Protein 5IKJ (pdb70)

InterPro domains:
  IPR018839 Cryptic loci regulator 2, C-terminal [PF10383] (367-486)
  IPR031915 Cryptic loci regulator 2, N-terminal [PF16761] (131-198)
  IPR038986 Cryptic loci regulator 2 [PTHR38046] (205-536)

Solvent-accessible surface area: 24498 Å² total; per-residue (Å²): 138,8,14,0,37,20,90,40,31,28,12,124,60,107,22,92,97,153,67,58,120,80,1,60,97,146,39,89,91,4,70,98,10,8,56,38,0,0,65,58,1,0,65,41,1,11,9,15,23,12,32,4,15,77,30,11,26,113,13,53,74,183,150,60,109,9,27,29,56,30,135,60,2,51,0,32,50,24,3,98,53,11,40,1,14,8,57,51,64,132,121,48,161,125,67,64,17,0,23,0,10,66,61,34,161,16,2,133,38,27,91,46,0,26,60,1,0,19,10,0,0,3,17,33,103,110,45,126,67,50,1,18,0,55,42,42,15,36,145,107,15,181,95,70,53,90,100,42,92,86,58,11,33,17,4,1,16,0,4,5,0,1,39,0,8,0,1,0,3,0,24,0,3,2,2,3,0,55,44,141,146,109,84,20,4,0,0,0,1,3,17,2,14,41,89,115,158,158,47,36,20,84,8,2,58,42,4,10,13,0,0,0,5,22,0,27,67,91,145,38,62,39,78,16,40,15,93,60,6,28,3,14,23,59,35,78,38,58,131,149,104,148,47,15,80,31,0,62,57,1,2,38,4,5,1,25,14,14,96,12,57,43,22,120,34,140,28,16,49,126,18,81,14,16,4,92,115,110,60,38,61,14,20,16,1,12,30,20,63,38,152,88,95,143,45,70,24,24,6,0,0,0,36,0,8,17,0,0,0,0,2,0,1,0,48,7,19,44,83,38,14,66,102,112,3,92,142,14,28,0,0,23,0,6,12,0,28,16,34,125,86,59,31,0,9,0,22,0,14,0,23,10,62,68,86,146,140,108,204,120,24,10,34,2,0,47,10,0,23,137,58,31,72,6,109,7,102,44,23,31,95,128,64,44,8,27,24,2,17,6,13,8,1,74,7,7,12,21,2,55,77,29,23,167,49,110,64,117,102,120,38,122,26,143,92,93,18,69,5,0,36,70,16,3,16,87,142,25,18,18,94,65,56,0,8,98,120,0,22,86,87,0,64,166,72,3,10,114,182,80,110,97,155,32,70,56,25,3,34,140,31,59,4,54,62,23,13,12,9,0,113,57,104,197,100,119,171,6,121,42,25,182,114,32,35,162,12,107,77,57,82,76,94,74,37,13,9,2,45,10,0,16,19,55,27,8,9,78,26,11,16,102,7,136

Foldseek 3Di:
DAADEFPADQFDLVLDDCDKAWADCPHPVVQVLQLVLQLVLCCPFLPAAAAPVVVVVVVVVCLPADAPNSNRYGHPDDHPNKTWIWNADVVGDIWIWIHGHPVSGTDRHSVLVSQVVNCSRAVPVNDLQLTLHCVSQPPCNVVSVVVRRVLLNLVNLLCCCQAVQVQDAHALFWWWFADPNDTFIWGFHDWFAWPDVVVSLVCNNWGIQTWIFTQLDQDIDGRDTLVRIGHPLPDDFDPPPVSSVLLQQQLQEKEFAAWFADDDPVPDDDQNYAHNVPRHGGHGRHDRDDDDDLKIWGQWMDNRRGTGGQQFWFAFDLPPDDPLQSLFGTFRFHTWIQHNVRFTKTKGFTKHKDQPCDDPHRNSVRSLVVVGSMDMDTSDDPVGIDMDTPVGTQGHDHRPVSDDDDRDRGGNHDHYDHDSCRSSPVVRDHDPVSVVVNCVVCVPTGDD/DVVVVVQVVVVVVVDHPDDPPPQDPVVDDDDDDDPPDDDDDDDPPDDDPVCCVVVVDHDDDPDDDD

Organism: Schizosaccharomyces pombe (strain 972 / ATCC 24843) (NCBI:txid284812)

Structure (mmCIF, N/CA/C/O backbone):
data_5IKJ
#
_entry.id   5IKJ
#
_cell.length_a   103.499
_cell.length_b   103.499
_cell.length_c   135.090
_cell.angle_alpha   90.00
_cell.angle_beta   90.00
_cell.angle_gamma   120.00
#
_symmetry.space_group_name_H-M   'P 31 2 1'
#
loop_
_entity.id
_entity.type
_entity.pdbx_description
1 polymer 'Cryptic loci regulator 2'
2 polymer 'Cryptic loci regulator protein 1'
3 non-polymer 'ZINC ION'
4 non-polymer 'CHLORIDE ION'
5 water water
#
loop_
_atom_site.group_PDB
_atom_site.id
_atom_site.type_symbol
_atom_site.label_atom_id
_atom_site.label_alt_id
_atom_site.label_comp_id
_atom_site.label_asym_id
_atom_site.label_entity_id
_atom_site.label_seq_id
_atom_site.pdbx_PDB_ins_code
_atom_site.Cartn_x
_atom_site.Cartn_y
_atom_site.Cartn_z
_atom_site.occupancy
_atom_site.B_iso_or_equiv
_atom_site.auth_seq_id
_atom_site.auth_comp_id
_atom_site.auth_asym_id
_atom_site.auth_atom_id
_atom_site.pdbx_PDB_model_num
ATOM 1 N N . MET A 1 12 ? 23.781 -14.191 80.411 1.00 78.10 1 MET A N 1
ATOM 2 C CA . MET A 1 12 ? 23.859 -14.591 78.976 1.00 78.99 1 MET A CA 1
ATOM 3 C C . MET A 1 12 ? 22.774 -13.885 78.162 1.00 63.45 1 MET A C 1
ATOM 4 O O . MET A 1 12 ? 21.695 -14.440 77.955 1.00 61.75 1 MET A O 1
ATOM 18 N N . PRO A 1 13 ? 23.053 -12.666 77.703 1.00 64.80 2 PRO A N 1
ATOM 19 C CA . PRO A 1 13 ? 22.041 -11.922 76.938 1.00 61.50 2 PRO A CA 1
ATOM 20 C C . PRO A 1 13 ? 21.684 -12.638 75.643 1.00 59.33 2 PRO A C 1
ATOM 21 O O . PRO A 1 13 ? 22.558 -13.072 74.890 1.00 59.98 2 PRO A O 1
ATOM 32 N N . ALA A 1 14 ? 20.383 -12.751 75.387 1.00 62.93 3 ALA A N 1
ATOM 33 C CA . ALA A 1 14 ? 19.861 -13.447 74.220 1.00 64.64 3 ALA A CA 1
ATOM 34 C C . ALA A 1 14 ? 19.316 -12.431 73.224 1.00 67.88 3 ALA A C 1
ATOM 35 O O . ALA A 1 14 ? 18.483 -11.592 73.582 1.00 71.84 3 ALA A O 1
ATOM 42 N N . ILE A 1 15 ? 19.782 -12.518 71.977 1.00 69.70 4 ILE A N 1
ATOM 43 C CA . ILE A 1 15 ? 19.463 -11.544 70.937 1.00 58.62 4 ILE A CA 1
ATOM 44 C C . ILE A 1 15 ? 18.411 -12.127 70.006 1.00 53.58 4 ILE A C 1
ATOM 45 O O . ILE A 1 15 ? 18.485 -13.300 69.620 1.00 56.61 4 ILE A O 1
ATOM 61 N N . THR A 1 16 ? 17.429 -11.303 69.640 1.00 57.34 5 THR A N 1
ATOM 62 C CA . THR A 1 16 ? 16.404 -11.672 68.675 1.00 52.12 5 THR A CA 1
ATOM 63 C C . THR A 1 16 ? 16.307 -10.594 67.604 1.00 61.11 5 THR A C 1
ATOM 64 O O . THR A 1 16 ? 16.499 -9.406 67.877 1.00 57.27 5 THR A O 1
ATOM 75 N N . CYS A 1 17 ? 16.009 -11.020 66.380 1.00 60.68 6 CYS A N 1
ATOM 76 C CA . CYS A 1 17 ? 15.840 -10.092 65.270 1.00 50.62 6 CYS A CA 1
ATOM 77 C C . CYS A 1 17 ? 14.416 -9.553 65.249 1.00 60.73 6 CYS A C 1
ATOM 78 O O . CYS A 1 17 ? 13.452 -10.318 65.347 1.00 68.95 6 CYS A O 1
ATOM 86 N N . VAL A 1 18 ? 14.287 -8.232 65.116 1.00 59.98 7 VAL A N 1
ATOM 87 C CA . VAL A 1 18 ? 12.965 -7.617 65.051 1.00 50.56 7 VAL A CA 1
ATOM 88 C C . VAL A 1 18 ? 12.265 -7.990 63.750 1.00 55.08 7 VAL A C 1
ATOM 89 O O . VAL A 1 18 ? 11.057 -8.255 63.735 1.00 63.81 7 VAL A O 1
ATOM 102 N N . TRP A 1 19 ? 13.001 -8.010 62.640 1.00 53.36 8 TRP A N 1
ATOM 103 C CA . TRP A 1 19 ? 12.427 -8.326 61.341 1.00 56.45 8 TRP A CA 1
ATOM 104 C C . TRP A 1 19 ? 13.393 -9.213 60.566 1.00 54.90 8 TRP A C 1
ATOM 105 O O . TRP A 1 19 ? 14.581 -9.303 60.886 1.00 58.24 8 TRP A O 1
ATOM 126 N N . SER A 1 20 ? 12.865 -9.865 59.532 1.00 47.62 9 SER A N 1
ATOM 127 C CA . SER A 1 20 ? 13.643 -10.803 58.737 1.00 58.42 9 SER A CA 1
ATOM 128 C C . SER A 1 20 ? 13.125 -10.813 57.307 1.00 52.82 9 SER A C 1
ATOM 129 O O . SER A 1 20 ? 11.914 -10.803 57.076 1.00 48.12 9 SER A O 1
ATOM 137 N N . ASP A 1 21 ? 14.055 -10.832 56.353 1.00 48.67 10 ASP A N 1
ATOM 138 C CA . ASP A 1 21 ? 13.732 -10.985 54.942 1.00 48.23 10 ASP A CA 1
ATOM 139 C C . ASP A 1 21 ? 13.723 -12.444 54.503 1.00 52.39 10 ASP A C 1
ATOM 140 O O . ASP A 1 21 ?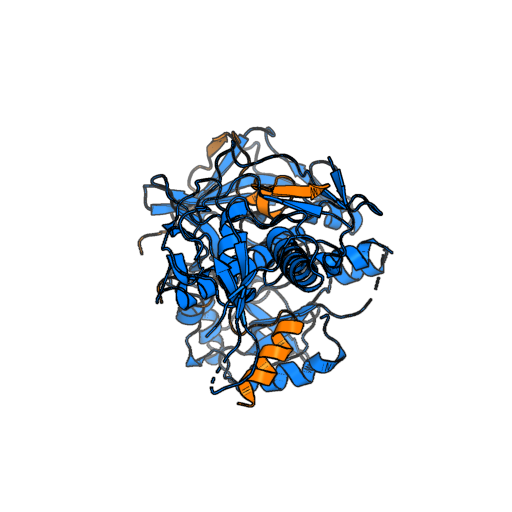 13.583 -12.719 53.306 1.00 54.87 10 ASP A O 1
ATOM 149 N N . GLY A 1 22 ? 13.863 -13.379 55.440 1.00 49.53 11 GLY A N 1
ATOM 150 C CA . GLY A 1 22 ? 13.964 -14.778 55.071 1.00 55.74 11 GLY A CA 1
ATOM 151 C C . GLY A 1 22 ? 12.725 -15.272 54.351 1.00 56.71 11 GLY A C 1
ATOM 152 O O . GLY A 1 22 ? 11.605 -14.827 54.610 1.00 60.43 11 GLY A O 1
ATOM 156 N N . ARG A 1 23 ? 12.937 -16.212 53.431 1.00 53.55 12 ARG A N 1
ATOM 157 C CA . ARG A 1 23 ? 11.859 -16.829 52.669 1.00 57.16 12 ARG A CA 1
ATOM 158 C C . ARG A 1 23 ? 11.954 -18.337 52.836 1.00 65.55 12 ARG A C 1
ATOM 159 O O . ARG A 1 23 ? 12.954 -18.947 52.443 1.00 58.20 12 ARG A O 1
ATOM 180 N N . SER A 1 24 ? 10.913 -18.933 53.421 1.00 67.27 13 SER A N 1
ATOM 181 C CA . SER A 1 24 ? 10.922 -20.369 53.678 1.00 72.50 13 SER A CA 1
ATOM 182 C C . SER A 1 24 ? 11.092 -21.174 52.396 1.00 67.27 13 SER A C 1
ATOM 183 O O . SER A 1 24 ? 11.684 -22.259 52.422 1.00 69.68 13 SER A O 1
ATOM 191 N N . ASP A 1 25 ? 10.586 -20.670 51.270 1.00 64.11 14 ASP A N 1
ATOM 192 C CA . ASP A 1 25 ? 10.593 -21.436 50.030 1.00 63.97 14 ASP A CA 1
ATOM 193 C C . ASP A 1 25 ? 11.926 -21.375 49.289 1.00 69.58 14 ASP A C 1
ATOM 194 O O . ASP A 1 25 ? 11.981 -21.778 48.121 1.00 71.43 14 ASP A O 1
ATOM 203 N N . THR A 1 26 ? 12.989 -20.879 49.921 1.00 66.81 15 THR A N 1
ATOM 204 C CA . THR A 1 26 ? 14.337 -21.077 49.406 1.00 66.01 15 THR A CA 1
ATOM 205 C C . THR A 1 26 ? 14.996 -22.322 49.981 1.00 70.34 15 THR A C 1
ATOM 206 O O . THR A 1 26 ? 16.053 -22.731 49.487 1.00 68.10 15 THR A O 1
ATOM 217 N N . TRP A 1 27 ? 14.376 -22.879 50.994 1.00 67.75 16 TRP A N 1
ATOM 218 C CA . TRP A 1 27 ? 14.900 -24.053 51.626 1.00 78.25 16 TRP A CA 1
ATOM 219 C C . TRP A 1 27 ? 14.968 -25.167 50.620 1.00 75.11 16 TRP A C 1
ATOM 220 O O . TRP A 1 27 ? 14.166 -25.242 49.704 1.00 73.77 16 TRP A O 1
ATOM 241 N N . PRO A 1 28 ? 16.006 -26.055 50.822 1.00 75.00 17 PRO A N 1
ATOM 242 C CA . PRO A 1 28 ? 16.078 -27.132 49.838 1.00 82.04 17 PRO A CA 1
ATOM 243 C C . PRO A 1 28 ? 15.442 -28.452 50.245 1.00 82.67 17 PRO A C 1
ATOM 244 O O . PRO A 1 28 ? 15.037 -28.620 51.373 1.00 74.74 17 PRO A O 1
ATOM 255 N N . PRO A 1 40 ? 27.183 -35.166 48.222 1.00 109.89 29 PRO A N 1
ATOM 256 C CA . PRO A 1 40 ? 26.597 -33.832 48.391 1.00 102.74 29 PRO A CA 1
ATOM 257 C C . PRO A 1 40 ? 25.235 -33.869 49.083 1.00 108.62 29 PRO A C 1
ATOM 258 O O . PRO A 1 40 ? 24.215 -33.558 48.466 1.00 104.10 29 PRO A O 1
ATOM 269 N N . SER A 1 41 ? 25.226 -34.252 50.355 1.00 100.69 30 SER A N 1
ATOM 270 C CA . SER A 1 41 ? 24.007 -34.320 51.145 1.00 99.54 30 SER A CA 1
ATOM 271 C C . SER A 1 41 ? 23.928 -33.137 52.102 1.00 91.78 30 SER A C 1
ATOM 272 O O . SER A 1 41 ? 24.939 -32.532 52.469 1.00 81.29 30 SER A O 1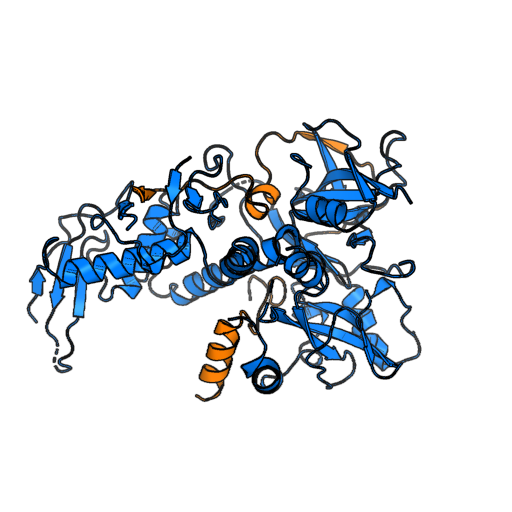
ATOM 280 N N . LEU A 1 42 ? 22.701 -32.812 52.502 1.00 74.17 31 LEU A N 1
ATOM 281 C CA . LEU A 1 42 ? 22.437 -31.738 53.449 1.00 78.40 31 LEU A CA 1
ATOM 282 C C . LEU A 1 42 ? 21.681 -32.301 54.642 1.00 70.87 31 LEU A C 1
ATOM 283 O O . LEU A 1 42 ? 20.700 -33.034 54.474 1.00 70.50 31 LEU A O 1
ATOM 299 N N . LYS A 1 43 ? 22.139 -31.956 55.838 1.00 67.49 32 LYS A N 1
ATOM 300 C CA . LYS A 1 43 ? 21.562 -32.463 57.082 1.00 70.84 32 LYS A CA 1
ATOM 301 C C . LYS A 1 43 ? 21.030 -31.297 57.903 1.00 74.72 32 LYS A C 1
ATOM 302 O O . LYS A 1 43 ? 21.830 -30.469 58.381 1.00 63.89 32 LYS A O 1
ATOM 321 N N . PRO A 1 44 ? 19.716 -31.170 58.095 1.00 69.71 33 PRO A N 1
ATOM 322 C CA . PRO A 1 44 ? 19.197 -30.031 58.864 1.00 63.74 33 PRO A CA 1
ATOM 323 C C . PRO A 1 44 ? 19.726 -30.025 60.290 1.00 59.70 33 PRO A C 1
ATOM 324 O O . PRO A 1 44 ? 19.811 -31.065 60.946 1.00 71.57 33 PRO A O 1
ATOM 335 N N . LEU A 1 45 ? 20.081 -28.833 60.768 1.00 55.05 34 LEU A N 1
ATOM 336 C CA . LEU A 1 45 ? 20.526 -28.642 62.145 1.00 61.17 34 LEU A CA 1
ATOM 337 C C . LEU A 1 45 ? 19.473 -27.837 62.897 1.00 71.68 34 LEU A C 1
ATOM 338 O O . LEU A 1 45 ? 19.426 -26.604 62.765 1.00 70.96 34 LEU A O 1
ATOM 354 N N . PRO A 1 46 ? 18.612 -28.470 63.690 1.00 74.25 35 PRO A N 1
ATOM 355 C CA . PRO A 1 46 ? 17.536 -27.726 64.353 1.00 67.02 35 PRO A CA 1
ATOM 356 C C . PRO A 1 46 ? 18.064 -26.876 65.499 1.00 67.85 35 PRO A C 1
ATOM 357 O O . PRO A 1 46 ? 19.240 -26.917 65.865 1.00 69.60 35 PRO A O 1
ATOM 368 N N . HIS A 1 47 ? 17.148 -26.090 66.072 1.00 64.34 36 HIS A N 1
ATOM 369 C CA . HIS A 1 47 ? 17.498 -25.199 67.174 1.00 62.39 36 HIS A CA 1
ATOM 370 C C . HIS A 1 47 ? 18.233 -25.938 68.286 1.00 65.38 36 HIS A C 1
ATOM 371 O O . HIS A 1 47 ? 19.178 -25.404 68.878 1.00 61.76 36 HIS A O 1
ATOM 385 N N . GLN A 1 48 ? 17.819 -27.173 68.580 1.00 74.13 37 GLN A N 1
ATOM 386 C CA . GLN A 1 48 ? 18.369 -27.903 69.717 1.00 75.91 37 GLN A CA 1
ATOM 387 C C . GLN A 1 48 ? 19.767 -28.446 69.450 1.00 72.81 37 GLN A C 1
ATOM 388 O O . GLN A 1 48 ? 20.511 -28.691 70.406 1.00 69.40 37 GLN A O 1
ATOM 402 N N . ASP A 1 49 ? 20.139 -28.637 68.184 1.00 66.66 38 ASP A N 1
ATOM 403 C CA . ASP A 1 49 ? 21.425 -29.244 67.867 1.00 60.24 38 ASP A CA 1
ATOM 404 C C . ASP A 1 49 ? 22.561 -28.428 68.472 1.00 62.40 38 ASP A C 1
ATOM 405 O O . ASP A 1 49 ? 22.531 -27.195 68.478 1.00 70.22 38 ASP A O 1
ATOM 414 N N . SER A 1 50 ? 23.567 -29.133 68.992 1.00 67.97 39 SER A N 1
ATOM 415 C CA . SER A 1 50 ? 24.697 -28.460 69.625 1.00 60.93 39 SER A CA 1
ATOM 416 C C . SER A 1 50 ? 25.447 -27.576 68.639 1.00 55.32 39 SER A C 1
ATOM 417 O O . SER A 1 50 ? 26.072 -26.589 69.042 1.00 61.76 39 SER A O 1
ATOM 425 N N . LYS A 1 51 ? 25.405 -27.913 67.349 1.00 59.92 40 LYS A N 1
ATOM 426 C CA . LYS A 1 51 ? 26.088 -27.107 66.344 1.00 65.84 40 LYS A CA 1
ATOM 427 C C . LYS A 1 51 ? 25.260 -25.899 65.928 1.00 63.36 40 LYS A C 1
ATOM 428 O O . LYS A 1 51 ? 25.824 -24.837 65.640 1.00 60.50 40 LYS A O 1
ATOM 447 N N . ASN A 1 52 ? 23.934 -26.039 65.886 1.00 60.03 41 ASN A N 1
ATOM 448 C CA . ASN A 1 52 ? 23.077 -24.875 65.693 1.00 58.90 41 ASN A CA 1
ATOM 449 C C . ASN A 1 52 ? 23.283 -23.862 66.811 1.00 63.69 41 ASN A C 1
ATOM 450 O O . ASN A 1 52 ? 23.369 -22.654 66.560 1.00 61.12 41 ASN A O 1
ATOM 461 N N . LEU A 1 53 ? 23.367 -24.337 68.056 1.00 66.10 42 LEU A N 1
ATOM 462 C CA . LEU A 1 53 ? 23.654 -23.445 69.174 1.00 61.03 42 LEU A CA 1
ATOM 463 C C . LEU A 1 53 ? 24.984 -22.731 68.971 1.00 63.86 42 LEU A C 1
ATOM 464 O O . LEU A 1 53 ? 25.070 -21.504 69.098 1.00 59.91 42 LEU A O 1
ATOM 480 N N . LEU A 1 54 ? 26.039 -23.486 68.654 1.00 65.88 43 LEU A N 1
ATOM 481 C CA . LEU A 1 54 ? 27.345 -22.874 68.428 1.00 63.52 43 LEU A CA 1
ATOM 482 C C . LEU A 1 54 ? 27.275 -21.835 67.316 1.00 57.92 43 LEU A C 1
ATOM 483 O O . LEU A 1 54 ? 27.879 -20.760 67.419 1.00 55.70 43 LEU A O 1
ATOM 499 N N . TYR A 1 55 ? 26.550 -22.144 66.240 1.00 51.80 44 TYR A N 1
ATOM 500 C CA . TYR A 1 55 ? 26.347 -21.175 65.168 1.00 55.50 44 TYR A CA 1
ATOM 501 C C . TYR A 1 55 ? 25.726 -19.894 65.711 1.00 66.52 44 TYR A C 1
ATOM 502 O O . TYR A 1 55 ? 26.223 -18.789 65.457 1.00 49.74 44 TYR A O 1
ATOM 520 N N . ARG A 1 56 ? 24.638 -20.026 66.475 1.00 60.74 45 ARG A N 1
ATOM 521 C CA . ARG A 1 56 ? 23.961 -18.862 67.032 1.00 55.72 45 ARG A CA 1
ATOM 522 C C . ARG A 1 56 ? 24.766 -18.195 68.141 1.00 57.52 45 ARG A C 1
ATOM 523 O O . ARG A 1 56 ? 24.552 -17.009 68.413 1.00 59.04 45 ARG A O 1
ATOM 544 N N . GLN A 1 57 ? 25.685 -18.921 68.783 1.00 56.48 46 GLN A N 1
ATOM 545 C CA . GLN A 1 57 ? 26.563 -18.290 69.764 1.00 55.23 46 GLN A CA 1
ATOM 546 C C . GLN A 1 57 ? 27.600 -17.408 69.082 1.00 57.92 46 GLN A C 1
ATOM 547 O O . GLN A 1 57 ? 27.920 -16.319 69.573 1.00 60.56 46 GLN A O 1
ATOM 561 N N . ILE A 1 58 ? 28.143 -17.867 67.954 1.00 62.70 47 ILE A N 1
ATOM 562 C CA . ILE A 1 58 ? 29.116 -17.070 67.212 1.00 58.76 47 ILE A CA 1
ATOM 563 C C . ILE A 1 58 ? 28.445 -15.834 66.626 1.00 51.37 47 ILE A C 1
ATOM 564 O O . ILE A 1 58 ? 28.976 -14.720 66.707 1.00 54.74 47 ILE A O 1
ATOM 580 N N . CYS A 1 59 ? 27.269 -16.015 66.022 1.00 55.60 48 CYS A N 1
ATOM 581 C CA . CYS A 1 59 ? 26.521 -14.880 65.490 1.00 60.26 48 CYS A CA 1
ATOM 582 C C . CYS A 1 59 ? 26.255 -13.844 66.574 1.00 56.84 48 CYS A C 1
ATOM 583 O O . CYS A 1 59 ? 26.463 -12.643 66.366 1.00 59.24 48 CYS A O 1
ATOM 591 N N . GLY A 1 60 ? 25.800 -14.292 67.746 1.00 56.64 49 GLY A N 1
ATOM 592 C CA . GLY A 1 60 ? 25.463 -13.355 68.804 1.00 51.29 49 GLY A CA 1
ATOM 593 C C . GLY A 1 60 ? 26.667 -12.605 69.338 1.00 53.92 49 GLY A C 1
ATOM 594 O O . GLY A 1 60 ? 26.602 -11.394 69.562 1.00 56.28 49 GLY A O 1
ATOM 598 N N . ARG A 1 61 ? 27.781 -13.308 69.555 1.00 57.52 50 ARG A N 1
ATOM 599 C CA . ARG A 1 61 ? 28.977 -12.646 70.066 1.00 58.88 50 ARG A CA 1
ATOM 600 C C . ARG A 1 61 ? 29.485 -11.605 69.080 1.00 50.21 50 ARG A C 1
ATOM 601 O O . ARG A 1 61 ? 29.765 -10.461 69.454 1.00 55.06 50 ARG A O 1
ATOM 622 N N . LEU A 1 62 ? 29.619 -11.988 67.810 1.00 59.31 51 LEU A N 1
ATOM 623 C CA . LEU A 1 62 ? 30.207 -11.092 66.822 1.00 62.00 51 LEU A CA 1
ATOM 624 C C . LEU A 1 62 ? 29.239 -9.982 66.437 1.00 54.06 51 LEU A C 1
ATOM 625 O O . LEU A 1 62 ? 29.659 -8.841 66.212 1.00 56.73 51 LEU A O 1
ATOM 641 N N . LEU A 1 63 ? 27.945 -10.291 66.360 1.00 50.28 52 LEU A N 1
ATOM 642 C CA . LEU A 1 63 ? 26.952 -9.235 66.203 1.00 58.13 52 LEU A CA 1
ATOM 643 C C . LEU A 1 63 ? 27.044 -8.241 67.354 1.00 57.18 52 LEU A C 1
ATOM 644 O O . LEU A 1 63 ? 27.103 -7.025 67.139 1.00 58.78 52 LEU A O 1
ATOM 660 N N . ALA A 1 64 ? 27.076 -8.746 68.590 1.00 54.49 53 ALA A N 1
ATOM 661 C CA . ALA A 1 64 ? 27.159 -7.864 69.750 1.00 56.75 53 ALA A CA 1
ATOM 662 C C . ALA A 1 64 ? 28.410 -6.999 69.699 1.00 54.83 53 ALA A C 1
ATOM 663 O O . ALA A 1 64 ? 28.354 -5.795 69.973 1.00 59.84 53 ALA A O 1
ATOM 670 N N . GLN A 1 65 ? 29.554 -7.596 69.356 1.00 56.72 54 GLN A N 1
ATOM 671 C CA . GLN A 1 65 ? 30.787 -6.828 69.244 1.00 65.09 54 GLN A CA 1
ATOM 672 C C . GLN A 1 65 ? 30.751 -5.856 68.075 1.00 50.27 54 GLN A C 1
ATOM 673 O O . GLN A 1 65 ? 31.545 -4.912 68.044 1.00 52.61 54 GLN A O 1
ATOM 687 N N . HIS A 1 66 ? 29.845 -6.062 67.118 1.00 56.75 55 HIS A N 1
ATOM 688 C CA . HIS A 1 66 ? 29.715 -5.133 66.003 1.00 54.34 55 HIS A CA 1
ATOM 689 C C . HIS A 1 66 ? 28.785 -3.981 66.362 1.00 54.50 55 HIS A C 1
ATOM 690 O O . HIS A 1 66 ? 29.148 -2.809 66.212 1.00 57.27 55 HIS A O 1
ATOM 704 N N . VAL A 1 67 ? 27.584 -4.296 66.851 1.00 50.91 56 VAL A N 1
ATOM 705 C CA . VAL A 1 67 ? 26.602 -3.253 67.136 1.00 53.99 56 VAL A CA 1
ATOM 706 C C . VAL A 1 67 ? 27.061 -2.391 68.303 1.00 54.94 56 VAL A C 1
ATOM 707 O O . VAL A 1 67 ? 26.914 -1.163 68.281 1.00 55.26 56 VAL A O 1
ATOM 720 N N . PHE A 1 68 ? 27.615 -3.015 69.341 1.00 52.37 57 PHE A N 1
ATOM 721 C CA . PHE A 1 68 ? 28.081 -2.303 70.521 1.00 53.84 57 PHE A CA 1
ATOM 722 C C . PHE A 1 68 ? 29.590 -2.099 70.518 1.00 50.97 57 PHE A C 1
ATOM 723 O O . PHE A 1 68 ? 30.183 -1.883 71.580 1.00 58.62 57 PHE A O 1
ATOM 740 N N . GLY A 1 69 ? 30.221 -2.160 69.347 1.00 56.13 58 GLY A N 1
ATOM 741 C CA . GLY A 1 69 ? 31.649 -1.945 69.242 1.00 48.48 58 GLY A CA 1
ATOM 742 C C . GLY A 1 69 ? 32.056 -1.432 67.876 1.00 54.48 58 GLY A C 1
ATOM 743 O O . GLY A 1 69 ? 32.029 -0.224 67.625 1.00 52.99 58 GLY A O 1
ATOM 747 N N . GLY A 1 70 ? 32.429 -2.342 66.985 1.00 55.26 59 GLY A N 1
ATOM 748 C CA . GLY A 1 70 ? 32.866 -1.976 65.655 1.00 50.87 59 GLY A CA 1
ATOM 749 C C . GLY A 1 70 ? 34.358 -1.694 65.593 1.00 51.03 59 GLY A C 1
ATOM 750 O O . GLY A 1 70 ? 35.010 -1.386 66.590 1.00 56.95 59 GLY A O 1
ATOM 754 N N . ALA A 1 71 ? 34.898 -1.804 64.381 1.00 50.51 60 ALA A N 1
ATOM 755 C CA . ALA A 1 71 ? 36.327 -1.624 64.162 1.00 52.41 60 ALA A CA 1
ATOM 756 C C . ALA A 1 71 ? 36.817 -0.323 64.781 1.00 55.92 60 ALA A C 1
ATOM 757 O O . ALA A 1 71 ? 36.255 0.749 64.539 1.00 48.31 60 ALA A O 1
ATOM 764 N N . GLY A 1 72 ? 37.872 -0.428 65.585 1.00 55.97 61 GLY A N 1
ATOM 765 C CA . GLY A 1 72 ? 38.543 0.731 66.133 1.00 43.42 61 GLY A CA 1
ATOM 766 C C . GLY A 1 72 ? 38.098 1.157 67.514 1.00 47.60 61 GLY A C 1
ATOM 767 O O . GLY A 1 72 ? 38.631 2.146 68.033 1.00 51.86 61 GLY A O 1
ATOM 771 N N . SER A 1 73 ? 37.148 0.455 68.125 1.00 49.11 62 SER A N 1
ATOM 772 C CA . SER A 1 73 ? 36.631 0.875 69.421 1.00 53.00 62 SER A CA 1
ATOM 773 C C . SER A 1 73 ? 37.686 0.702 70.505 1.00 64.48 62 SER A C 1
ATOM 774 O O . SER A 1 73 ? 38.348 -0.338 70.585 1.00 55.35 62 SER A O 1
ATOM 782 N N . THR A 1 74 ? 37.836 1.727 71.344 1.00 59.09 63 THR A N 1
ATOM 783 C CA . THR A 1 74 ? 38.645 1.641 72.553 1.00 54.50 63 THR A CA 1
ATOM 784 C C . THR A 1 74 ? 37.797 1.806 73.807 1.00 61.09 63 THR A C 1
ATOM 785 O O . THR A 1 74 ? 38.350 1.997 74.897 1.00 55.41 63 THR A O 1
ATOM 796 N N . GLN A 1 75 ? 36.471 1.737 73.682 1.00 59.95 64 GLN A N 1
ATOM 797 C CA . GLN A 1 75 ? 35.607 1.908 74.846 1.00 68.64 64 GLN A CA 1
ATOM 798 C C . GLN A 1 75 ? 35.848 0.854 75.918 1.00 70.96 64 GLN A C 1
ATOM 799 O O . GLN A 1 75 ? 35.776 1.201 77.110 1.00 72.86 64 GLN A O 1
ATOM 813 N N . PRO A 1 76 ? 36.116 -0.414 75.593 1.00 69.77 65 PRO A N 1
ATOM 814 C CA . PRO A 1 76 ? 36.461 -1.368 76.659 1.00 67.57 65 PRO A CA 1
ATOM 815 C C . PRO A 1 76 ? 37.660 -0.935 77.481 1.00 66.35 65 PRO A C 1
ATOM 816 O O . PRO A 1 76 ? 37.732 -1.263 78.672 1.00 73.50 65 PRO A O 1
ATOM 827 N N . ILE A 1 77 ? 38.603 -0.203 76.885 1.00 68.98 66 ILE A N 1
ATOM 828 C CA . ILE A 1 77 ? 39.759 0.271 77.638 1.00 68.04 66 ILE A CA 1
ATOM 829 C C . ILE A 1 77 ? 39.338 1.339 78.640 1.00 72.23 66 ILE A C 1
ATOM 830 O O . ILE A 1 77 ? 39.793 1.342 79.790 1.00 77.38 66 ILE A O 1
ATOM 846 N N . LEU A 1 78 ? 38.466 2.262 78.227 1.00 72.19 67 LEU A N 1
ATOM 847 C CA . LEU A 1 78 ? 37.973 3.267 79.162 1.00 69.72 67 LEU A CA 1
ATOM 848 C C . LEU A 1 78 ? 37.101 2.632 80.236 1.00 73.73 67 LEU A C 1
ATOM 849 O O . LEU A 1 78 ? 37.146 3.041 81.402 1.00 77.26 67 LEU A O 1
ATOM 865 N N . ASN A 1 79 ? 36.300 1.631 79.865 1.00 71.74 68 ASN A N 1
ATOM 866 C CA . ASN A 1 79 ? 35.438 0.966 80.836 1.00 80.87 68 ASN A CA 1
ATOM 867 C C . ASN A 1 79 ? 36.264 0.265 81.908 1.00 82.23 68 ASN A C 1
ATOM 868 O O . ASN A 1 79 ? 36.096 0.518 83.106 1.00 86.27 68 ASN A O 1
ATOM 879 N N . GLN A 1 80 ? 37.169 -0.627 81.494 1.00 84.43 69 GLN A N 1
ATOM 880 C CA . GLN A 1 80 ? 38.008 -1.324 82.462 1.00 88.60 69 GLN A CA 1
ATOM 881 C C . GLN A 1 80 ? 38.833 -0.353 83.294 1.00 85.17 69 GLN A C 1
ATOM 882 O O . GLN A 1 80 ? 39.269 -0.708 84.395 1.00 89.65 69 GLN A O 1
ATOM 896 N N . LEU A 1 81 ? 39.058 0.862 82.792 1.00 87.88 70 LEU A N 1
ATOM 897 C CA . LEU A 1 81 ? 39.713 1.901 83.573 1.00 86.78 70 LEU A CA 1
ATOM 898 C C . LEU A 1 81 ? 38.757 2.577 84.546 1.00 87.49 70 LEU A C 1
ATOM 899 O O . LEU A 1 81 ? 39.205 3.109 85.567 1.00 85.83 70 LEU A O 1
ATOM 915 N N . CYS A 1 82 ? 37.457 2.566 84.253 1.00 82.73 71 CYS A N 1
ATOM 916 C CA . CYS A 1 82 ? 36.451 3.144 85.134 1.00 90.13 71 CYS A CA 1
ATOM 917 C C . CYS A 1 82 ? 35.869 2.137 86.116 1.00 95.37 71 CYS A C 1
ATOM 918 O O . CYS A 1 82 ? 35.213 2.546 87.080 1.00 98.47 71 CYS A O 1
ATOM 926 N N . LYS A 1 83 ? 36.087 0.838 85.899 1.00 95.85 72 LYS A N 1
ATOM 927 C CA . LYS A 1 83 ? 35.591 -0.164 86.833 1.00 99.47 72 LYS A CA 1
ATOM 928 C C . LYS A 1 83 ? 36.390 -0.190 88.131 1.00 102.19 72 LYS A C 1
ATOM 929 O O . LYS A 1 83 ? 35.896 -0.718 89.134 1.00 103.67 72 LYS A O 1
ATOM 948 N N . ARG A 1 84 ? 37.602 0.371 88.135 1.00 100.29 73 ARG A N 1
ATOM 949 C CA . ARG A 1 84 ? 38.394 0.522 89.356 1.00 100.94 73 ARG A CA 1
ATOM 950 C C . ARG A 1 84 ? 37.668 1.518 90.256 1.00 105.18 73 ARG A C 1
ATOM 951 O O . ARG A 1 84 ? 37.965 2.715 90.287 1.00 99.50 73 ARG A O 1
ATOM 972 N N . GLN A 1 132 ? 15.387 1.908 80.576 1.00 99.59 121 GLN A N 1
ATOM 973 C CA . GLN A 1 132 ? 16.704 1.361 80.275 1.00 101.14 121 GLN A CA 1
ATOM 974 C C . GLN A 1 132 ? 16.827 -0.128 80.605 1.00 103.14 121 GLN A C 1
ATOM 975 O O . GLN A 1 132 ? 16.069 -0.654 81.412 1.00 104.34 121 GLN A O 1
ATOM 983 N N . ILE A 1 133 ? 17.791 -0.798 79.980 1.00 99.93 122 ILE A N 1
ATOM 984 C CA . ILE A 1 133 ? 18.036 -2.219 80.218 1.00 97.43 122 ILE A CA 1
ATOM 985 C C . ILE A 1 133 ? 19.459 -2.448 80.725 1.00 99.23 122 ILE A C 1
ATOM 986 O O . ILE A 1 133 ? 20.411 -1.933 80.147 1.00 96.74 122 ILE A O 1
ATOM 993 N N . TYR A 1 134 ? 19.605 -3.220 81.800 1.00 102.98 123 TYR A N 1
ATOM 994 C CA . TYR A 1 134 ? 20.931 -3.509 82.356 1.00 105.52 123 TYR A CA 1
ATOM 995 C C . TYR A 1 134 ? 21.481 -4.769 81.710 1.00 104.80 123 TYR A C 1
ATOM 996 O O . TYR A 1 134 ? 20.753 -5.728 81.472 1.00 93.98 123 TYR A O 1
ATOM 1014 N N . LEU A 1 135 ? 22.770 -4.731 81.394 1.00 101.03 124 LEU A N 1
ATOM 1015 C CA . LEU A 1 135 ? 23.392 -5.752 80.568 1.00 99.14 124 LEU A CA 1
ATOM 1016 C C . LEU A 1 135 ? 24.872 -5.849 80.898 1.00 92.20 124 LEU A C 1
ATOM 1017 O O . LEU A 1 135 ? 25.513 -4.851 81.236 1.00 87.72 124 LEU A O 1
ATOM 1033 N N . THR A 1 136 ? 25.410 -7.061 80.793 1.00 96.69 125 THR A N 1
ATOM 1034 C CA . THR A 1 136 ? 26.849 -7.248 80.902 1.00 92.75 125 THR A CA 1
ATOM 1035 C C . THR A 1 136 ? 27.544 -6.740 79.642 1.00 84.41 125 THR A C 1
ATOM 1036 O O . THR A 1 136 ? 27.011 -6.827 78.532 1.00 81.17 125 THR A O 1
ATOM 1047 N N . ASP A 1 137 ? 28.749 -6.202 79.824 1.00 84.07 126 ASP A N 1
ATOM 1048 C CA . ASP A 1 137 ? 29.521 -5.635 78.726 1.00 79.22 126 ASP A CA 1
ATOM 1049 C C . ASP A 1 137 ? 30.521 -6.617 78.130 1.00 84.40 126 ASP A C 1
ATOM 1050 O O . ASP A 1 137 ? 31.254 -6.250 77.206 1.00 75.15 126 ASP A O 1
ATOM 1059 N N . SER A 1 138 ? 30.573 -7.849 78.632 1.00 91.32 127 SER A N 1
ATOM 1060 C CA . SER A 1 138 ? 31.416 -8.892 78.051 1.00 77.98 127 SER A CA 1
ATOM 1061 C C . SER A 1 138 ? 30.614 -9.555 76.939 1.00 77.59 127 SER A C 1
ATOM 1062 O O . SER A 1 138 ? 29.766 -10.413 77.194 1.00 76.23 127 SER A O 1
ATOM 1070 N N . PHE A 1 139 ? 30.885 -9.154 75.696 1.00 73.03 128 PHE A N 1
ATOM 1071 C CA . PHE A 1 139 ? 30.062 -9.590 74.576 1.00 65.56 128 PHE A CA 1
ATOM 1072 C C . PHE A 1 139 ? 30.320 -11.035 74.174 1.00 67.3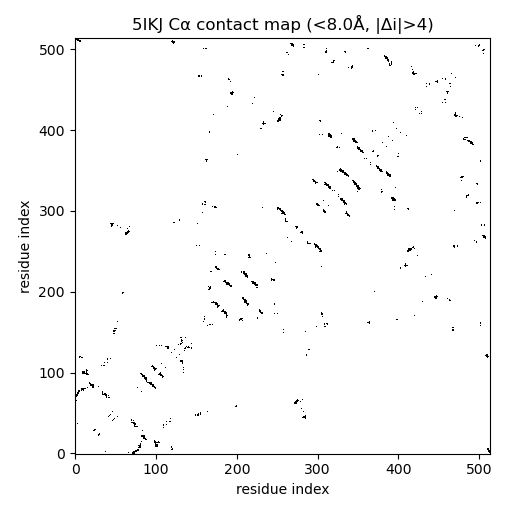4 128 PHE A C 1
ATOM 1073 O O . PHE A 1 139 ? 29.582 -11.564 73.336 1.00 65.79 128 PHE A O 1
ATOM 1090 N N . GLU A 1 140 ? 31.333 -11.686 74.750 1.00 72.29 129 GLU A N 1
ATOM 1091 C CA . GLU A 1 140 ? 31.566 -13.098 74.472 1.00 79.11 129 GLU A CA 1
ATOM 1092 C C . GLU A 1 140 ? 30.430 -13.987 74.960 1.00 73.81 129 GLU A C 1
ATOM 1093 O O . GLU A 1 140 ? 30.379 -15.160 74.573 1.00 66.81 129 GLU A O 1
ATOM 1105 N N . ASN A 1 141 ? 29.523 -13.464 75.786 1.00 74.47 130 ASN A N 1
ATOM 1106 C CA . ASN A 1 141 ? 28.414 -14.250 76.310 1.00 70.39 130 ASN A CA 1
ATOM 1107 C C . ASN A 1 141 ? 27.144 -14.131 75.480 1.00 70.54 130 ASN A C 1
ATOM 1108 O O . ASN A 1 141 ? 26.277 -15.008 75.575 1.00 64.48 130 ASN A O 1
ATOM 1119 N N . TYR A 1 142 ? 27.009 -13.080 74.676 1.00 68.13 131 TYR A N 1
ATOM 1120 C CA . TYR A 1 142 ? 25.799 -12.894 73.890 1.00 62.48 131 TYR A CA 1
ATOM 1121 C C . TYR A 1 142 ? 25.621 -14.049 72.909 1.00 52.87 131 TYR A C 1
ATOM 1122 O O . TYR A 1 142 ? 26.578 -14.714 72.506 1.00 64.61 131 TYR A O 1
ATOM 1140 N N . TYR A 1 143 ? 24.370 -14.283 72.524 1.00 57.96 132 TYR A N 1
ATOM 1141 C CA . TYR A 1 143 ? 24.053 -15.368 71.609 1.00 55.09 132 TYR A CA 1
ATOM 1142 C C . TYR A 1 143 ? 22.679 -15.115 71.010 1.00 55.81 132 TYR A C 1
ATOM 1143 O O . TYR A 1 143 ? 21.823 -14.481 71.633 1.00 62.53 132 TYR A O 1
ATOM 1161 N N . LEU A 1 144 ? 22.480 -15.616 69.794 1.00 53.70 133 LEU A N 1
ATOM 1162 C CA . LEU A 1 144 ? 21.189 -15.503 69.123 1.00 52.35 133 LEU A CA 1
ATOM 1163 C C . LEU A 1 144 ? 20.187 -16.432 69.794 1.00 68.07 133 LEU A C 1
ATOM 1164 O O . LEU A 1 144 ? 20.340 -17.658 69.754 1.00 67.22 133 LEU A O 1
ATOM 1180 N N . ALA A 1 145 ? 19.162 -15.850 70.423 1.00 63.52 134 ALA A N 1
ATOM 1181 C CA . ALA A 1 145 ? 18.058 -16.653 70.938 1.00 59.69 134 ALA A CA 1
ATOM 1182 C C . ALA A 1 145 ? 17.492 -17.557 69.858 1.00 59.91 134 ALA A C 1
ATOM 1183 O O . ALA A 1 145 ? 17.055 -18.677 70.144 1.00 63.61 134 ALA A O 1
ATOM 1190 N N . SER A 1 146 ? 17.495 -17.090 68.614 1.00 60.21 135 SER A N 1
ATOM 1191 C CA . SER A 1 146 ? 16.872 -17.807 67.514 1.00 58.89 135 SER A CA 1
ATOM 1192 C C . SER A 1 146 ? 17.404 -17.246 66.206 1.00 61.68 135 SER A C 1
ATOM 1193 O O . SER A 1 146 ? 17.733 -16.061 66.114 1.00 73.32 135 SER A O 1
ATOM 1201 N N . LEU A 1 147 ? 17.488 -18.109 65.199 1.00 64.52 136 LEU A N 1
ATOM 1202 C CA . LEU A 1 147 ? 17.845 -17.645 63.872 1.00 68.29 136 LEU A CA 1
ATOM 1203 C C . LEU A 1 147 ? 16.735 -16.748 63.327 1.00 67.35 136 LEU A C 1
ATOM 1204 O O . LEU A 1 147 ? 15.568 -16.897 63.701 1.00 68.84 136 LEU A O 1
ATOM 1220 N N . PRO A 1 148 ? 17.068 -15.805 62.448 1.00 70.19 137 PRO A N 1
ATOM 1221 C CA . PRO A 1 148 ? 16.024 -14.947 61.877 1.00 60.15 137 PRO A CA 1
ATOM 1222 C C . PRO A 1 148 ? 14.943 -15.787 61.216 1.00 59.54 137 PRO A C 1
ATOM 1223 O O . PRO A 1 148 ? 15.225 -16.798 60.571 1.00 62.78 137 PRO A O 1
ATOM 1234 N N . THR A 1 149 ? 13.692 -15.365 61.403 1.00 58.25 138 THR A N 1
ATOM 1235 C CA . THR A 1 149 ? 12.549 -16.090 60.863 1.00 58.35 138 THR A CA 1
ATOM 1236 C C . THR A 1 149 ? 12.795 -16.496 59.416 1.00 58.33 138 THR A C 1
ATOM 1237 O O . THR A 1 149 ? 13.288 -15.707 58.608 1.00 55.33 138 THR A O 1
ATOM 1248 N N . ASN A 1 150 ? 12.458 -17.748 59.107 1.00 55.58 139 ASN A N 1
ATOM 1249 C CA . ASN A 1 150 ? 12.508 -18.347 57.770 1.00 57.90 139 ASN A CA 1
ATOM 1250 C C . ASN A 1 150 ? 13.920 -18.689 57.308 1.00 61.86 139 ASN A C 1
ATOM 1251 O O . ASN A 1 150 ? 14.100 -19.022 56.127 1.00 64.32 139 ASN A O 1
ATOM 1262 N N . TYR A 1 151 ? 14.923 -18.630 58.180 1.00 52.24 140 TYR A N 1
ATOM 1263 C CA . TYR A 1 151 ? 16.257 -19.121 57.861 1.00 61.24 140 TYR A CA 1
ATOM 1264 C C . TYR A 1 151 ? 16.442 -20.517 58.443 1.00 64.02 140 TYR A C 1
ATOM 1265 O O . TYR A 1 151 ? 15.996 -20.800 59.559 1.00 66.15 140 TYR A O 1
ATOM 1283 N N . GLN A 1 152 ? 17.102 -21.387 57.679 1.00 75.25 141 GLN A N 1
ATOM 1284 C CA . GLN A 1 152 ? 17.302 -22.779 58.064 1.00 66.09 141 GLN A CA 1
ATOM 1285 C C . GLN A 1 152 ? 18.774 -23.137 57.923 1.00 57.16 141 GLN A C 1
ATOM 1286 O O . GLN A 1 152 ? 19.384 -22.877 56.881 1.00 53.02 141 GLN A O 1
ATOM 1300 N N . LEU A 1 153 ? 19.336 -23.732 58.971 1.00 58.10 142 LEU A N 1
ATOM 1301 C CA . LEU A 1 153 ? 20.737 -24.127 58.992 1.00 62.42 142 LEU A CA 1
ATOM 1302 C C . LEU A 1 153 ? 20.887 -25.585 58.570 1.00 65.41 142 LEU A C 1
ATOM 1303 O O . LEU A 1 153 ? 19.989 -26.406 58.772 1.00 59.11 142 LEU A O 1
ATOM 1319 N N . TYR A 1 154 ? 22.039 -25.899 57.978 1.00 65.91 143 TYR A N 1
ATOM 1320 C CA . TYR A 1 154 ? 22.308 -27.241 57.479 1.00 60.48 143 TYR A CA 1
ATOM 1321 C C . TYR A 1 154 ? 23.783 -27.570 57.652 1.00 67.12 143 TYR A C 1
ATOM 1322 O O . TYR A 1 154 ? 24.636 -26.679 57.671 1.00 59.64 143 TYR A O 1
ATOM 1340 N N . GLN A 1 155 ? 24.070 -28.864 57.776 1.00 62.67 144 GLN A N 1
ATOM 1341 C CA . GLN A 1 155 ? 25.422 -29.392 57.650 1.00 58.90 144 GLN A CA 1
ATOM 1342 C C . GLN A 1 155 ? 25.555 -30.056 56.286 1.00 56.06 144 GLN A C 1
ATOM 1343 O O . GLN A 1 155 ? 24.715 -30.881 55.912 1.00 64.86 144 GLN A O 1
ATOM 1357 N N . ARG A 1 156 ? 26.598 -29.693 55.544 1.00 60.27 145 ARG A N 1
ATOM 1358 C CA . ARG A 1 156 ? 26.852 -30.273 54.231 1.00 74.24 145 ARG A CA 1
ATOM 1359 C C . ARG A 1 156 ? 28.201 -30.974 54.235 1.00 65.64 145 ARG A C 1
ATOM 1360 O O . ARG A 1 156 ? 29.205 -30.399 54.669 1.00 62.29 145 ARG A O 1
ATOM 1381 N N . ASP A 1 157 ? 28.217 -32.210 53.748 1.00 75.36 146 ASP A N 1
ATOM 1382 C CA . ASP A 1 157 ? 29.457 -32.945 53.570 1.00 81.65 146 ASP A CA 1
ATOM 1383 C C . ASP A 1 157 ? 30.157 -32.490 52.296 1.00 87.52 146 ASP A C 1
ATOM 1384 O O . ASP A 1 157 ? 29.518 -32.134 51.302 1.00 85.68 146 ASP A O 1
ATOM 1393 N N . SER A 1 158 ? 31.486 -32.499 52.335 1.00 94.26 147 SER A N 1
ATOM 1394 C CA . SER A 1 158 ? 32.259 -32.135 51.157 1.00 98.48 147 SER A CA 1
ATOM 1395 C C . SER A 1 158 ? 31.967 -33.107 50.020 1.00 99.18 147 SER A C 1
ATOM 1396 O O . SER A 1 158 ? 31.700 -34.292 50.238 1.00 100.46 147 SER A O 1
ATOM 1404 N N . GLY A 1 163 ? 37.174 -33.624 46.155 1.00 132.39 152 GLY A N 1
ATOM 1405 C CA . GLY A 1 163 ? 36.779 -34.004 47.498 1.00 121.72 152 GLY A CA 1
ATOM 1406 C C . GLY A 1 163 ? 37.692 -33.393 48.536 1.00 116.35 152 GLY A C 1
ATOM 1407 O O . GLY A 1 163 ? 38.871 -33.713 48.576 1.00 113.59 152 GLY A O 1
ATOM 1411 N N . ASN A 1 164 ? 37.153 -32.514 49.375 1.00 110.49 153 ASN A N 1
ATOM 1412 C CA . ASN A 1 164 ? 37.950 -31.855 50.401 1.00 101.12 153 ASN A CA 1
ATOM 1413 C C . ASN A 1 164 ? 37.744 -32.368 51.811 1.00 90.59 153 ASN A C 1
ATOM 1414 O O . ASN A 1 164 ? 38.596 -32.210 52.669 1.00 90.32 153 ASN A O 1
ATOM 1425 N N . GLY A 1 165 ? 36.598 -32.967 52.052 1.00 93.33 154 GLY A N 1
ATOM 1426 C CA . GLY A 1 165 ? 36.313 -33.523 53.351 1.00 92.12 154 GLY A CA 1
ATOM 1427 C C . GLY A 1 165 ? 35.734 -32.637 54.430 1.00 78.75 154 GLY A C 1
ATOM 1428 O O . GLY A 1 165 ? 34.796 -33.039 55.082 1.00 73.62 154 GLY A O 1
ATOM 1432 N N . LYS A 1 166 ? 36.274 -31.445 54.613 1.00 72.28 155 LYS A N 1
ATOM 1433 C CA . LYS A 1 166 ? 35.807 -30.561 55.673 1.00 65.35 155 LYS A CA 1
ATOM 1434 C C . LYS A 1 166 ? 34.311 -30.301 55.551 1.00 70.59 155 LYS A C 1
ATOM 1435 O O . LYS A 1 166 ? 33.771 -30.166 54.448 1.00 65.51 155 LYS A O 1
ATOM 1454 N N . ARG A 1 167 ? 33.641 -30.232 56.699 1.00 74.20 156 ARG A N 1
ATOM 1455 C CA . ARG A 1 167 ? 32.212 -29.961 56.739 1.00 70.37 156 ARG A CA 1
ATOM 1456 C C . ARG A 1 167 ? 31.942 -28.471 56.568 1.00 56.61 156 ARG A C 1
ATOM 1457 O O . ARG A 1 167 ? 32.720 -27.620 57.007 1.00 52.96 156 ARG A O 1
ATOM 1478 N N . GLU A 1 168 ? 30.821 -28.165 55.923 1.00 65.85 157 GLU A N 1
ATOM 1479 C CA . GLU A 1 168 ? 30.355 -26.798 55.753 1.00 66.49 157 GLU A CA 1
ATOM 1480 C C . GLU A 1 168 ? 28.947 -26.668 56.314 1.00 63.78 157 GLU A C 1
ATOM 1481 O O . GLU A 1 168 ? 28.141 -27.600 56.236 1.00 62.43 157 GLU A O 1
ATOM 1493 N N . PHE A 1 169 ? 28.657 -25.502 56.885 1.00 56.02 158 PHE A N 1
ATOM 1494 C CA . PHE A 1 169 ? 27.363 -25.225 57.499 1.00 63.60 158 PHE A CA 1
ATOM 1495 C C . PHE A 1 169 ? 26.665 -24.146 56.679 1.00 53.47 158 PHE A C 1
ATOM 1496 O O . PHE A 1 169 ? 27.061 -22.976 56.715 1.00 48.78 158 PHE A O 1
ATOM 1513 N N . TRP A 1 170 ? 25.627 -24.542 55.948 1.00 49.93 159 TRP A N 1
ATOM 1514 C CA . TRP A 1 170 ? 24.934 -23.661 55.019 1.00 60.61 159 TRP A CA 1
ATOM 1515 C C . TRP A 1 170 ? 23.646 -23.137 55.641 1.00 68.93 159 TRP A C 1
ATOM 1516 O O . TRP A 1 170 ? 22.894 -23.890 56.269 1.00 61.57 159 TRP A O 1
ATOM 1537 N N . LEU A 1 171 ? 23.396 -21.842 55.461 1.00 59.40 160 LEU A N 1
ATOM 1538 C CA . LEU A 1 171 ? 22.178 -21.193 55.940 1.00 55.89 160 LEU A CA 1
ATOM 1539 C C . LEU A 1 171 ? 21.383 -20.707 54.733 1.00 46.74 160 LEU A C 1
ATOM 1540 O O . LEU A 1 171 ? 21.817 -19.793 54.025 1.00 55.15 160 LEU A O 1
ATOM 1556 N N . TYR A 1 172 ? 20.228 -21.321 54.498 1.00 57.50 161 TYR A N 1
ATOM 1557 C CA . TYR A 1 172 ? 19.312 -20.880 53.457 1.00 52.57 161 TYR A CA 1
ATOM 1558 C C . TYR A 1 172 ? 18.285 -19.909 54.033 1.00 57.54 161 TYR A C 1
ATOM 1559 O O . TYR A 1 172 ? 18.097 -19.811 55.248 1.00 53.78 161 TYR A O 1
ATOM 1577 N N . GLY A 1 173 ? 17.614 -19.189 53.135 1.00 53.50 162 GLY A N 1
ATOM 1578 C CA . GLY A 1 173 ? 16.608 -18.222 53.531 1.00 52.98 162 GLY A CA 1
ATOM 1579 C C . GLY A 1 173 ? 16.714 -16.912 52.779 1.00 64.09 162 GLY A C 1
ATOM 1580 O O . GLY A 1 173 ? 15.727 -16.184 52.644 1.00 56.15 162 GLY A O 1
ATOM 1584 N N . HIS A 1 174 ? 17.905 -16.605 52.278 1.00 61.38 163 HIS A N 1
ATOM 1585 C CA . HIS A 1 174 ? 18.117 -15.337 51.599 1.00 49.57 163 HIS A CA 1
ATOM 1586 C C . HIS A 1 174 ? 17.238 -15.262 50.351 1.00 45.38 163 HIS A C 1
ATOM 1587 O O . HIS A 1 174 ? 17.098 -16.258 49.631 1.00 54.89 163 HIS A O 1
ATOM 1601 N N . PRO A 1 175 ? 16.631 -14.105 50.063 1.00 49.68 164 PRO A N 1
ATOM 1602 C CA . PRO A 1 175 ? 15.702 -14.029 48.921 1.00 49.07 164 PRO A CA 1
ATOM 1603 C C . PRO A 1 175 ? 16.290 -14.494 47.599 1.00 50.44 164 PRO A C 1
ATOM 1604 O O . PRO A 1 175 ? 15.539 -14.949 46.725 1.00 56.02 164 PRO A O 1
ATOM 1615 N N . SER A 1 176 ? 17.607 -14.392 47.413 1.00 51.35 165 SER A N 1
ATOM 1616 C CA . SER A 1 176 ? 18.216 -14.817 46.158 1.00 47.23 165 SER A CA 1
ATOM 1617 C C . SER A 1 176 ? 18.109 -16.319 45.933 1.00 48.55 165 SER A C 1
ATOM 1618 O O . SER A 1 176 ? 18.372 -16.782 44.817 1.00 52.49 165 SER A O 1
ATOM 1626 N N . GLY A 1 177 ? 17.730 -17.086 46.954 1.00 47.63 166 GLY A N 1
ATOM 1627 C CA . GLY A 1 177 ? 17.691 -18.527 46.852 1.00 53.06 166 GLY A CA 1
ATOM 1628 C C . GLY A 1 177 ? 19.013 -19.213 47.107 1.00 58.21 166 GLY A C 1
ATOM 1629 O O . GLY A 1 177 ? 19.076 -20.447 47.026 1.00 57.32 166 GLY A O 1
ATOM 1633 N N . ARG A 1 178 ? 20.075 -18.457 47.420 1.00 54.56 167 ARG A N 1
ATOM 1634 C CA . ARG A 1 178 ? 21.386 -19.042 47.623 1.00 56.95 167 ARG A CA 1
ATOM 1635 C C . ARG A 1 178 ? 21.722 -19.118 49.108 1.00 50.49 167 ARG A C 1
ATOM 1636 O O . ARG A 1 178 ? 21.252 -18.300 49.903 1.00 51.33 167 ARG A O 1
ATOM 1657 N N . PRO A 1 179 ? 22.529 -20.097 49.505 1.00 50.28 168 PRO A N 1
ATOM 1658 C CA . PRO A 1 179 ? 22.902 -20.223 50.915 1.00 53.77 168 PRO A CA 1
ATOM 1659 C C . PRO A 1 179 ? 24.089 -19.350 51.280 1.00 49.80 168 PRO A C 1
ATOM 1660 O O . PRO A 1 179 ? 24.914 -18.992 50.438 1.00 54.94 168 PRO A O 1
ATOM 1671 N N . PHE A 1 180 ? 24.159 -19.002 52.563 1.00 50.82 169 PHE A N 1
ATOM 1672 C CA . PHE A 1 180 ? 25.394 -18.511 53.166 1.00 55.43 169 PHE A CA 1
ATOM 1673 C C . PHE A 1 180 ? 26.205 -19.732 53.583 1.00 60.47 169 PHE A C 1
ATOM 1674 O O . PHE A 1 180 ? 25.803 -20.469 54.490 1.00 52.68 169 PHE A O 1
ATOM 1691 N N . ARG A 1 181 ? 27.338 -19.955 52.922 1.00 58.27 170 ARG A N 1
ATOM 1692 C CA . ARG A 1 181 ? 28.103 -21.179 53.117 1.00 54.81 170 ARG A CA 1
ATOM 1693 C C . ARG A 1 181 ? 29.032 -21.120 54.322 1.00 49.62 170 ARG A C 1
ATOM 1694 O O . ARG A 1 181 ? 29.679 -22.125 54.635 1.00 54.47 170 ARG A O 1
ATOM 1715 N N . SER A 1 182 ? 29.109 -19.981 55.004 1.00 55.31 171 SER A N 1
ATOM 1716 C CA . SER A 1 182 ? 29.860 -19.869 56.244 1.00 57.97 171 SER A CA 1
ATOM 1717 C C . SER A 1 182 ? 29.133 -18.902 57.165 1.00 58.56 171 SER A C 1
ATOM 1718 O O . SER A 1 182 ? 28.390 -18.029 56.710 1.00 52.86 171 SER A O 1
ATOM 1726 N N . VAL A 1 183 ? 29.346 -19.074 58.471 1.00 56.60 172 VAL A N 1
ATOM 1727 C CA . VAL A 1 183 ? 28.777 -18.141 59.438 1.00 57.95 172 VAL A CA 1
ATOM 1728 C C . VAL A 1 183 ? 29.323 -16.742 59.204 1.00 59.42 172 VAL A C 1
ATOM 1729 O O . VAL A 1 183 ? 28.652 -15.745 59.499 1.00 51.51 172 VAL A O 1
ATOM 1742 N N . ASN A 1 184 ? 30.541 -16.642 58.669 1.00 61.65 173 ASN A N 1
ATOM 1743 C CA . ASN A 1 184 ? 31.153 -15.337 58.444 1.00 57.67 173 ASN A CA 1
ATOM 1744 C C . ASN A 1 184 ? 30.441 -14.575 57.333 1.00 48.52 173 ASN A C 1
ATOM 1745 O O . ASN A 1 184 ? 30.303 -13.349 57.407 1.00 53.43 173 ASN A O 1
ATOM 1756 N N . ASP A 1 185 ? 29.981 -15.279 56.296 1.00 52.40 174 ASP A N 1
ATOM 1757 C CA . ASP A 1 185 ? 29.269 -14.610 55.211 1.00 56.68 174 ASP A CA 1
ATOM 1758 C C . ASP A 1 185 ? 27.880 -14.168 55.654 1.00 56.86 174 ASP A C 1
ATOM 1759 O O . ASP A 1 185 ? 27.422 -13.081 55.284 1.00 53.48 174 ASP A O 1
ATOM 1768 N N . PHE A 1 186 ? 27.193 -14.997 56.445 1.00 52.89 175 PHE A N 1
ATOM 1769 C CA . PHE A 1 186 ? 25.877 -14.620 56.948 1.00 51.97 175 PHE A CA 1
ATOM 1770 C C . PHE A 1 186 ? 25.949 -13.403 57.858 1.00 51.30 175 PHE A C 1
ATOM 1771 O O . PHE A 1 186 ? 25.015 -12.595 57.883 1.00 59.54 175 PHE A O 1
ATOM 1788 N N . LEU A 1 187 ? 27.045 -13.251 58.605 1.00 55.15 176 LEU A N 1
ATOM 1789 C CA . LEU A 1 187 ? 27.109 -12.205 59.621 1.00 54.59 176 LEU A CA 1
ATOM 1790 C C . LEU A 1 187 ? 26.858 -10.826 59.025 1.00 60.16 176 LEU A C 1
ATOM 1791 O O . LEU A 1 187 ? 26.188 -9.990 59.643 1.00 62.77 176 LEU A O 1
ATOM 1807 N N . HIS A 1 188 ? 27.392 -10.563 57.833 1.00 52.73 177 HIS A N 1
ATOM 1808 C CA . HIS A 1 188 ? 27.203 -9.250 57.226 1.00 53.13 177 HIS A CA 1
ATOM 1809 C C . HIS A 1 188 ? 25.734 -8.996 56.913 1.00 47.42 177 HIS A C 1
ATOM 1810 O O . HIS A 1 188 ? 25.236 -7.883 57.113 1.00 51.44 177 HIS A O 1
ATOM 1824 N N . HIS A 1 189 ? 25.022 -10.016 56.429 1.00 47.02 178 HIS A N 1
ATOM 1825 C CA . HIS A 1 189 ? 23.585 -9.875 56.223 1.00 50.23 178 HIS A CA 1
ATOM 1826 C C . HIS A 1 189 ? 22.851 -9.765 57.553 1.00 59.02 178 HIS A C 1
ATOM 1827 O O . HIS A 1 189 ? 21.920 -8.962 57.689 1.00 54.85 178 HIS A O 1
ATOM 1841 N N . LEU A 1 190 ? 23.251 -10.566 58.544 1.00 57.10 179 LEU A N 1
ATOM 1842 C CA . LEU A 1 190 ? 22.662 -10.446 59.873 1.00 56.37 179 LEU A CA 1
ATOM 1843 C C . LEU A 1 190 ? 22.809 -9.029 60.408 1.00 50.30 179 LEU A C 1
ATOM 1844 O O . LEU A 1 190 ? 21.860 -8.462 60.963 1.00 52.30 179 LEU A O 1
ATOM 1860 N N . TYR A 1 191 ? 23.998 -8.444 60.256 1.00 51.17 180 TYR A N 1
ATOM 1861 C CA . TYR A 1 191 ? 24.240 -7.097 60.756 1.00 54.03 180 TYR A CA 1
ATOM 1862 C C . TYR A 1 191 ? 23.388 -6.072 60.016 1.00 55.97 180 TYR A C 1
ATOM 1863 O O . TYR A 1 191 ? 22.938 -5.086 60.609 1.00 52.53 180 TYR A O 1
ATOM 1881 N N . TRP A 1 192 ? 23.154 -6.290 58.720 1.00 50.91 181 TRP A N 1
ATOM 1882 C CA . TRP A 1 192 ? 22.280 -5.401 57.962 1.00 44.67 181 TRP A CA 1
ATOM 1883 C C . TRP A 1 192 ? 20.836 -5.509 58.435 1.00 58.83 181 TRP A C 1
ATOM 1884 O O . TRP A 1 192 ? 20.109 -4.510 58.460 1.00 57.44 181 TRP A O 1
ATOM 1905 N N . LEU A 1 193 ? 20.402 -6.714 58.815 1.00 49.23 182 LEU A N 1
ATOM 1906 C CA . LEU A 1 193 ? 19.019 -6.905 59.239 1.00 52.04 182 LEU A CA 1
ATOM 1907 C C . LEU A 1 193 ? 18.707 -6.109 60.498 1.00 48.34 182 LEU A C 1
ATOM 1908 O O . LEU A 1 193 ? 17.598 -5.585 60.649 1.00 52.70 182 LEU A O 1
ATOM 1924 N N . ILE A 1 194 ? 19.669 -6.003 61.415 1.00 48.07 183 ILE A N 1
ATOM 1925 C CA . ILE A 1 194 ? 19.423 -5.309 62.673 1.00 52.04 183 ILE A CA 1
ATOM 1926 C C . ILE A 1 194 ? 19.819 -3.837 62.632 1.00 59.11 183 ILE A C 1
ATOM 1927 O O . ILE A 1 194 ? 19.399 -3.071 63.512 1.00 58.72 183 ILE A O 1
ATOM 1943 N N . SER A 1 195 ? 20.610 -3.416 61.644 1.00 58.70 184 SER A N 1
ATOM 1944 C CA . SER A 1 195 ? 21.130 -2.053 61.590 1.00 56.14 184 SER A CA 1
ATOM 1945 C C . SER A 1 195 ? 20.374 -1.160 60.612 1.00 53.29 184 SER A C 1
ATOM 1946 O O . SER A 1 195 ? 19.995 -0.040 60.968 1.00 61.47 184 SER A O 1
ATOM 1954 N N . ASP A 1 196 ? 20.149 -1.622 59.385 1.00 53.77 185 ASP A N 1
ATOM 1955 C CA . ASP A 1 196 ? 19.535 -0.780 58.359 1.00 53.16 185 ASP A CA 1
ATOM 1956 C C . ASP A 1 196 ? 18.054 -0.619 58.674 1.00 58.75 185 ASP A C 1
ATOM 1957 O O . ASP A 1 196 ? 17.248 -1.517 58.426 1.00 63.38 185 ASP A O 1
ATOM 1966 N N . LEU A 1 197 ? 17.692 0.541 59.227 1.00 60.54 186 LEU A N 1
ATOM 1967 C CA . LEU A 1 197 ? 16.309 0.795 59.607 1.00 51.59 186 LEU A CA 1
ATOM 1968 C C . LEU A 1 197 ? 15.405 1.012 58.401 1.00 58.45 186 LEU A C 1
ATOM 1969 O O . LEU A 1 197 ? 14.185 0.853 58.522 1.00 56.58 186 LEU A O 1
ATOM 1985 N N . THR A 1 198 ? 15.967 1.362 57.247 1.00 57.87 187 THR A N 1
ATOM 1986 C CA . THR A 1 198 ? 15.188 1.529 56.027 1.00 61.70 187 THR A CA 1
ATOM 1987 C C . THR A 1 198 ? 15.011 0.225 55.261 1.00 63.85 187 THR A C 1
ATOM 1988 O O . THR A 1 198 ? 14.278 0.202 54.267 1.00 62.87 187 THR A O 1
ATOM 1999 N N . ARG A 1 199 ? 15.660 -0.855 55.698 1.00 61.53 188 ARG A N 1
ATOM 2000 C CA . ARG A 1 199 ? 15.543 -2.156 55.041 1.00 60.89 188 ARG A CA 1
ATOM 2001 C C . ARG A 1 199 ? 15.869 -2.045 53.554 1.00 63.85 188 ARG A C 1
ATOM 2002 O O . ARG A 1 199 ? 15.274 -2.717 52.709 1.00 67.94 188 ARG A O 1
ATOM 2023 N N . ASN A 1 200 ? 16.833 -1.185 53.235 1.00 70.11 189 ASN A N 1
ATOM 2024 C CA . ASN A 1 200 ? 17.277 -0.985 51.862 1.00 71.73 189 ASN A CA 1
ATOM 2025 C C . ASN A 1 200 ? 18.344 -2.023 51.535 1.00 66.87 189 ASN A C 1
ATOM 2026 O O . ASN A 1 200 ? 19.402 -2.058 52.173 1.00 60.76 189 ASN A O 1
ATOM 2037 N N . GLU A 1 201 ? 18.062 -2.863 50.537 1.00 69.38 190 GLU A N 1
ATOM 2038 C CA . GLU A 1 201 ? 18.949 -3.970 50.203 1.00 70.98 190 GLU A CA 1
ATOM 2039 C C . GLU A 1 201 ? 20.296 -3.502 49.667 1.00 74.95 190 GLU A C 1
ATOM 2040 O O . GLU A 1 201 ? 21.239 -4.299 49.620 1.00 69.58 190 GLU A O 1
ATOM 2052 N N . SER A 1 202 ? 20.412 -2.235 49.267 1.00 70.65 191 SER A N 1
ATOM 2053 C CA . SER A 1 202 ? 21.639 -1.734 48.663 1.00 66.38 191 SER A CA 1
ATOM 2054 C C . SER A 1 202 ? 22.714 -1.383 49.683 1.00 63.18 191 SER A C 1
ATOM 2055 O O . SER A 1 202 ? 23.862 -1.154 49.289 1.00 70.93 191 SER A O 1
ATOM 2063 N N . THR A 1 203 ? 22.380 -1.334 50.971 1.00 68.47 192 THR A N 1
ATOM 2064 C CA . THR A 1 203 ? 23.330 -0.948 52.004 1.00 58.00 192 THR A CA 1
ATOM 2065 C C . THR A 1 203 ? 23.982 -2.142 52.687 1.00 58.19 192 THR A C 1
ATOM 2066 O 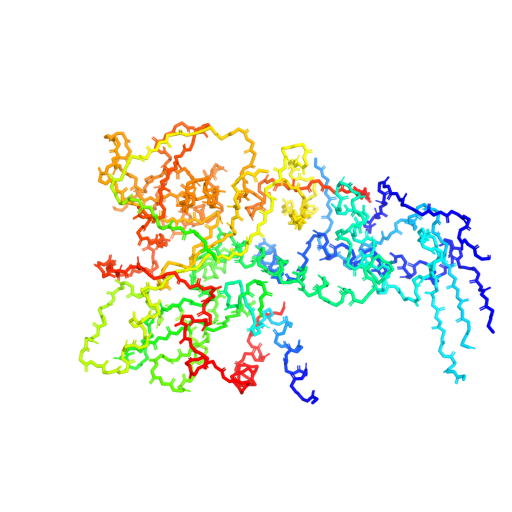O . THR A 1 203 ? 24.760 -1.951 53.626 1.00 63.46 192 THR A O 1
ATOM 2077 N N . CYS A 1 204 ? 23.689 -3.362 52.243 1.00 60.95 193 CYS A N 1
ATOM 2078 C CA . CYS A 1 204 ? 24.267 -4.559 52.838 1.00 61.16 193 CYS A CA 1
ATOM 2079 C C . CYS A 1 204 ? 25.584 -4.906 52.158 1.00 57.09 193 CYS A C 1
ATOM 2080 O O . CYS A 1 204 ? 25.712 -4.803 50.935 1.00 60.32 193 CYS A O 1
ATOM 2087 N N . CYS A 1 205 ? 26.561 -5.324 52.960 1.00 55.70 194 CYS A N 1
ATOM 2088 C CA . CYS A 1 205 ? 27.875 -5.701 52.457 1.00 57.01 194 CYS A CA 1
ATOM 2089 C C . CYS A 1 205 ? 28.011 -7.195 52.196 1.00 57.51 194 CYS A C 1
ATOM 2090 O O . CYS A 1 205 ? 29.072 -7.631 51.737 1.00 59.34 194 CYS A O 1
ATOM 2098 N N . CYS A 1 206 ? 26.977 -7.987 52.469 1.00 56.49 195 CYS A N 1
ATOM 2099 C CA . CYS A 1 206 ? 27.114 -9.432 52.389 1.00 53.62 195 CYS A CA 1
ATOM 2100 C C . CYS A 1 206 ? 27.265 -9.878 50.937 1.00 53.44 195 CYS A C 1
ATOM 2101 O O . CYS A 1 206 ? 26.943 -9.150 49.995 1.00 54.97 195 CYS A O 1
ATOM 2108 N N . VAL A 1 207 ? 27.749 -11.110 50.767 1.00 58.75 196 VAL A N 1
ATOM 2109 C CA . VAL A 1 207 ? 28.114 -11.593 49.439 1.00 55.88 196 VAL A CA 1
ATOM 2110 C C . VAL A 1 207 ? 26.883 -11.754 48.559 1.00 57.48 196 VAL A C 1
ATOM 2111 O O . VAL A 1 207 ? 26.958 -11.572 47.338 1.00 59.96 196 VAL A O 1
ATOM 2124 N N . LEU A 1 208 ? 25.735 -12.094 49.148 1.00 54.48 197 LEU A N 1
ATOM 2125 C CA . LEU A 1 208 ? 24.557 -12.406 48.347 1.00 56.39 197 LEU A CA 1
ATOM 2126 C C . LEU A 1 208 ? 23.810 -11.155 47.902 1.00 46.98 197 LEU A C 1
ATOM 2127 O O . LEU A 1 208 ? 23.110 -11.191 46.884 1.00 52.01 197 LEU A O 1
ATOM 2143 N N . CYS A 1 209 ? 23.942 -10.050 48.634 1.00 42.86 198 CYS A N 1
ATOM 2144 C CA . CYS A 1 209 ? 23.357 -8.786 48.204 1.00 48.35 198 CYS A CA 1
ATOM 2145 C C . CYS A 1 209 ? 24.312 -7.960 47.357 1.00 56.45 198 CYS A C 1
ATOM 2146 O O . CYS A 1 209 ? 23.859 -7.174 46.517 1.00 53.81 198 CYS A O 1
ATOM 2153 N N . SER A 1 210 ? 25.623 -8.124 47.552 1.00 56.64 199 SER A N 1
ATOM 2154 C CA . SER A 1 210 ? 26.614 -7.273 46.911 1.00 58.18 199 SER A CA 1
ATOM 2155 C C . SER A 1 210 ? 27.436 -7.972 45.839 1.00 52.94 199 SER A C 1
ATOM 2156 O O . SER A 1 210 ? 28.032 -7.287 45.003 1.00 60.80 199 SER A O 1
ATOM 2164 N N . GLY A 1 211 ? 27.484 -9.301 45.836 1.00 58.43 200 GLY A N 1
ATOM 2165 C CA . GLY A 1 211 ? 28.314 -10.020 44.889 1.00 62.80 200 GLY A CA 1
ATOM 2166 C C . GLY A 1 211 ? 29.746 -9.524 44.858 1.00 58.46 200 GLY A C 1
ATOM 2167 O O . GLY A 1 211 ? 30.452 -9.588 45.868 1.00 58.19 200 GLY A O 1
ATOM 2171 N N . ASN A 1 212 ? 30.182 -9.015 43.703 1.00 62.06 201 ASN A N 1
ATOM 2172 C CA . ASN A 1 212 ? 31.578 -8.627 43.530 1.00 70.88 201 ASN A CA 1
ATOM 2173 C C . ASN A 1 212 ? 31.935 -7.342 44.266 1.00 64.94 201 ASN A C 1
ATOM 2174 O O . ASN A 1 212 ? 33.123 -7.088 44.493 1.00 62.81 201 ASN A O 1
ATOM 2185 N N . MET A 1 213 ? 30.951 -6.529 44.640 1.00 47.94 202 MET A N 1
ATOM 2186 C CA . MET A 1 213 ? 31.211 -5.310 45.395 1.00 52.38 202 MET A CA 1
ATOM 2187 C C . MET A 1 213 ? 31.372 -5.565 46.888 1.00 55.10 202 MET A C 1
ATOM 2188 O O . MET A 1 213 ? 31.451 -4.602 47.659 1.00 59.54 202 MET A O 1
ATOM 2202 N N . THR A 1 214 ? 31.439 -6.830 47.311 1.00 52.51 203 THR A N 1
ATOM 2203 C CA . THR A 1 214 ? 31.400 -7.139 48.737 1.00 57.72 203 THR A CA 1
ATOM 2204 C C . THR A 1 214 ? 32.662 -6.668 49.454 1.00 52.53 203 THR A C 1
ATOM 2205 O O . THR A 1 214 ? 32.579 -6.115 50.557 1.00 56.64 203 THR A O 1
ATOM 2216 N N . ARG A 1 215 ? 33.837 -6.875 48.854 1.00 62.75 204 ARG A N 1
ATOM 2217 C CA . ARG A 1 215 ? 35.072 -6.423 49.490 1.00 57.91 204 ARG A CA 1
ATOM 2218 C C . ARG A 1 215 ? 35.098 -4.905 49.606 1.00 47.41 204 ARG A C 1
ATOM 2219 O O . ARG A 1 215 ? 35.446 -4.355 50.657 1.00 54.47 204 ARG A O 1
ATOM 2240 N N . VAL A 1 216 ? 34.732 -4.212 48.527 1.00 51.87 205 VAL A N 1
ATOM 2241 C CA . VAL A 1 216 ? 34.722 -2.751 48.539 1.00 57.18 205 VAL A CA 1
ATOM 2242 C C . VAL A 1 216 ? 33.787 -2.239 49.627 1.00 52.12 205 VAL A C 1
ATOM 2243 O O . VAL A 1 216 ? 34.150 -1.364 50.422 1.00 53.56 205 VAL A O 1
ATOM 2256 N N . ARG A 1 217 ? 32.568 -2.778 49.679 1.00 51.74 206 ARG A N 1
ATOM 2257 C CA . ARG A 1 217 ? 31.609 -2.339 50.689 1.00 55.76 206 ARG A CA 1
ATOM 2258 C C . ARG A 1 217 ? 32.090 -2.683 52.093 1.00 51.71 206 ARG A C 1
ATOM 2259 O O . ARG A 1 217 ? 32.009 -1.849 53.003 1.00 47.52 206 ARG A O 1
ATOM 2280 N N . LYS A 1 218 ? 32.591 -3.905 52.290 1.00 47.19 207 LYS A N 1
ATOM 2281 C CA . LYS A 1 218 ? 33.124 -4.289 53.594 1.00 49.70 207 LYS A CA 1
ATOM 2282 C C . LYS A 1 218 ? 34.220 -3.330 54.042 1.00 49.50 207 LYS A C 1
ATOM 2283 O O . LYS A 1 218 ? 34.218 -2.856 55.184 1.00 51.83 207 LYS A O 1
ATOM 2302 N N . ASN A 1 219 ? 35.167 -3.028 53.151 1.00 46.60 208 ASN A N 1
ATOM 2303 C CA . ASN A 1 219 ? 36.278 -2.153 53.515 1.00 47.39 208 ASN A CA 1
ATOM 2304 C C . ASN A 1 219 ? 35.780 -0.769 53.916 1.00 48.20 208 ASN A C 1
ATOM 2305 O O . ASN A 1 219 ? 36.201 -0.220 54.941 1.00 54.61 208 ASN A O 1
ATOM 2316 N N . LEU A 1 220 ? 34.881 -0.187 53.119 1.00 53.96 209 LEU A N 1
ATOM 2317 C CA . LEU A 1 220 ? 34.367 1.142 53.437 1.00 51.98 209 LEU A CA 1
ATOM 2318 C C . LEU A 1 220 ? 33.670 1.148 54.793 1.00 45.50 209 LEU A C 1
ATOM 2319 O O . LEU A 1 220 ? 33.896 2.042 55.616 1.00 50.70 209 LEU A O 1
ATOM 2335 N N . GLN A 1 221 ? 32.811 0.156 55.039 1.00 42.64 210 GLN A N 1
ATOM 2336 C CA . GLN A 1 221 ? 32.153 0.048 56.337 1.00 46.18 210 GLN A CA 1
ATOM 2337 C C . GLN A 1 221 ? 33.179 0.041 57.462 1.00 53.60 210 GLN A C 1
ATOM 2338 O O . GLN A 1 221 ? 33.047 0.776 58.447 1.00 50.38 210 GLN A O 1
ATOM 2352 N N . LYS A 1 222 ? 34.221 -0.780 57.321 1.00 53.12 211 LYS A N 1
ATOM 2353 C CA . LYS A 1 222 ? 35.260 -0.856 58.342 1.00 50.30 211 LYS A CA 1
ATOM 2354 C C . LYS A 1 222 ? 35.931 0.499 58.543 1.00 47.49 211 LYS A C 1
ATOM 2355 O O . LYS A 1 222 ? 36.133 0.942 59.680 1.00 48.98 211 LYS A O 1
ATOM 2374 N N . GLU A 1 223 ? 36.229 1.186 57.453 1.00 43.04 212 GLU A N 1
ATOM 2375 C CA . GLU A 1 223 ? 36.836 2.498 57.541 1.00 41.87 212 GLU A CA 1
ATOM 2376 C C . GLU A 1 223 ? 35.919 3.463 58.268 1.00 51.24 212 GLU A C 1
ATOM 2377 O O . GLU A 1 223 ? 36.365 4.254 59.088 1.00 48.72 212 GLU A O 1
ATOM 2389 N N . ASN A 1 224 ? 34.631 3.399 57.959 1.00 43.46 213 ASN A N 1
ATOM 2390 C CA . ASN A 1 224 ? 33.663 4.286 58.595 1.00 49.66 213 ASN A CA 1
ATOM 2391 C C . ASN A 1 224 ? 33.535 3.990 60.083 1.00 40.23 213 ASN A C 1
ATOM 2392 O O . ASN A 1 224 ? 33.431 4.915 60.897 1.00 41.40 213 ASN A O 1
ATOM 2403 N N . GLU A 1 225 ? 33.526 2.710 60.458 1.00 42.52 214 GLU A N 1
ATOM 2404 C CA . GLU A 1 225 ? 33.484 2.357 61.873 1.00 44.46 214 GLU A CA 1
ATOM 2405 C C . GLU A 1 225 ? 34.697 2.912 62.609 1.00 46.84 214 GLU A C 1
ATOM 2406 O O . GLU A 1 225 ? 34.572 3.471 63.704 1.00 52.41 214 GLU A O 1
ATOM 2418 N N . ARG A 1 226 ? 35.864 2.800 62.000 1.00 50.56 215 ARG A N 1
ATOM 2419 C CA . ARG A 1 226 ? 37.065 3.318 62.617 1.00 55.34 215 ARG A CA 1
ATOM 2420 C C . ARG A 1 226 ? 37.020 4.838 62.687 1.00 40.89 215 ARG A C 1
ATOM 2421 O O . ARG A 1 226 ? 37.480 5.423 63.650 1.00 46.02 215 ARG A O 1
ATOM 2442 N N . MET A 1 227 ? 36.460 5.480 61.676 1.00 45.58 216 MET A N 1
ATOM 2443 C CA . MET A 1 227 ? 36.375 6.931 61.696 1.00 50.46 216 MET A CA 1
ATOM 2444 C C . MET A 1 227 ? 35.513 7.380 62.861 1.00 52.88 216 MET A C 1
ATOM 2445 O O . MET A 1 227 ? 35.859 8.312 63.566 1.00 48.00 216 MET A O 1
ATOM 2459 N N . PHE A 1 228 ? 34.386 6.714 63.059 1.00 43.57 217 PHE A N 1
ATOM 2460 C CA . PHE A 1 228 ? 33.506 7.052 64.173 1.00 48.69 217 PHE A CA 1
ATOM 2461 C C . PHE A 1 228 ? 34.260 7.000 65.494 1.00 50.42 217 PHE A C 1
ATOM 2462 O O . PHE A 1 228 ? 34.159 7.914 66.321 1.00 46.89 217 PHE A O 1
ATOM 2479 N N . HIS A 1 229 ? 35.031 5.932 65.707 1.00 49.47 218 HIS A N 1
ATOM 2480 C CA . HIS A 1 229 ? 35.743 5.776 66.970 1.00 45.75 218 HIS A CA 1
ATOM 2481 C C . HIS A 1 229 ? 36.945 6.707 67.060 1.00 43.52 218 HIS A C 1
ATOM 2482 O O . HIS A 1 229 ? 37.319 7.125 68.162 1.00 49.67 218 HIS A O 1
ATOM 2496 N N . GLU A 1 230 ? 37.564 7.043 65.927 1.00 43.61 219 GLU A N 1
ATOM 2497 C CA . GLU A 1 230 ? 38.578 8.093 65.936 1.00 44.22 219 GLU A CA 1
ATOM 2498 C C . GLU A 1 230 ? 37.965 9.425 66.347 1.00 47.72 219 GLU A C 1
ATOM 2499 O O . GLU A 1 230 ? 38.565 10.189 67.113 1.00 46.91 219 GLU A O 1
ATOM 2511 N N . CYS A 1 231 ? 36.765 9.716 65.844 1.00 52.70 220 CYS A N 1
ATOM 2512 C CA . CYS A 1 231 ? 36.051 10.923 66.241 1.00 44.30 220 CYS A CA 1
ATOM 2513 C C . CYS A 1 231 ? 35.717 10.893 67.726 1.00 38.56 220 CYS A C 1
ATOM 2514 O O . CYS A 1 231 ? 36.007 11.842 68.464 1.00 42.82 220 CYS A O 1
ATOM 2522 N N . LYS A 1 232 ? 35.103 9.801 68.180 1.00 42.24 221 LYS A N 1
ATOM 2523 C CA . LYS A 1 232 ? 34.731 9.680 69.584 1.00 49.24 221 LYS A CA 1
ATOM 2524 C C . LYS A 1 232 ? 35.946 9.834 70.490 1.00 50.15 221 LYS A C 1
ATOM 2525 O O . LYS A 1 232 ? 35.873 10.493 71.533 1.00 55.54 221 LYS A O 1
ATOM 2544 N N . ASP A 1 233 ? 37.078 9.240 70.105 1.00 52.97 222 ASP A N 1
ATOM 2545 C CA . ASP A 1 233 ? 38.272 9.336 70.937 1.00 43.78 222 ASP A CA 1
ATOM 2546 C C . ASP A 1 233 ? 38.826 10.755 70.952 1.00 44.25 222 ASP A C 1
ATOM 2547 O O . ASP A 1 233 ? 39.290 11.233 71.993 1.00 43.96 222 ASP A O 1
ATOM 2556 N N . ASP A 1 234 ? 38.778 11.449 69.812 1.00 43.42 223 ASP A N 1
ATOM 2557 C CA . ASP A 1 234 ? 39.316 12.803 69.737 1.00 40.64 223 ASP A CA 1
ATOM 2558 C C . ASP A 1 234 ? 38.431 13.830 70.434 1.00 52.66 223 ASP A C 1
ATOM 2559 O O . ASP A 1 234 ? 38.893 14.946 70.698 1.00 45.92 223 ASP A O 1
ATOM 2568 N N . THR A 1 235 ? 37.174 13.490 70.731 1.00 47.54 224 THR A N 1
ATOM 2569 C CA . THR A 1 235 ? 36.254 14.433 71.352 1.00 51.71 224 THR A CA 1
ATOM 2570 C C . THR A 1 235 ? 35.615 13.929 72.639 1.00 51.21 224 THR A C 1
ATOM 2571 O O . THR A 1 235 ? 35.033 14.741 73.366 1.00 47.27 224 THR A O 1
ATOM 2582 N N . TYR A 1 236 ? 35.705 12.634 72.948 1.00 47.41 225 TYR A N 1
ATOM 2583 C CA . TYR A 1 236 ? 35.030 12.084 74.117 1.00 45.48 225 TYR A CA 1
ATOM 2584 C C . TYR A 1 236 ? 35.956 11.203 74.949 1.00 53.09 225 TYR A C 1
ATOM 2585 O O . TYR A 1 236 ? 36.097 11.416 76.157 1.00 56.77 225 TYR A O 1
ATOM 2603 N N . THR A 1 237 ? 36.600 10.219 74.318 1.00 52.13 226 THR A N 1
ATOM 2604 C CA . THR A 1 237 ? 37.333 9.205 75.073 1.00 55.86 226 THR A CA 1
ATOM 2605 C C . THR A 1 237 ? 38.710 9.704 75.503 1.00 52.83 226 THR A C 1
ATOM 2606 O O . THR A 1 237 ? 39.028 9.730 76.697 1.00 52.36 226 THR A O 1
ATOM 2617 N N . TRP A 1 238 ? 39.543 10.096 74.542 1.00 52.73 227 TRP A N 1
ATOM 2618 C CA . TRP A 1 238 ? 40.901 10.569 74.814 1.00 45.40 227 TRP A CA 1
ATOM 2619 C C . TRP A 1 238 ? 41.122 11.900 74.106 1.00 48.30 227 TRP A C 1
ATOM 2620 O O . TRP A 1 238 ? 41.993 12.027 73.240 1.00 49.01 227 TRP A O 1
ATOM 2641 N N . PRO A 1 239 ? 40.342 12.925 74.462 1.00 48.66 228 PRO A N 1
ATOM 2642 C CA . PRO A 1 239 ? 40.356 14.163 73.668 1.00 46.88 228 PRO A CA 1
ATOM 2643 C C . PRO A 1 239 ? 41.593 15.022 73.863 1.00 51.09 228 PRO A C 1
ATOM 2644 O O . PRO A 1 239 ? 41.991 15.721 72.923 1.00 54.59 228 PRO A O 1
ATOM 2655 N N . SER A 1 240 ? 42.208 15.015 75.045 1.00 51.25 229 SER A N 1
ATOM 2656 C CA . SER A 1 240 ? 43.364 15.873 75.304 1.00 53.99 229 SER A CA 1
ATOM 2657 C C . SER A 1 240 ? 44.590 15.175 74.731 1.00 63.27 229 SER A C 1
ATOM 2658 O O . SER A 1 240 ? 45.314 14.462 75.429 1.00 53.78 229 SER A O 1
ATOM 2666 N N . SER A 1 241 ? 44.829 15.387 73.441 1.00 52.94 230 SER A N 1
ATOM 2667 C CA . SER A 1 241 ? 45.805 14.589 72.711 1.00 58.77 230 SER A CA 1
ATOM 2668 C C . SER A 1 241 ? 46.046 15.226 71.350 1.00 59.84 230 SER A C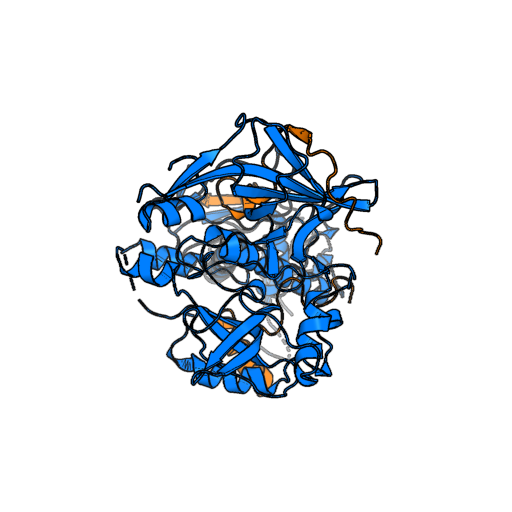 1
ATOM 2669 O O . SER A 1 241 ? 45.317 16.124 70.921 1.00 53.62 230 SER A O 1
ATOM 2677 N N . TYR A 1 242 ? 47.088 14.747 70.679 1.00 49.27 231 TYR A N 1
ATOM 2678 C CA . TYR A 1 242 ? 47.349 15.101 69.294 1.00 46.36 231 TYR A CA 1
ATOM 2679 C C . TYR A 1 242 ? 46.700 14.075 68.372 1.00 41.71 231 TYR A C 1
ATOM 2680 O O . TYR A 1 242 ? 46.467 12.924 68.748 1.00 45.90 231 TYR A O 1
ATOM 2698 N N . ARG A 1 243 ? 46.401 14.511 67.151 1.00 48.96 232 ARG A N 1
ATOM 2699 C CA . ARG A 1 243 ? 45.498 13.780 66.276 1.00 57.77 232 ARG A CA 1
ATOM 2700 C C . ARG A 1 243 ? 46.216 13.305 65.020 1.00 44.84 232 ARG A C 1
ATOM 2701 O O . ARG A 1 243 ? 47.154 13.943 64.533 1.00 52.27 232 ARG A O 1
ATOM 2722 N N . LEU A 1 244 ? 45.756 12.166 64.511 1.00 55.46 233 LEU A N 1
ATOM 2723 C CA . LEU A 1 244 ? 46.385 11.525 63.365 1.00 46.50 233 LEU A CA 1
ATOM 2724 C C . LEU A 1 244 ? 46.362 12.447 62.155 1.00 50.13 233 LEU A C 1
ATOM 2725 O O . LEU A 1 244 ? 45.298 12.921 61.742 1.00 54.56 233 LEU A O 1
ATOM 2741 N N . GLY A 1 245 ? 47.539 12.701 61.590 1.00 50.37 234 GLY A N 1
ATOM 2742 C CA . GLY A 1 245 ? 47.669 13.557 60.433 1.00 48.52 234 GLY A CA 1
ATOM 2743 C C . GLY A 1 245 ? 48.000 15.001 60.734 1.00 43.02 234 GLY A C 1
ATOM 2744 O O . GLY A 1 245 ? 48.203 15.780 59.794 1.00 51.04 234 GLY A O 1
ATOM 2748 N N . GLU A 1 246 ? 48.065 15.389 62.005 1.00 51.80 235 GLU A N 1
ATOM 2749 C CA . GLU A 1 246 ? 48.360 16.770 62.352 1.00 51.63 235 GLU A CA 1
ATOM 2750 C C . GLU A 1 246 ? 49.848 17.061 62.210 1.00 60.25 235 GLU A C 1
ATOM 2751 O O . GLU A 1 246 ? 50.698 16.187 62.403 1.00 49.65 235 GLU A O 1
ATOM 2763 N N . VAL A 1 247 ? 50.153 18.309 61.870 1.00 52.85 236 VAL A N 1
ATOM 2764 C CA . VAL A 1 247 ? 51.521 18.808 61.807 1.00 51.55 236 VAL A CA 1
ATOM 2765 C C . VAL A 1 247 ? 51.834 19.488 63.131 1.00 66.85 236 VAL A C 1
ATOM 2766 O O . VAL A 1 247 ? 51.103 20.389 63.562 1.00 63.14 236 VAL A O 1
ATOM 2779 N N . VAL A 1 248 ? 52.916 19.060 63.780 1.00 67.43 237 VAL A N 1
ATOM 2780 C CA . VAL A 1 248 ? 53.241 19.476 65.134 1.00 59.84 237 VAL A CA 1
ATOM 2781 C C . VAL A 1 248 ? 54.717 19.855 65.198 1.00 65.38 237 VAL A C 1
ATOM 2782 O O . VAL A 1 248 ? 55.462 19.710 64.229 1.00 67.16 237 VAL A O 1
ATOM 2795 N N . TRP A 1 249 ? 55.129 20.349 66.363 1.00 71.43 238 TRP A N 1
ATOM 2796 C CA . TRP A 1 249 ? 56.533 20.577 66.677 1.00 66.20 238 TRP A CA 1
ATOM 2797 C C . TRP A 1 249 ? 57.010 19.485 67.623 1.00 63.44 238 TRP A C 1
ATOM 2798 O O . TRP A 1 249 ? 56.367 19.219 68.644 1.00 58.52 238 TRP A O 1
ATOM 2819 N N . ILE A 1 250 ? 58.129 18.857 67.280 1.00 62.68 239 ILE A N 1
ATOM 2820 C CA . ILE A 1 250 ? 58.770 17.866 68.135 1.00 63.30 239 ILE A CA 1
ATOM 2821 C C . ILE A 1 250 ? 59.949 18.520 68.838 1.00 65.28 239 ILE A C 1
ATOM 2822 O O . ILE A 1 250 ? 60.682 19.317 68.241 1.00 61.52 239 ILE A O 1
ATOM 2838 N N . ASP A 1 251 ? 60.131 18.183 70.112 1.00 67.32 240 ASP A N 1
ATOM 2839 C CA . ASP A 1 251 ? 61.220 18.721 70.925 1.00 71.82 240 ASP A CA 1
ATOM 2840 C C . ASP A 1 251 ? 62.013 17.547 71.491 1.00 71.40 240 ASP A C 1
ATOM 2841 O O . ASP A 1 251 ? 61.611 16.936 72.486 1.00 75.00 240 ASP A O 1
ATOM 2850 N N . ILE A 1 252 ? 63.136 17.231 70.849 1.00 75.78 241 ILE A N 1
ATOM 2851 C CA . ILE A 1 252 ? 64.039 16.174 71.289 1.00 66.94 241 ILE A CA 1
ATOM 2852 C C . ILE A 1 252 ? 65.418 16.786 71.479 1.00 65.61 241 ILE A C 1
ATOM 2853 O O . ILE A 1 252 ? 65.907 1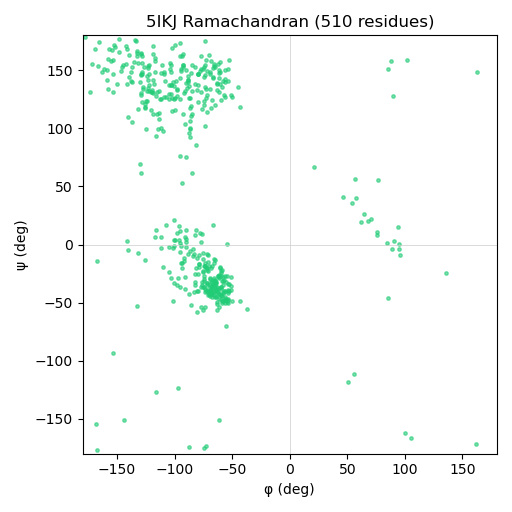7.506 70.600 1.00 60.46 241 ILE A O 1
ATOM 2869 N N . ASN A 1 253 ? 66.042 16.494 72.621 1.00 71.84 242 ASN A N 1
ATOM 2870 C CA . ASN A 1 253 ? 67.373 17.004 72.933 1.00 74.79 242 ASN A CA 1
ATOM 2871 C C . ASN A 1 253 ? 67.473 18.494 72.622 1.00 66.01 242 ASN A C 1
ATOM 2872 O O . ASN A 1 253 ? 68.489 18.959 72.095 1.00 62.70 242 ASN A O 1
ATOM 2883 N N . ASN A 1 254 ? 66.419 19.245 72.942 1.00 68.90 243 ASN A N 1
ATOM 2884 C CA . ASN A 1 254 ? 66.365 20.692 72.757 1.00 68.57 243 ASN A CA 1
ATOM 2885 C C . ASN A 1 254 ? 66.290 21.098 71.288 1.00 78.20 243 ASN A C 1
ATOM 2886 O O . ASN A 1 254 ? 66.636 22.233 70.942 1.00 81.49 243 ASN A O 1
ATOM 2897 N N . GLU A 1 255 ? 65.839 20.203 70.413 1.00 76.04 244 GLU A N 1
ATOM 2898 C CA . GLU A 1 255 ? 65.713 20.479 68.986 1.00 80.74 244 GLU A CA 1
ATOM 2899 C C . GLU A 1 255 ? 64.240 20.511 68.599 1.00 74.05 244 GLU A C 1
ATOM 2900 O O . GLU A 1 255 ? 63.511 19.546 68.849 1.00 60.50 244 GLU A O 1
ATOM 2912 N N . LEU A 1 256 ? 63.811 21.610 67.978 1.00 67.76 245 LEU A N 1
ATOM 2913 C CA . LEU A 1 256 ? 62.443 21.738 67.481 1.00 75.87 245 LEU A CA 1
ATOM 2914 C C . LEU A 1 256 ? 62.383 21.125 66.085 1.00 68.43 245 LEU A C 1
ATOM 2915 O O . LEU A 1 256 ? 62.940 21.678 65.132 1.00 70.76 245 LEU A O 1
ATOM 2931 N N . ILE A 1 257 ? 61.702 19.992 65.964 1.00 59.81 246 ILE A N 1
ATOM 2932 C CA . ILE A 1 257 ? 61.672 19.204 64.737 1.00 64.47 246 ILE A CA 1
ATOM 2933 C C . ILE A 1 257 ? 60.251 19.262 64.170 1.00 68.85 246 ILE A C 1
ATOM 2934 O O . ILE A 1 257 ? 59.300 18.919 64.882 1.00 60.56 246 ILE A O 1
ATOM 2950 N N . PRO A 1 258 ? 60.061 19.678 62.916 1.00 65.41 247 PRO A N 1
ATOM 2951 C CA . PRO A 1 258 ? 58.716 19.606 62.323 1.00 59.08 247 PRO A CA 1
ATOM 2952 C C . PRO A 1 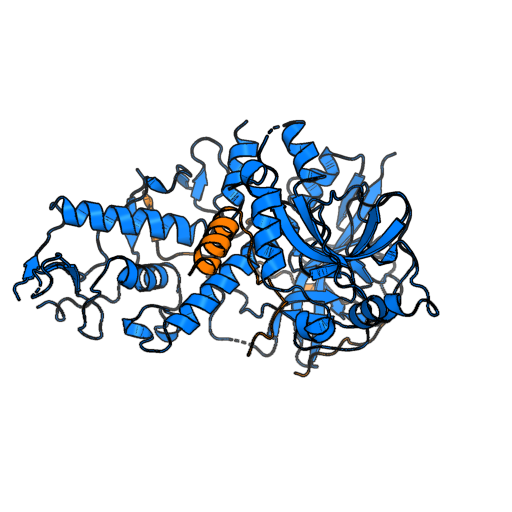258 ? 58.355 18.161 62.016 1.00 67.65 247 PRO A C 1
ATOM 2953 O O . PRO A 1 258 ? 59.158 17.415 61.452 1.00 62.62 247 PRO A O 1
ATOM 2964 N N . ALA A 1 259 ? 57.138 17.767 62.384 1.00 53.91 248 ALA A N 1
ATOM 2965 C CA . ALA A 1 259 ? 56.735 16.375 62.266 1.00 55.27 248 ALA A CA 1
ATOM 2966 C C . ALA A 1 259 ? 55.245 16.298 61.974 1.00 60.71 248 ALA A C 1
ATOM 2967 O O . ALA A 1 259 ? 54.506 17.275 62.123 1.00 55.01 248 ALA A O 1
ATOM 2974 N N . ILE A 1 260 ? 54.813 15.112 61.550 1.00 60.04 249 ILE A N 1
ATOM 2975 C CA . ILE A 1 260 ? 53.404 14.813 61.336 1.00 50.97 249 ILE A CA 1
ATOM 2976 C C . ILE A 1 260 ? 53.073 13.545 62.107 1.00 54.67 249 ILE A C 1
ATOM 2977 O O . ILE A 1 260 ? 53.828 12.567 62.061 1.00 53.42 249 ILE A O 1
ATOM 2993 N N . ILE A 1 261 ? 51.954 13.565 62.826 1.00 53.98 250 ILE A N 1
ATOM 2994 C CA . ILE A 1 261 ? 51.505 12.373 63.534 1.00 50.06 250 ILE A CA 1
ATOM 2995 C C . ILE A 1 261 ? 51.072 11.336 62.502 1.00 56.98 250 ILE A C 1
ATOM 2996 O O . ILE A 1 261 ? 50.155 11.573 61.713 1.00 63.46 250 ILE A O 1
ATOM 3012 N N . VAL A 1 262 ? 51.756 10.193 62.486 1.00 55.33 251 VAL A N 1
ATOM 3013 C CA . VAL A 1 262 ? 51.400 9.080 61.612 1.00 45.97 251 VAL A CA 1
ATOM 3014 C C . VAL A 1 262 ? 50.571 8.018 62.330 1.00 47.77 251 VAL A C 1
ATOM 3015 O O . VAL A 1 262 ? 49.705 7.395 61.718 1.00 51.83 251 VAL A O 1
ATOM 3028 N N . ALA A 1 263 ? 50.830 7.773 63.609 1.00 51.82 252 ALA A N 1
ATOM 3029 C CA . ALA A 1 263 ? 50.186 6.692 64.344 1.00 41.78 252 ALA A CA 1
ATOM 3030 C C . ALA A 1 263 ? 50.243 7.047 65.819 1.00 38.70 252 ALA A C 1
ATOM 3031 O O . ALA A 1 263 ? 50.935 7.981 66.228 1.00 42.88 252 ALA A O 1
ATOM 3038 N N . ARG A 1 264 ? 49.495 6.294 66.612 1.00 41.24 253 ARG A N 1
ATOM 3039 C CA . ARG A 1 264 ? 49.439 6.505 68.049 1.00 51.96 253 ARG A CA 1
ATOM 3040 C C . ARG A 1 264 ? 48.768 5.284 68.651 1.00 47.59 253 ARG A C 1
ATOM 3041 O O . ARG A 1 264 ? 47.991 4.602 67.979 1.00 50.33 253 ARG A O 1
ATOM 3062 N N . ASN A 1 265 ? 49.085 5.001 69.911 1.00 50.41 254 ASN A N 1
ATOM 3063 C CA . ASN A 1 265 ? 48.527 3.837 70.580 1.00 49.35 254 ASN A CA 1
ATOM 3064 C C . ASN A 1 265 ? 48.335 4.161 72.051 1.00 52.54 254 ASN A C 1
ATOM 3065 O O . ASN A 1 265 ? 49.077 4.960 72.628 1.00 53.01 254 ASN A O 1
ATOM 3076 N N . LEU A 1 266 ? 47.326 3.536 72.648 1.00 57.05 255 LEU A N 1
ATOM 3077 C CA . LEU A 1 266 ? 47.087 3.696 74.072 1.00 66.05 255 LEU A CA 1
ATOM 3078 C C . LEU A 1 266 ? 48.127 2.916 74.868 1.00 70.84 255 LEU A C 1
ATOM 3079 O O . LEU A 1 266 ? 48.563 1.835 74.462 1.00 66.30 255 LEU A O 1
ATOM 3095 N N . ILE A 1 267 ? 48.524 3.472 76.006 1.00 72.85 256 ILE A N 1
ATOM 3096 C CA . ILE A 1 267 ? 49.535 2.858 76.858 1.00 75.40 256 ILE A CA 1
ATOM 3097 C C . ILE A 1 267 ? 48.840 1.899 77.813 1.00 82.18 256 ILE A C 1
ATOM 3098 O O . ILE A 1 267 ? 47.906 2.285 78.525 1.00 79.03 256 ILE A O 1
ATOM 3114 N N . ASN A 1 268 ? 49.294 0.648 77.832 1.00 88.84 257 ASN A N 1
ATOM 3115 C CA . ASN A 1 268 ? 48.678 -0.366 78.680 1.00 87.39 257 ASN A CA 1
ATOM 3116 C C . ASN A 1 268 ? 49.066 -0.133 80.134 1.00 93.00 257 ASN A C 1
ATOM 3117 O O . ASN A 1 268 ? 50.252 -0.155 80.480 1.00 93.84 257 ASN A O 1
ATOM 3128 N N . TYR A 1 269 ? 48.063 0.086 80.986 1.00 101.56 258 TYR A N 1
ATOM 3129 C CA . TYR A 1 269 ? 48.273 0.194 82.424 1.00 101.40 258 TYR A CA 1
ATOM 3130 C C . TYR A 1 269 ? 47.576 -0.920 83.194 1.00 105.61 258 TYR A C 1
ATOM 3131 O O . TYR A 1 269 ? 47.495 -0.849 84.426 1.00 113.05 258 TYR A O 1
ATOM 3149 N N . VAL A 1 277 ? 41.505 6.922 90.810 1.00 109.04 266 VAL A N 1
ATOM 3150 C CA . VAL A 1 277 ? 41.226 8.310 90.441 1.00 105.68 266 VAL A CA 1
ATOM 3151 C C . VAL A 1 277 ? 42.393 8.893 89.654 1.00 105.59 266 VAL A C 1
ATOM 3152 O O . VAL A 1 277 ? 42.229 9.393 88.535 1.00 99.88 266 VAL A O 1
ATOM 3165 N N . LYS A 1 278 ? 43.595 8.841 90.235 1.00 106.19 267 LYS A N 1
ATOM 3166 C CA . LYS A 1 278 ? 44.747 9.457 89.588 1.00 102.17 267 LYS A CA 1
ATOM 3167 C C . LYS A 1 278 ? 45.220 8.670 88.372 1.00 97.67 267 LYS A C 1
ATOM 3168 O O . LYS A 1 278 ? 45.913 9.233 87.517 1.00 92.11 267 LYS A O 1
ATOM 3187 N N . LEU A 1 279 ? 44.870 7.385 88.273 1.00 99.40 268 LEU A N 1
ATOM 3188 C CA . LEU A 1 279 ? 45.110 6.657 87.032 1.00 101.34 268 LEU A CA 1
ATOM 3189 C C . LEU A 1 279 ? 44.305 7.262 85.890 1.00 100.20 268 LEU A C 1
ATOM 3190 O O . LEU A 1 279 ? 44.792 7.360 84.758 1.00 94.61 268 LEU A O 1
ATOM 3206 N N . ILE A 1 280 ? 43.070 7.681 86.172 1.00 101.30 269 ILE A N 1
ATOM 3207 C CA . ILE A 1 280 ? 42.203 8.223 85.132 1.00 101.76 269 ILE A CA 1
ATOM 3208 C C . ILE A 1 280 ? 42.635 9.631 84.743 1.00 95.15 269 ILE A C 1
ATOM 3209 O O . ILE A 1 280 ? 42.400 10.067 83.609 1.00 95.49 269 ILE A O 1
ATOM 3225 N N . SER A 1 281 ? 43.268 10.367 85.660 1.00 84.56 270 SER A N 1
ATOM 3226 C CA . SER A 1 281 ? 43.690 11.729 85.348 1.00 85.91 270 SER A CA 1
ATOM 3227 C C . SER A 1 281 ? 44.976 11.741 84.531 1.00 88.67 270 SER A C 1
ATOM 3228 O O . SER A 1 281 ? 45.115 12.543 83.600 1.00 90.99 270 SER A O 1
ATOM 3236 N N . ASP A 1 282 ? 45.929 10.866 84.862 1.00 92.57 271 ASP A N 1
ATOM 3237 C CA . ASP A 1 282 ? 47.155 10.782 84.075 1.00 88.79 271 ASP A CA 1
ATOM 3238 C C . ASP A 1 282 ? 46.872 10.266 82.670 1.00 85.04 271 ASP A C 1
ATOM 3239 O O . ASP A 1 282 ? 47.473 10.738 81.698 1.00 87.91 271 ASP A O 1
ATOM 3248 N N . THR A 1 283 ? 45.962 9.297 82.542 1.00 79.11 272 THR A N 1
ATOM 3249 C CA . THR A 1 283 ? 45.599 8.798 81.220 1.00 77.20 272 THR A CA 1
ATOM 3250 C C . THR A 1 283 ? 44.928 9.886 80.391 1.00 81.71 272 THR A C 1
ATOM 3251 O O . THR A 1 283 ? 45.142 9.972 79.176 1.00 72.46 272 THR A O 1
ATOM 3262 N N . PHE A 1 284 ? 44.115 10.729 81.030 1.00 76.54 273 PHE A N 1
ATOM 3263 C CA . PHE A 1 284 ? 43.434 11.794 80.305 1.00 69.48 273 PHE A CA 1
ATOM 3264 C C . PHE A 1 284 ? 44.421 12.821 79.762 1.00 72.45 273 PHE A C 1
ATOM 3265 O O . PHE A 1 284 ? 44.158 13.444 78.727 1.00 69.15 273 PHE A O 1
ATOM 3282 N N . VAL A 1 285 ? 45.556 13.003 80.433 1.00 71.89 274 VAL A N 1
ATOM 3283 C CA . VAL A 1 285 ? 46.561 13.968 79.995 1.00 63.56 274 VAL A CA 1
ATOM 3284 C C . VAL A 1 285 ? 47.531 13.349 78.995 1.00 71.76 274 VAL A C 1
ATOM 3285 O O . VAL A 1 285 ? 47.893 13.983 78.002 1.00 74.27 274 VAL A O 1
ATOM 3298 N N . GLU A 1 286 ? 47.969 12.116 79.243 1.00 76.81 275 GLU A N 1
ATOM 3299 C CA . GLU A 1 286 ? 48.951 11.429 78.402 1.00 69.17 275 GLU A CA 1
ATOM 3300 C C . GLU A 1 286 ? 48.425 10.042 78.050 1.00 68.63 275 GLU A C 1
ATOM 3301 O O . GLU A 1 286 ? 48.958 9.024 78.507 1.00 72.76 275 GLU A O 1
ATOM 3313 N N . PRO A 1 287 ? 47.372 9.966 77.229 1.00 63.87 276 PRO A N 1
ATOM 3314 C CA . PRO A 1 287 ? 46.823 8.651 76.868 1.00 59.51 276 PRO A CA 1
ATOM 3315 C C . PRO A 1 287 ? 47.614 7.912 75.804 1.00 49.51 276 PRO A C 1
ATOM 3316 O O . PRO A 1 287 ? 47.470 6.687 75.697 1.00 55.99 276 PRO A O 1
ATOM 3327 N N . TYR A 1 288 ? 48.442 8.602 75.024 1.00 55.16 277 TYR A N 1
ATOM 3328 C CA . TYR A 1 288 ? 49.001 8.049 73.801 1.00 60.70 277 TYR A CA 1
ATOM 3329 C C . TYR A 1 288 ? 50.523 8.064 73.811 1.00 60.13 277 TYR A C 1
ATOM 3330 O O . TYR A 1 288 ? 51.153 8.965 74.374 1.00 55.69 277 TYR A O 1
ATOM 3348 N N . GLN A 1 289 ? 51.102 7.049 73.176 1.00 53.30 278 GLN A N 1
ATOM 3349 C CA . GLN A 1 289 ? 52.402 7.187 72.540 1.00 56.37 278 GLN A CA 1
ATOM 3350 C C . GLN A 1 289 ? 52.170 7.701 71.129 1.00 52.56 278 GLN A C 1
ATOM 3351 O O . GLN A 1 289 ? 51.266 7.233 70.433 1.00 52.15 278 GLN A O 1
ATOM 3365 N N . TYR A 1 290 ? 52.979 8.666 70.708 1.00 49.80 279 TYR A N 1
ATOM 3366 C CA . TYR A 1 290 ? 52.898 9.201 69.358 1.00 49.29 279 TYR A CA 1
ATOM 3367 C C . TYR A 1 290 ? 54.105 8.745 68.550 1.00 57.59 279 TYR A C 1
ATOM 3368 O O . TYR A 1 290 ? 55.227 8.689 69.064 1.00 57.90 279 TYR A O 1
ATOM 3386 N N . HIS A 1 291 ? 53.860 8.411 67.286 1.00 55.08 280 HIS A N 1
ATOM 3387 C CA . HIS A 1 291 ? 54.897 7.971 66.363 1.00 53.19 280 HIS A CA 1
ATOM 3388 C C . HIS A 1 291 ? 54.819 8.859 65.135 1.00 53.04 280 HIS A C 1
ATOM 3389 O O . HIS A 1 291 ? 53.791 8.886 64.450 1.00 57.29 280 HIS A O 1
ATOM 3403 N N . CYS A 1 292 ? 55.894 9.586 64.862 1.00 49.74 281 CYS A N 1
ATOM 3404 C CA . CYS A 1 292 ? 55.849 10.708 63.943 1.00 52.05 281 CYS A CA 1
ATOM 3405 C C . CYS A 1 292 ? 56.775 10.485 62.756 1.00 58.15 281 CYS A C 1
ATOM 3406 O O . CYS A 1 292 ? 57.570 9.542 62.712 1.00 56.34 281 CYS A O 1
ATOM 3414 N N . LYS A 1 293 ? 56.643 11.385 61.784 1.00 59.54 282 LYS A N 1
ATOM 3415 C CA . LYS A 1 293 ? 57.472 11.416 60.587 1.00 57.36 282 LYS A CA 1
ATOM 3416 C C . LYS A 1 293 ? 57.942 12.848 60.399 1.00 55.10 282 LYS A C 1
ATOM 3417 O O . LYS A 1 293 ? 57.119 13.748 60.205 1.00 59.22 282 LYS A O 1
ATOM 3436 N N . GLN A 1 294 ? 59.252 13.065 60.471 1.00 53.82 283 GLN A N 1
ATOM 3437 C CA . GLN A 1 294 ? 59.776 14.406 60.261 1.00 53.11 283 GLN A CA 1
ATOM 3438 C C . GLN A 1 294 ? 59.433 14.881 58.855 1.00 58.34 283 GLN A C 1
ATOM 3439 O O . GLN A 1 294 ? 59.421 14.103 57.897 1.00 58.30 283 GLN A O 1
ATOM 3453 N N . LEU A 1 295 ? 59.143 16.173 58.738 1.00 59.26 284 LEU A N 1
ATOM 3454 C CA . LEU A 1 295 ? 58.763 16.779 57.469 1.00 64.32 284 LEU A CA 1
ATOM 3455 C C . LEU A 1 295 ? 59.964 17.506 56.881 1.00 65.94 284 LEU A C 1
ATOM 3456 O O . LEU A 1 295 ? 60.558 18.368 57.537 1.00 64.06 284 LEU A O 1
ATOM 3472 N N . GLY A 1 296 ? 60.311 17.159 55.643 1.00 71.55 285 GLY A N 1
ATOM 3473 C CA . GLY A 1 296 ? 61.570 17.561 55.057 1.00 78.56 285 GLY A CA 1
ATOM 3474 C C . GLY A 1 296 ? 62.693 16.575 55.285 1.00 71.01 285 GLY A C 1
ATOM 3475 O O . GLY A 1 296 ? 63.829 16.847 54.875 1.00 78.40 285 GLY A O 1
ATOM 3479 N N . ASN A 1 297 ? 62.411 15.443 55.925 1.00 67.21 286 ASN A N 1
ATOM 3480 C CA . ASN A 1 297 ? 63.404 14.425 56.226 1.00 69.74 286 ASN A CA 1
ATOM 3481 C C . ASN A 1 297 ? 62.767 13.057 56.036 1.00 64.82 286 ASN A C 1
ATOM 3482 O O . ASN A 1 297 ? 61.550 12.930 55.877 1.00 72.54 286 ASN A O 1
ATOM 3493 N N . SER A 1 298 ? 63.608 12.027 56.044 1.00 58.89 287 SER A N 1
ATOM 3494 C CA . SER A 1 298 ? 63.151 10.645 56.032 1.00 67.48 287 SER A CA 1
ATOM 3495 C C . SER A 1 298 ? 63.145 10.030 57.425 1.00 58.00 287 SER A C 1
ATOM 3496 O O . SER A 1 298 ? 62.946 8.818 57.557 1.00 67.03 287 SER A O 1
ATOM 3504 N N . ARG A 1 299 ? 63.345 10.837 58.464 1.00 58.00 288 ARG A N 1
ATOM 3505 C CA . ARG A 1 299 ? 63.527 10.318 59.812 1.00 61.22 288 ARG A CA 1
ATOM 3506 C C . ARG A 1 299 ? 62.190 9.974 60.455 1.00 59.00 288 ARG A C 1
ATOM 3507 O O . ARG A 1 299 ? 61.244 10.767 60.411 1.00 58.96 288 ARG A O 1
ATOM 3528 N N . TYR A 1 300 ? 62.118 8.787 61.049 1.00 55.74 289 TYR A N 1
ATOM 3529 C CA . TYR A 1 300 ? 61.013 8.413 61.913 1.00 45.41 289 TYR A CA 1
ATOM 3530 C C . TYR A 1 300 ? 61.389 8.713 63.359 1.00 65.34 289 TYR A C 1
ATOM 3531 O O . TYR A 1 300 ? 62.562 8.648 63.739 1.00 64.04 289 TYR A O 1
ATOM 3549 N N . TYR A 1 301 ? 60.383 9.042 64.169 1.00 55.04 290 TYR A N 1
ATOM 3550 C CA . TYR A 1 301 ? 60.586 9.259 65.602 1.00 50.59 290 TYR A CA 1
ATOM 3551 C C . TYR A 1 301 ? 59.438 8.572 66.335 1.00 57.99 290 TYR A C 1
ATOM 3552 O O . TYR A 1 301 ? 58.308 9.068 66.340 1.00 56.21 290 TYR A O 1
ATOM 3570 N N . PHE A 1 302 ? 59.735 7.431 66.946 1.00 55.50 291 PHE A N 1
ATOM 3571 C CA . PHE A 1 302 ? 58.733 6.628 67.625 1.00 56.45 291 PHE A CA 1
ATOM 3572 C C . PHE A 1 302 ? 58.703 6.944 69.117 1.00 57.57 291 PHE A C 1
ATOM 3573 O O . PHE A 1 302 ? 59.638 7.518 69.679 1.00 59.75 291 PHE A O 1
ATOM 3590 N N . ASP A 1 303 ? 57.601 6.554 69.757 1.00 61.22 292 ASP A N 1
ATOM 3591 C CA . ASP A 1 303 ? 57.449 6.647 71.208 1.00 61.68 292 ASP A CA 1
ATOM 3592 C C . ASP A 1 303 ? 57.664 8.083 71.692 1.00 59.96 292 ASP A C 1
ATOM 3593 O O . ASP A 1 303 ? 58.515 8.365 72.538 1.00 65.43 292 ASP A O 1
ATOM 3602 N N . MET A 1 304 ? 56.873 8.994 71.134 1.00 59.94 293 MET A N 1
ATOM 3603 C CA . MET A 1 304 ? 56.876 10.382 71.570 1.00 56.30 293 MET A CA 1
ATOM 3604 C C . MET A 1 304 ? 55.771 10.608 72.592 1.00 57.76 293 MET A C 1
ATOM 3605 O O . MET A 1 304 ? 54.682 10.035 72.486 1.00 54.18 293 MET A O 1
ATOM 3619 N N . ALA A 1 305 ? 56.061 11.442 73.584 1.00 58.10 294 ALA A N 1
ATOM 3620 C CA . ALA A 1 305 ? 55.088 11.823 74.595 1.00 62.42 294 ALA A CA 1
ATOM 3621 C C . ALA A 1 305 ? 54.575 13.228 74.311 1.00 66.14 294 ALA A C 1
ATOM 3622 O O . ALA A 1 305 ? 55.294 14.074 73.771 1.00 55.42 294 ALA A O 1
ATOM 3629 N N . ALA A 1 306 ? 53.313 13.468 74.679 1.00 66.08 295 ALA A N 1
ATOM 3630 C CA . ALA A 1 306 ? 52.716 14.779 74.453 1.00 58.08 295 ALA A CA 1
ATOM 3631 C C . ALA A 1 306 ? 53.543 15.887 75.091 1.00 52.68 295 ALA A C 1
ATOM 3632 O O . ALA A 1 306 ? 53.593 17.005 74.567 1.00 52.01 295 ALA A O 1
ATOM 3639 N N . ALA A 1 307 ? 54.203 15.596 76.215 1.00 61.67 296 ALA A N 1
ATOM 3640 C CA . ALA A 1 307 ? 55.038 16.593 76.875 1.00 63.95 296 ALA A CA 1
ATOM 3641 C C . ALA A 1 307 ? 56.175 17.078 75.985 1.00 59.17 296 ALA A C 1
ATOM 3642 O O . ALA A 1 307 ? 56.740 18.145 76.247 1.00 56.24 296 ALA A O 1
ATOM 3649 N N . ASP A 1 308 ? 56.525 16.319 74.945 1.00 61.88 297 ASP A N 1
ATOM 3650 C CA . ASP A 1 308 ? 57.587 16.690 74.019 1.00 63.95 297 ASP A CA 1
ATOM 3651 C C . ASP A 1 308 ? 57.039 17.121 72.662 1.00 66.37 297 ASP A C 1
ATOM 3652 O O . ASP A 1 308 ? 57.787 17.160 71.679 1.00 59.21 297 ASP A O 1
ATOM 3661 N N . ILE A 1 309 ? 55.749 17.440 72.590 1.00 59.72 298 ILE A N 1
ATOM 3662 C CA . ILE A 1 309 ? 55.111 17.883 71.357 1.00 58.27 298 ILE A CA 1
ATOM 3663 C C . ILE A 1 309 ? 54.340 19.161 71.647 1.00 58.37 298 ILE A C 1
ATOM 3664 O O . ILE A 1 309 ? 53.698 19.287 72.696 1.00 55.93 298 ILE A O 1
ATOM 3680 N N . GLU A 1 310 ? 54.406 20.108 70.718 1.00 57.49 299 GLU A N 1
ATOM 3681 C CA . GLU A 1 310 ? 53.692 21.365 70.842 1.00 59.58 299 GLU A CA 1
ATOM 3682 C C . GLU A 1 310 ? 52.899 21.629 69.572 1.00 65.87 299 GLU A C 1
ATOM 3683 O O . GLU A 1 310 ? 53.329 21.242 68.480 1.00 56.25 299 GLU A O 1
ATOM 3695 N N . PRO A 1 311 ? 51.735 22.274 69.679 1.00 63.70 300 PRO A N 1
ATOM 3696 C CA . PRO A 1 311 ? 50.947 22.552 68.474 1.00 53.79 300 PRO A CA 1
ATOM 3697 C C . PRO A 1 311 ? 51.714 23.439 67.506 1.00 57.00 300 PRO A C 1
ATOM 3698 O O . PRO A 1 311 ? 52.539 24.264 67.902 1.00 62.45 300 PRO A O 1
ATOM 3709 N N . TRP A 1 312 ? 51.423 23.258 66.215 1.00 59.80 301 TRP A N 1
ATOM 3710 C CA . TRP A 1 312 ? 52.139 23.992 65.177 1.00 58.68 301 TRP A CA 1
ATOM 3711 C C . TRP A 1 312 ? 52.103 25.495 65.408 1.00 65.10 301 TRP A C 1
ATOM 3712 O O . TRP A 1 312 ? 53.067 26.197 65.080 1.00 68.31 301 TRP A O 1
ATOM 3733 N N . SER A 1 313 ? 51.009 26.010 65.966 1.00 58.19 302 SER A N 1
ATOM 3734 C CA . SER A 1 313 ? 50.849 27.447 66.151 1.00 68.15 302 SER A CA 1
ATOM 3735 C C . SER A 1 313 ? 51.643 27.994 67.330 1.00 73.44 302 SER A C 1
ATOM 3736 O O . SER A 1 313 ? 51.554 29.195 67.608 1.00 68.89 302 SER A O 1
ATOM 3744 N N . ARG A 1 314 ? 52.418 27.158 68.024 1.00 74.84 303 ARG A N 1
ATOM 3745 C CA . ARG A 1 314 ? 53.171 27.639 69.177 1.00 76.66 303 ARG A CA 1
ATOM 3746 C C . ARG A 1 314 ? 54.458 28.341 68.758 1.00 72.32 303 ARG A C 1
ATOM 3747 O O . ARG A 1 314 ? 54.820 29.370 69.339 1.00 75.01 303 ARG A O 1
ATOM 3768 N N . HIS A 1 315 ? 55.160 27.807 67.758 1.00 72.42 304 HIS A N 1
ATOM 3769 C CA . HIS A 1 315 ? 56.417 28.385 67.310 1.00 77.70 304 HIS A CA 1
ATOM 3770 C C . HIS A 1 315 ? 56.342 28.740 65.829 1.00 78.02 304 HIS A C 1
ATOM 3771 O O . HIS A 1 315 ? 55.565 28.138 65.081 1.00 69.71 304 HIS A O 1
ATOM 3785 N N . PRO A 1 316 ? 57.138 29.705 65.374 1.00 80.37 305 PRO A N 1
ATOM 3786 C CA . PRO A 1 316 ? 57.129 30.060 63.954 1.00 74.49 305 PRO A CA 1
ATOM 3787 C C . PRO A 1 316 ? 57.995 29.126 63.127 1.00 85.78 305 PRO A C 1
ATOM 3788 O O . PRO A 1 316 ? 58.961 28.535 63.616 1.00 93.64 305 PRO A O 1
ATOM 3799 N N . LEU A 1 317 ? 57.635 28.999 61.855 1.00 85.87 306 LEU A N 1
ATOM 3800 C CA . LEU A 1 317 ? 58.485 28.308 60.900 1.00 87.08 306 LEU A CA 1
ATOM 3801 C C . LEU A 1 317 ? 59.398 29.314 60.207 1.00 93.53 306 LEU A C 1
ATOM 3802 O O . LEU A 1 317 ? 59.086 30.502 60.094 1.00 89.57 306 LEU A O 1
ATOM 3818 N N . ASP A 1 318 ? 60.540 28.820 59.743 1.00 91.86 307 ASP A N 1
ATOM 3819 C CA . ASP A 1 318 ? 61.587 29.659 59.177 1.00 96.71 307 ASP A CA 1
ATOM 3820 C C . ASP A 1 318 ? 61.478 29.647 57.658 1.00 100.42 307 ASP A C 1
ATOM 3821 O O . ASP A 1 318 ? 61.431 28.579 57.038 1.00 96.94 307 ASP A O 1
ATOM 3830 N N . LEU A 1 319 ? 61.443 30.843 57.069 1.00 110.91 308 LEU A N 1
ATOM 3831 C CA . LEU A 1 319 ? 61.248 30.965 55.629 1.00 111.82 308 LEU A CA 1
ATOM 3832 C C . LEU A 1 319 ? 62.492 30.528 54.864 1.00 109.27 308 LEU A C 1
ATOM 3833 O O . LEU A 1 319 ? 62.388 29.947 53.777 1.00 106.26 308 LEU A O 1
ATOM 3849 N N . GLN A 1 320 ? 63.675 30.793 55.418 1.00 108.34 309 GLN A N 1
ATOM 3850 C CA . GLN A 1 320 ? 64.932 30.480 54.753 1.00 107.76 309 GLN A CA 1
ATOM 3851 C C . GLN A 1 320 ? 65.438 29.075 55.054 1.00 99.80 309 GLN A C 1
ATOM 3852 O O . GLN A 1 320 ? 66.416 28.642 54.434 1.00 97.60 309 GLN A O 1
ATOM 3866 N N . LYS A 1 321 ? 64.810 28.355 55.982 1.00 100.95 310 LYS A N 1
ATOM 3867 C CA . LYS A 1 321 ? 65.218 26.991 56.314 1.00 93.13 310 LYS A CA 1
ATOM 3868 C C . LYS A 1 321 ? 64.499 26.055 55.351 1.00 96.71 310 LYS A C 1
ATOM 3869 O O . LYS A 1 321 ? 63.321 25.738 55.531 1.00 92.52 310 LYS A O 1
ATOM 3888 N N . GLN A 1 322 ? 65.224 25.611 54.322 1.00 100.66 311 GLN A N 1
ATOM 3889 C CA . GLN A 1 322 ? 64.606 24.937 53.184 1.00 100.01 311 GLN A CA 1
ATOM 3890 C C . GLN A 1 322 ? 63.733 23.763 53.614 1.00 96.69 311 GLN A C 1
ATOM 3891 O O . GLN A 1 322 ? 62.637 23.566 53.076 1.00 93.04 311 GLN A O 1
ATOM 3905 N N . GLU A 1 323 ? 64.200 22.966 54.577 1.00 99.02 312 GLU A N 1
ATOM 3906 C CA . GLU A 1 323 ? 63.462 21.764 54.953 1.00 97.34 312 GLU A CA 1
ATOM 3907 C C . GLU A 1 323 ? 62.167 22.080 55.694 1.00 96.35 312 GLU A C 1
ATOM 3908 O O . GLU A 1 323 ? 61.312 21.197 55.819 1.00 89.56 312 GLU A O 1
ATOM 3920 N N . HIS A 1 324 ? 62.001 23.310 56.188 1.00 86.57 313 HIS A N 1
ATOM 3921 C CA . HIS A 1 324 ? 60.740 23.711 56.802 1.00 82.92 313 HIS A CA 1
ATOM 3922 C C . HIS A 1 324 ? 59.622 23.902 55.785 1.00 81.13 313 HIS A C 1
ATOM 3923 O O . HIS A 1 324 ? 58.471 24.096 56.188 1.00 71.44 313 HIS A O 1
ATOM 3937 N N . LEU A 1 325 ? 59.925 23.850 54.486 1.00 83.53 314 LEU A N 1
ATOM 3938 C CA . LEU A 1 325 ? 58.947 24.217 53.471 1.00 71.64 314 LEU A CA 1
ATOM 3939 C C . LEU A 1 325 ? 57.928 23.118 53.201 1.00 71.26 314 LEU A C 1
ATOM 3940 O O . LEU A 1 325 ? 56.882 23.400 52.607 1.00 73.49 314 LEU A O 1
ATOM 3956 N N . VAL A 1 326 ? 58.203 21.880 53.613 1.00 66.17 315 VAL A N 1
ATOM 3957 C CA . VAL A 1 326 ? 57.181 20.842 53.529 1.00 69.27 315 VAL A CA 1
ATOM 3958 C C . VAL A 1 326 ? 56.095 21.094 54.566 1.00 68.39 315 VAL A C 1
ATOM 3959 O O . VAL A 1 326 ? 54.899 20.981 54.274 1.00 71.34 315 VAL A O 1
ATOM 3972 N N . ALA A 1 327 ? 56.493 21.448 55.790 1.00 66.29 316 ALA A N 1
ATOM 3973 C CA . ALA A 1 327 ? 55.517 21.753 56.829 1.00 67.40 316 ALA A CA 1
ATOM 3974 C C . ALA A 1 327 ? 54.756 23.034 56.510 1.00 78.17 316 ALA A C 1
ATOM 3975 O O . ALA A 1 327 ? 53.561 23.143 56.807 1.00 78.55 316 ALA A O 1
ATOM 3982 N N . HIS A 1 328 ? 55.432 24.015 55.906 1.00 69.94 317 HIS A N 1
ATOM 3983 C CA . HIS A 1 328 ? 54.753 25.242 55.503 1.00 72.04 317 HIS A CA 1
ATOM 3984 C C . HIS A 1 328 ? 53.700 24.962 54.439 1.00 71.53 317 HIS A C 1
ATOM 3985 O O . HIS A 1 328 ? 52.613 25.551 54.457 1.00 72.26 317 HIS A O 1
ATOM 3999 N N . SER A 1 329 ? 54.003 24.059 53.503 1.00 66.22 318 SER A N 1
ATOM 4000 C CA . SER A 1 329 ? 53.074 23.776 52.414 1.00 73.45 318 SER A CA 1
ATOM 4001 C C . SER A 1 329 ? 51.839 23.036 52.914 1.00 74.56 318 SER A C 1
ATOM 4002 O O . SER A 1 329 ? 50.720 23.315 52.470 1.00 63.49 318 SER A O 1
ATOM 4010 N N . ILE A 1 330 ? 52.021 22.092 53.839 1.00 66.97 319 ILE A N 1
ATOM 4011 C CA . ILE A 1 330 ? 50.895 21.310 54.338 1.00 63.41 319 ILE A CA 1
ATOM 4012 C C . ILE A 1 330 ? 49.974 22.181 55.183 1.00 68.75 319 ILE A C 1
ATOM 4013 O O . ILE A 1 330 ? 48.746 22.064 55.107 1.00 59.51 319 ILE A O 1
ATOM 4029 N N . CYS A 1 331 ? 50.547 23.063 55.998 1.00 67.85 320 CYS A N 1
ATOM 4030 C CA . CYS A 1 331 ? 49.772 23.874 56.927 1.00 63.30 320 CYS A CA 1
ATOM 4031 C C . CYS A 1 331 ? 49.077 25.051 56.255 1.00 62.47 320 CYS A C 1
ATOM 4032 O O . CYS A 1 331 ? 48.541 25.917 56.955 1.00 62.66 320 CYS A O 1
ATOM 4040 N N . GLN A 1 332 ? 49.077 25.102 54.924 1.00 66.30 321 GLN A N 1
ATOM 4041 C CA . GLN A 1 332 ? 48.254 26.037 54.175 1.00 63.31 321 GLN A CA 1
ATOM 4042 C C . GLN A 1 332 ? 47.053 25.361 53.534 1.00 60.31 321 GLN A C 1
ATOM 4043 O O . GLN A 1 332 ? 46.240 26.043 52.901 1.00 59.35 321 GLN A O 1
ATOM 4057 N N . THR A 1 333 ? 46.917 24.048 53.681 1.00 51.74 322 THR A N 1
ATOM 4058 C CA . THR A 1 333 ? 45.858 23.301 53.024 1.00 64.84 322 THR A CA 1
ATOM 4059 C C . THR A 1 333 ? 44.703 23.035 53.983 1.00 64.36 322 THR A C 1
ATOM 4060 O O . THR A 1 333 ? 44.774 23.303 55.185 1.00 58.91 322 THR A O 1
ATOM 4071 N N . TRP A 1 334 ? 43.619 22.501 53.422 1.00 59.93 323 TRP A N 1
ATOM 4072 C CA . TRP A 1 334 ? 42.500 21.997 54.206 1.00 55.57 323 TRP A CA 1
ATOM 4073 C C . TRP A 1 334 ? 41.725 21.015 53.343 1.00 55.54 323 TRP A C 1
ATOM 4074 O O . TRP A 1 334 ? 41.699 21.138 52.116 1.00 56.31 323 TRP A O 1
ATOM 4095 N N . ASN A 1 335 ? 41.102 20.032 53.992 1.00 54.24 324 ASN A N 1
ATOM 4096 C CA . ASN A 1 335 ? 40.324 19.036 53.266 1.00 55.62 324 ASN A CA 1
ATOM 4097 C C . ASN A 1 335 ? 39.234 18.470 54.162 1.00 54.13 324 ASN A C 1
ATOM 4098 O O . ASN A 1 335 ? 39.502 18.079 55.302 1.00 49.48 324 ASN A O 1
ATOM 4109 N N . LEU A 1 336 ? 38.009 18.435 53.640 1.00 53.81 325 LEU A N 1
ATOM 4110 C CA . LEU A 1 336 ? 36.915 17.756 54.314 1.00 46.89 325 LEU A CA 1
ATOM 4111 C C . LEU A 1 336 ? 37.085 16.246 54.195 1.00 42.16 325 LEU A C 1
ATOM 4112 O O . LEU A 1 336 ? 37.710 15.742 53.258 1.00 50.60 325 LEU A O 1
ATOM 4128 N N . PHE A 1 337 ? 36.517 15.520 55.155 1.00 43.07 326 PHE A N 1
ATOM 4129 C CA . PHE A 1 337 ? 36.532 14.066 55.111 1.00 45.66 326 PHE A CA 1
ATOM 4130 C C . PHE A 1 337 ? 35.364 13.524 55.922 1.00 42.96 326 PHE A C 1
ATOM 4131 O O . PHE A 1 337 ? 34.826 14.198 56.803 1.00 47.48 326 PHE A O 1
ATOM 4148 N N . GLY A 1 338 ? 34.978 12.291 55.607 1.00 43.58 327 GLY A N 1
ATOM 4149 C CA . GLY A 1 338 ? 33.972 11.590 56.378 1.00 48.62 327 GLY A CA 1
ATOM 4150 C C . GLY A 1 338 ? 32.555 12.051 56.115 1.00 54.94 327 GLY A C 1
ATOM 4151 O O . GLY A 1 338 ? 31.835 12.425 57.047 1.00 44.34 327 GLY A O 1
ATOM 4155 N N . ILE A 1 339 ? 32.135 12.022 54.850 1.00 50.37 328 ILE A N 1
ATOM 4156 C CA . ILE A 1 339 ? 30.768 12.392 54.515 1.00 52.51 328 ILE A CA 1
ATOM 4157 C C . ILE A 1 339 ? 29.810 11.365 55.101 1.00 57.20 328 ILE A C 1
ATOM 4158 O O . ILE A 1 339 ? 30.106 10.163 55.142 1.00 49.38 328 ILE A O 1
ATOM 4174 N N . PHE A 1 340 ? 28.654 11.836 55.564 1.00 58.72 329 PHE A N 1
ATOM 4175 C CA . PHE A 1 340 ? 27.652 10.953 56.140 1.00 59.80 329 PHE A CA 1
ATOM 4176 C C . PHE A 1 340 ? 26.282 11.598 55.998 1.00 54.72 329 PHE A C 1
ATOM 4177 O O . PHE A 1 340 ? 26.156 12.782 55.677 1.00 50.70 329 PHE A O 1
ATOM 4194 N N . GLN A 1 341 ? 25.248 10.794 56.243 1.00 62.96 330 GLN A N 1
ATOM 4195 C CA . GLN A 1 341 ? 23.875 11.275 56.223 1.00 60.03 330 GLN A CA 1
ATOM 4196 C C . GLN A 1 341 ? 23.396 11.458 57.654 1.00 47.06 330 GLN A C 1
ATOM 4197 O O . GLN A 1 341 ? 23.297 10.465 58.390 1.00 56.04 330 GLN A O 1
ATOM 4211 N N . PRO A 1 342 ? 23.100 12.678 58.102 1.00 43.20 331 PRO A N 1
ATOM 4212 C CA . PRO A 1 342 ? 22.533 12.842 59.445 1.00 51.61 331 PRO A CA 1
ATOM 4213 C C . PRO A 1 342 ? 21.295 11.974 59.623 1.00 49.72 331 PRO A C 1
ATOM 4214 O O . PRO A 1 342 ? 20.575 11.678 58.667 1.00 43.89 331 PRO A O 1
ATOM 4225 N N . LEU A 1 343 ? 21.056 11.561 60.862 1.00 49.96 332 LEU A N 1
ATOM 4226 C CA . LEU A 1 343 ? 19.922 10.706 61.171 1.00 59.79 332 LEU A CA 1
ATOM 4227 C C . LEU A 1 343 ? 18.688 11.539 61.485 1.00 61.37 332 LEU A C 1
ATOM 4228 O O . LEU A 1 343 ? 18.773 12.620 62.077 1.00 56.97 332 LEU A O 1
ATOM 4244 N N . GLU A 1 344 ? 17.533 11.023 61.077 1.00 57.35 333 GLU A N 1
ATOM 4245 C CA . GLU A 1 344 ? 16.271 11.649 61.432 1.00 65.32 333 GLU A CA 1
ATOM 4246 C C . GLU A 1 344 ? 15.954 11.382 62.900 1.00 60.03 333 GLU A C 1
ATOM 4247 O O . GLU A 1 344 ? 16.378 10.378 63.479 1.00 57.69 333 GLU A O 1
ATOM 4259 N N . GLY A 1 345 ? 15.199 12.300 63.503 1.00 60.21 334 GLY A N 1
ATOM 4260 C CA . GLY A 1 345 ? 14.903 12.186 64.920 1.00 57.01 334 GLY A CA 1
ATOM 4261 C C . GLY A 1 345 ? 14.140 10.926 65.277 1.00 58.29 334 GLY A C 1
ATOM 4262 O O . GLY A 1 345 ? 14.235 10.438 66.407 1.00 56.07 334 GLY A O 1
ATOM 4266 N N . ILE A 1 346 ? 13.379 10.376 64.327 1.00 47.11 335 ILE A N 1
ATOM 4267 C CA . ILE A 1 346 ? 12.595 9.179 64.607 1.00 58.57 335 ILE A CA 1
ATOM 4268 C C . ILE A 1 346 ? 13.475 7.937 64.690 1.00 70.63 335 ILE A C 1
ATOM 4269 O O . ILE A 1 346 ? 13.051 6.918 65.247 1.00 67.42 335 ILE A O 1
ATOM 4285 N N . ASP A 1 347 ? 14.694 7.995 64.154 1.00 68.29 336 ASP A N 1
ATOM 4286 C CA . ASP A 1 347 ? 15.622 6.873 64.187 1.00 60.40 336 ASP A CA 1
ATOM 4287 C C . ASP A 1 347 ? 16.610 6.968 65.345 1.00 56.14 336 ASP A C 1
ATOM 4288 O O . ASP A 1 347 ? 17.624 6.263 65.345 1.00 64.53 336 ASP A O 1
ATOM 4297 N N . MET A 1 348 ? 16.334 7.821 66.329 1.00 62.20 337 MET A N 1
ATOM 4298 C CA . MET A 1 348 ? 17.211 8.012 67.474 1.00 52.68 337 MET A CA 1
ATOM 4299 C C . MET A 1 348 ? 16.399 7.887 68.755 1.00 56.40 337 MET A C 1
ATOM 4300 O O . MET A 1 348 ? 15.168 7.941 68.741 1.00 64.50 337 MET A O 1
ATOM 4314 N N . GLU A 1 349 ? 17.105 7.713 69.868 1.00 61.22 338 GLU A N 1
ATOM 4315 C CA . GLU A 1 349 ? 16.458 7.484 71.153 1.00 61.95 338 GLU A CA 1
ATOM 4316 C C . GLU A 1 349 ? 17.485 7.686 72.258 1.00 58.58 338 GLU A C 1
ATOM 4317 O O . GLU A 1 349 ? 18.674 7.889 72.000 1.00 63.31 338 GLU A O 1
ATOM 4329 N N . GLU A 1 350 ? 17.006 7.628 73.498 1.00 64.25 339 GLU A N 1
ATOM 4330 C CA . GLU A 1 350 ? 17.896 7.678 74.644 1.00 70.27 339 GLU A CA 1
ATOM 4331 C C . GLU A 1 350 ? 18.611 6.336 74.803 1.00 64.81 339 GLU A C 1
ATOM 4332 O O . GLU A 1 350 ? 18.073 5.291 74.428 1.00 63.19 339 GLU A O 1
ATOM 4344 N N . PRO A 1 351 ? 19.825 6.333 75.352 1.00 61.11 340 PRO A N 1
ATOM 4345 C CA . PRO A 1 351 ? 20.534 5.063 75.551 1.00 66.81 340 PRO A CA 1
ATOM 4346 C C . PRO A 1 351 ? 19.654 4.044 76.260 1.00 74.18 340 PRO A C 1
ATOM 4347 O O . PRO A 1 351 ? 19.083 4.317 77.318 1.00 77.66 340 PRO A O 1
ATOM 4358 N N . LYS A 1 352 ? 19.539 2.859 75.660 1.00 76.47 341 LYS A N 1
ATOM 4359 C CA . LYS A 1 352 ? 18.651 1.819 76.164 1.00 74.84 341 LYS A CA 1
ATOM 4360 C C . LYS A 1 352 ? 19.382 0.709 76.905 1.00 87.43 341 LYS A C 1
ATOM 4361 O O . LYS A 1 352 ? 18.798 0.093 77.803 1.00 89.89 341 LYS A O 1
ATOM 4380 N N . PHE A 1 353 ? 20.636 0.439 76.558 1.00 83.80 342 PHE A N 1
ATOM 4381 C CA . PHE A 1 353 ? 21.412 -0.633 77.166 1.00 85.99 342 PHE A CA 1
ATOM 4382 C C . PHE A 1 353 ? 22.558 -0.032 77.969 1.00 85.95 342 PHE A C 1
ATOM 4383 O O . PHE A 1 353 ? 23.281 0.837 77.470 1.00 80.02 342 PHE A O 1
ATOM 4400 N N . HIS A 1 354 ? 22.720 -0.496 79.207 1.00 87.26 343 HIS A N 1
ATOM 4401 C CA . HIS A 1 354 ? 23.757 0.000 80.099 1.00 80.06 343 HIS A CA 1
ATOM 4402 C C . HIS A 1 354 ? 24.485 -1.174 80.739 1.00 83.80 343 HIS A C 1
ATOM 4403 O O . HIS A 1 354 ? 24.037 -2.322 80.680 1.00 85.19 343 HIS A O 1
ATOM 4417 N N . ASP A 1 355 ? 25.622 -0.869 81.359 1.00 88.09 344 ASP A N 1
ATOM 4418 C CA . ASP A 1 355 ? 26.406 -1.889 82.041 1.00 97.72 344 ASP A CA 1
ATOM 4419 C C . ASP A 1 355 ? 25.712 -2.302 83.333 1.00 100.54 344 ASP A C 1
ATOM 4420 O O . ASP A 1 355 ? 25.400 -1.458 84.180 1.00 95.73 344 ASP A O 1
ATOM 4429 N N . GLU A 1 356 ? 25.474 -3.607 83.489 1.00 97.64 345 GLU A N 1
ATOM 4430 C CA . GLU A 1 356 ? 24.699 -4.081 84.631 1.00 101.72 345 GLU A CA 1
ATOM 4431 C C . GLU A 1 356 ? 25.453 -3.906 85.944 1.00 104.13 345 GLU A C 1
ATOM 4432 O O . GLU A 1 356 ? 24.826 -3.744 86.997 1.00 99.16 345 GLU A O 1
ATOM 4444 N N . ASN A 1 357 ? 26.786 -3.937 85.909 1.00 106.55 346 ASN A N 1
ATOM 4445 C CA . ASN A 1 357 ? 27.578 -3.835 87.127 1.00 104.06 346 ASN A CA 1
ATOM 4446 C C . ASN A 1 357 ? 28.025 -2.414 87.442 1.00 101.12 346 ASN A C 1
ATOM 4447 O O . ASN A 1 357 ? 28.438 -2.151 88.577 1.00 110.96 346 ASN A O 1
ATOM 4458 N N . TYR A 1 358 ? 27.957 -1.494 86.476 1.00 100.91 347 TYR A N 1
ATOM 4459 C CA . TYR A 1 358 ? 28.413 -0.129 86.699 1.00 104.71 347 TYR A CA 1
ATOM 4460 C C . TYR A 1 358 ? 27.529 0.931 86.056 1.00 101.99 347 TYR A C 1
ATOM 4461 O O . TYR A 1 358 ? 27.789 2.122 86.255 1.00 101.77 347 TYR A O 1
ATOM 4479 N N . SER A 1 359 ? 26.505 0.548 85.295 1.00 99.31 348 SER A N 1
ATOM 4480 C CA . SER A 1 359 ? 25.571 1.499 84.692 1.00 100.22 348 SER A CA 1
ATOM 4481 C C . SER A 1 359 ? 26.258 2.409 83.675 1.00 93.37 348 SER A C 1
ATOM 4482 O O . SER A 1 359 ? 25.815 3.535 83.436 1.00 94.31 348 SER A O 1
ATOM 4490 N N . ILE A 1 360 ? 27.343 1.937 83.073 1.00 100.19 349 ILE A N 1
ATOM 4491 C CA . ILE A 1 360 ? 27.961 2.674 81.964 1.00 94.16 349 ILE A CA 1
ATOM 4492 C C . ILE A 1 360 ? 27.081 2.531 80.727 1.00 88.60 349 ILE A C 1
ATOM 4493 O O . ILE A 1 360 ? 26.611 1.415 80.438 1.00 82.49 349 ILE A O 1
ATOM 4509 N N . PRO A 1 361 ? 26.823 3.600 79.968 1.00 87.66 350 PRO A N 1
ATOM 4510 C CA . PRO A 1 361 ? 25.959 3.465 78.787 1.00 76.27 350 PRO A CA 1
ATOM 4511 C C . PRO A 1 361 ? 26.724 2.820 77.640 1.00 71.63 350 PRO A C 1
ATOM 4512 O O . PRO A 1 361 ? 27.847 3.221 77.326 1.00 70.60 350 PRO A O 1
ATOM 4523 N N . LEU A 1 362 ? 26.118 1.811 77.020 1.00 71.13 351 LEU A N 1
ATOM 4524 C CA . LEU A 1 362 ? 26.769 1.133 75.909 1.00 57.42 351 LEU A CA 1
ATOM 4525 C C . LEU A 1 362 ? 26.900 2.068 74.712 1.00 69.93 351 LEU A C 1
ATOM 4526 O O . LEU A 1 362 ? 26.037 2.910 74.451 1.00 66.23 351 LEU A O 1
ATOM 4542 N N . THR A 1 363 ? 28.006 1.917 73.989 1.00 63.19 352 THR A N 1
ATOM 4543 C CA . THR A 1 363 ? 28.254 2.677 72.771 1.00 53.29 352 THR A CA 1
ATOM 4544 C C . THR A 1 363 ? 27.611 1.945 71.600 1.00 54.18 352 THR A C 1
ATOM 4545 O O . THR A 1 363 ? 27.985 0.808 71.293 1.00 50.51 352 THR A O 1
ATOM 4556 N N . VAL A 1 364 ? 26.646 2.590 70.950 1.00 55.83 353 VAL A N 1
ATOM 4557 C CA . VAL A 1 364 ? 25.918 1.994 69.836 1.00 48.27 353 VAL A CA 1
ATOM 4558 C C . VAL A 1 364 ? 26.511 2.513 68.535 1.00 50.65 353 VAL A C 1
ATOM 4559 O O . VAL A 1 364 ? 26.608 3.729 68.324 1.00 56.44 353 VAL A O 1
ATOM 4572 N N . LEU A 1 365 ? 26.894 1.593 67.663 1.00 55.89 354 LEU A N 1
ATOM 4573 C CA . LEU A 1 365 ? 27.570 1.945 66.424 1.00 54.49 354 LEU A CA 1
ATOM 4574 C C . LEU A 1 365 ? 26.559 2.495 65.423 1.00 53.33 354 LEU A C 1
ATOM 4575 O O . LEU A 1 365 ? 25.653 1.760 65.013 1.00 46.07 354 LEU A O 1
ATOM 4591 N N . PRO A 1 366 ? 26.672 3.753 65.006 1.00 49.99 355 PRO A N 1
ATOM 4592 C CA . PRO A 1 366 ? 25.735 4.276 64.010 1.00 48.76 355 PRO A CA 1
ATOM 4593 C C . PRO A 1 366 ? 26.099 3.835 62.602 1.00 56.39 355 PRO A C 1
ATOM 4594 O O . PRO A 1 366 ? 27.271 3.671 62.255 1.00 56.20 355 PRO A O 1
ATOM 4605 N N . THR A 1 367 ? 25.066 3.632 61.789 1.00 51.69 356 THR A N 1
ATOM 4606 C CA . THR A 1 367 ? 25.221 3.324 60.367 1.00 71.31 356 THR A CA 1
ATOM 4607 C C . THR A 1 367 ? 24.595 4.480 59.595 1.00 74.54 356 THR A C 1
ATOM 4608 O O . THR A 1 367 ? 23.389 4.487 59.333 1.00 86.63 356 THR A O 1
ATOM 4619 N N . PHE A 1 368 ? 25.426 5.460 59.228 1.00 66.49 357 PHE A N 1
ATOM 4620 C CA . PHE A 1 368 ? 24.912 6.670 58.592 1.00 86.84 357 PHE A CA 1
ATOM 4621 C C . PHE A 1 368 ? 24.520 6.418 57.142 1.00 88.61 357 PHE A C 1
ATOM 4622 O O . PHE A 1 368 ? 23.542 6.993 56.651 1.00 95.03 357 PHE A O 1
ATOM 4639 N N . GLY A 1 369 ? 25.274 5.573 56.444 1.00 78.30 358 GLY A N 1
ATOM 4640 C CA . GLY A 1 369 ? 25.052 5.326 55.033 1.00 88.00 358 GLY A CA 1
ATOM 4641 C C . GLY A 1 369 ? 23.592 5.165 54.658 1.00 98.74 358 GLY A C 1
ATOM 4642 O O . GLY A 1 369 ? 22.917 4.249 55.138 1.00 100.14 358 GLY A O 1
ATOM 4646 N N . GLY A 1 370 ? 23.095 6.055 53.803 1.00 93.24 359 GLY A N 1
ATOM 4647 C CA . GLY A 1 370 ? 21.707 6.018 53.387 1.00 85.23 359 GLY A CA 1
ATOM 4648 C C . GLY A 1 370 ? 21.418 6.925 52.207 1.00 85.65 359 GLY A C 1
ATOM 4649 O O . GLY A 1 370 ? 22.313 7.222 51.411 1.00 86.51 359 GLY A O 1
ATOM 4653 N N . GLU A 1 371 ? 20.169 7.371 52.085 1.00 99.26 360 GLU A N 1
ATOM 4654 C CA . GLU A 1 371 ? 19.739 8.224 50.985 1.00 92.16 360 GLU A CA 1
ATOM 4655 C C . GLU A 1 371 ? 19.052 9.454 51.558 1.00 84.44 360 GLU A C 1
ATOM 4656 O O . GLU A 1 371 ? 18.234 9.338 52.477 1.00 90.01 360 GLU A O 1
ATOM 4668 N N . SER A 1 372 ? 19.383 10.626 51.021 1.00 82.45 361 SER A N 1
ATOM 4669 C CA . SER A 1 372 ? 18.727 11.863 51.417 1.00 85.18 361 SER A CA 1
ATOM 4670 C C . SER A 1 372 ? 18.584 12.770 50.205 1.00 82.60 361 SER A C 1
ATOM 4671 O O . SER A 1 372 ? 19.465 12.811 49.342 1.00 78.82 361 SER A O 1
ATOM 4679 N N . SER A 1 374 ? 18.569 15.930 50.607 1.00 73.56 363 SER A N 1
ATOM 4680 C CA . SER A 1 374 ? 19.027 17.216 51.108 1.00 72.99 363 SER A CA 1
ATOM 4681 C C . SER A 1 374 ? 20.112 17.807 50.214 1.00 70.97 363 SER A C 1
ATOM 4682 O O . SER A 1 374 ? 20.874 17.091 49.558 1.00 72.69 363 SER A O 1
ATOM 4690 N N . LEU A 1 375 ? 20.172 19.137 50.197 1.00 60.38 364 LEU A N 1
ATOM 4691 C CA . LEU A 1 375 ? 21.177 19.875 49.447 1.00 63.69 364 LEU A CA 1
ATOM 4692 C C . LEU A 1 375 ? 22.435 20.152 50.260 1.00 69.96 364 LEU A C 1
ATOM 4693 O O . LEU A 1 375 ? 23.383 20.739 49.727 1.00 61.93 364 LEU A O 1
ATOM 4709 N N . ASP A 1 376 ? 22.464 19.756 51.530 1.00 56.30 365 ASP A N 1
ATOM 4710 C CA . ASP A 1 376 ? 23.631 19.932 52.383 1.00 56.84 365 ASP A CA 1
ATOM 4711 C C . ASP A 1 376 ? 24.376 18.611 52.518 1.00 59.38 365 ASP A C 1
ATOM 4712 O O . ASP A 1 376 ? 23.783 17.592 52.887 1.00 59.16 365 ASP A O 1
ATOM 4721 N N . ASP A 1 377 ? 25.670 18.635 52.218 1.00 54.38 366 ASP A N 1
ATOM 4722 C CA . ASP A 1 377 ? 26.552 17.517 52.516 1.00 47.90 366 ASP A CA 1
ATOM 4723 C C . ASP A 1 377 ? 27.182 17.738 53.884 1.00 47.74 366 ASP A C 1
ATOM 4724 O O . ASP A 1 377 ? 27.707 18.820 54.165 1.00 47.32 366 ASP A O 1
ATOM 4733 N N . HIS A 1 378 ? 27.120 16.717 54.733 1.00 40.87 367 HIS A N 1
ATOM 4734 C CA . HIS A 1 378 ? 27.635 16.790 56.091 1.00 46.39 367 HIS A CA 1
ATOM 4735 C C . HIS A 1 378 ? 28.885 15.928 56.219 1.00 44.90 367 HIS A C 1
ATOM 4736 O O . HIS A 1 378 ? 29.021 14.902 55.547 1.00 41.34 367 HIS A O 1
ATOM 4750 N N . PHE A 1 379 ? 29.799 16.354 57.088 1.00 49.44 368 PHE A N 1
ATOM 4751 C CA . PHE A 1 379 ? 31.124 15.757 57.162 1.00 44.06 368 PHE A CA 1
ATOM 4752 C C . PHE A 1 379 ? 31.546 15.566 58.610 1.00 42.50 368 PHE A C 1
ATOM 4753 O O . PHE A 1 379 ? 31.304 16.426 59.461 1.00 43.46 368 PHE A O 1
ATOM 4770 N N . TYR A 1 380 ? 32.195 14.429 58.872 1.00 49.70 369 TYR A N 1
ATOM 4771 C CA . TYR A 1 380 ? 32.692 14.134 60.213 1.00 40.38 369 TYR A CA 1
ATOM 4772 C C . TYR A 1 380 ? 33.692 15.181 60.683 1.00 40.55 369 TYR A C 1
ATOM 4773 O O . TYR A 1 380 ? 33.708 15.548 61.865 1.00 43.48 369 TYR A O 1
ATOM 4791 N N . GLY A 1 381 ? 34.546 15.659 59.786 1.00 42.34 370 GLY A N 1
ATOM 4792 C CA . GLY A 1 381 ? 35.632 16.517 60.219 1.00 45.18 370 GLY A CA 1
ATOM 4793 C C . GLY A 1 381 ? 36.305 17.200 59.050 1.00 47.11 370 GLY A C 1
ATOM 4794 O O . GLY A 1 381 ? 35.909 17.050 57.892 1.00 46.57 370 GLY A O 1
ATOM 4798 N N . ILE A 1 382 ? 37.350 17.955 59.382 1.00 46.32 371 ILE A N 1
ATOM 4799 C CA . ILE A 1 382 ? 38.061 18.776 58.411 1.00 48.97 371 ILE A CA 1
ATOM 4800 C C . ILE A 1 382 ? 39.458 19.059 58.943 1.00 49.69 371 ILE A C 1
ATOM 4801 O O . ILE A 1 382 ? 39.628 19.406 60.117 1.00 48.11 371 ILE A O 1
ATOM 4817 N N . PHE A 1 383 ? 40.468 18.897 58.094 1.00 49.13 372 PHE A N 1
ATOM 4818 C CA . PHE A 1 383 ? 41.808 19.369 58.416 1.00 48.29 372 PHE A CA 1
ATOM 4819 C C . PHE A 1 383 ? 41.871 20.866 58.151 1.00 44.10 372 PHE A C 1
ATOM 4820 O O . PHE A 1 383 ? 41.594 21.313 57.033 1.00 49.53 372 PHE A O 1
ATOM 4837 N N . ARG A 1 384 ? 42.224 21.641 59.170 1.00 50.39 373 ARG A N 1
ATOM 4838 C CA . ARG A 1 384 ? 42.468 23.071 59.012 1.00 46.95 373 ARG A CA 1
ATOM 4839 C C . ARG A 1 384 ? 43.965 23.285 59.184 1.00 50.69 373 ARG A C 1
ATOM 4840 O O . ARG A 1 384 ? 44.463 23.376 60.310 1.00 53.77 373 ARG A O 1
ATOM 4861 N N . GLY A 1 385 ? 44.679 23.370 58.065 1.00 59.89 374 GLY A N 1
ATOM 4862 C CA . GLY A 1 385 ? 46.117 23.529 58.107 1.00 60.96 374 GLY A CA 1
ATOM 4863 C C . GLY A 1 385 ? 46.794 22.437 58.909 1.00 50.75 374 GLY A C 1
ATOM 4864 O O . GLY A 1 385 ? 46.802 21.271 58.502 1.00 49.54 374 GLY A O 1
ATOM 4868 N N . ALA A 1 386 ? 47.352 22.803 60.063 1.00 49.34 375 ALA A N 1
ATOM 4869 C CA . ALA A 1 386 ? 48.099 21.859 60.884 1.00 51.92 375 ALA A CA 1
ATOM 4870 C C . ALA A 1 386 ? 47.208 20.976 61.745 1.00 53.89 375 ALA A C 1
ATOM 4871 O O . ALA A 1 386 ? 47.658 19.912 62.186 1.00 53.46 375 ALA A O 1
ATOM 4878 N N . GLU A 1 387 ? 45.964 21.379 61.990 1.00 59.12 376 GLU A N 1
ATOM 4879 C CA . GLU A 1 387 ? 45.124 20.752 62.998 1.00 41.93 376 GLU A CA 1
ATOM 4880 C C . GLU A 1 387 ? 43.968 19.987 62.364 1.00 44.96 376 GLU A C 1
ATOM 4881 O O . GLU A 1 387 ? 43.527 20.291 61.252 1.00 47.36 376 GLU A O 1
ATOM 4893 N N . LYS A 1 388 ? 43.488 18.985 63.095 1.00 41.72 377 LYS A N 1
ATOM 4894 C CA . LYS A 1 388 ? 42.326 18.198 62.713 1.00 41.39 377 LYS A CA 1
ATOM 4895 C C . LYS A 1 388 ? 41.128 18.642 63.542 1.00 50.69 377 LYS A C 1
ATOM 4896 O O . LYS A 1 388 ? 41.248 18.858 64.752 1.00 48.19 377 LYS A O 1
ATOM 4915 N N . LEU A 1 389 ? 39.974 18.777 62.891 1.00 44.68 378 LEU A N 1
ATOM 4916 C CA . LEU A 1 389 ? 38.759 19.219 63.560 1.00 45.92 378 LEU A CA 1
ATOM 4917 C C . LEU A 1 389 ? 37.626 18.247 63.276 1.00 42.66 378 LEU A C 1
ATOM 4918 O O . LEU A 1 389 ? 37.548 17.651 62.199 1.00 45.00 378 LEU A O 1
ATOM 4934 N N . TRP A 1 390 ? 36.745 18.099 64.262 1.00 41.86 379 TRP A N 1
ATOM 4935 C CA . TRP A 1 390 ? 35.673 17.119 64.211 1.00 42.48 379 TRP A CA 1
ATOM 4936 C C . TRP A 1 390 ? 34.345 17.748 64.608 1.00 47.47 379 TRP A C 1
ATOM 4937 O O . TRP A 1 390 ? 34.286 18.838 65.185 1.00 45.29 379 TRP A O 1
ATOM 4958 N N . ILE A 1 391 ? 33.270 17.025 64.297 1.00 47.12 380 ILE A N 1
ATOM 4959 C CA . ILE A 1 391 ? 32.006 17.237 64.985 1.00 43.89 380 ILE A CA 1
ATOM 4960 C C . ILE A 1 391 ? 32.155 16.759 66.426 1.00 52.90 380 ILE A C 1
ATOM 4961 O O . ILE A 1 391 ? 32.885 15.800 66.713 1.00 50.05 380 ILE A O 1
ATOM 4977 N N . ASN A 1 392 ? 31.469 17.437 67.345 1.00 48.11 381 ASN A N 1
ATOM 4978 C CA . ASN A 1 392 ? 31.546 17.179 68.784 1.00 46.16 381 ASN A CA 1
ATOM 4979 C C . ASN A 1 392 ? 32.839 17.733 69.366 1.00 44.26 381 ASN A C 1
ATOM 4980 O O . ASN A 1 392 ? 33.143 17.481 70.544 1.00 44.33 381 ASN A O 1
ATOM 4991 N N . ASP A 1 393 ? 33.608 18.482 68.583 1.00 45.08 382 ASP A N 1
ATOM 4992 C CA . ASP A 1 393 ? 34.898 19.015 68.990 1.00 39.65 382 ASP A CA 1
ATOM 4993 C C . ASP A 1 393 ? 34.736 20.443 69.509 1.00 46.38 382 ASP A C 1
ATOM 4994 O O . ASP A 1 393 ? 33.658 21.038 69.443 1.00 47.80 382 ASP A O 1
ATOM 5003 N N . LEU A 1 394 ? 35.829 20.989 70.042 1.00 47.83 383 LEU A N 1
ATOM 5004 C CA . LEU A 1 394 ? 35.872 22.359 70.537 1.00 39.58 383 LEU A CA 1
ATOM 5005 C C . LEU A 1 394 ? 36.863 23.153 69.700 1.00 49.46 383 LEU A C 1
ATOM 5006 O O . LEU A 1 394 ? 38.014 22.735 69.537 1.00 52.02 383 LEU A O 1
ATOM 5022 N N . CYS A 1 395 ? 36.419 24.295 69.172 1.00 49.58 384 CYS A N 1
ATOM 5023 C CA . CYS A 1 395 ? 37.249 25.104 68.292 1.00 41.33 384 CYS A CA 1
ATOM 5024 C C . CYS A 1 395 ? 37.116 26.577 68.652 1.00 55.39 384 CYS A C 1
ATOM 5025 O O . CYS A 1 395 ? 36.091 27.019 69.178 1.00 49.82 384 CYS A O 1
ATOM 5033 N N . VAL A 1 396 ? 38.171 27.330 68.357 1.00 53.58 385 VAL A N 1
ATOM 5034 C CA . VAL A 1 396 ? 38.193 28.776 68.542 1.00 54.17 385 VAL A CA 1
ATOM 5035 C C . VAL A 1 396 ? 37.661 29.433 67.277 1.00 47.28 385 VAL A C 1
ATOM 5036 O O . VAL A 1 396 ? 37.949 28.986 66.161 1.00 50.43 385 VAL A O 1
ATOM 5049 N N . ILE A 1 397 ? 36.882 30.503 67.446 1.00 52.00 386 ILE A N 1
ATOM 5050 C CA . ILE A 1 397 ? 36.317 31.239 66.324 1.00 53.28 386 ILE A CA 1
ATOM 5051 C C . ILE A 1 397 ? 36.566 32.726 66.533 1.00 49.30 386 ILE A C 1
ATOM 5052 O O . ILE A 1 397 ? 36.757 33.199 67.655 1.00 54.39 386 ILE A O 1
ATOM 5068 N N . SER A 1 398 ? 36.559 33.463 65.424 1.00 57.76 387 SER A N 1
ATOM 5069 C CA . SER A 1 398 ? 36.655 34.915 65.491 1.00 64.11 387 SER A CA 1
ATOM 5070 C C . SER A 1 398 ? 35.471 35.483 66.261 1.00 63.90 387 SER A C 1
ATOM 5071 O O . SER A 1 398 ? 34.319 35.124 66.004 1.00 70.13 387 SER A O 1
ATOM 5079 N N . THR A 1 399 ? 35.760 36.370 67.210 1.00 69.93 388 THR A N 1
ATOM 5080 C CA . THR A 1 399 ? 34.728 37.078 67.955 1.00 77.02 388 THR A CA 1
ATOM 5081 C C . THR A 1 399 ? 34.504 38.494 67.445 1.00 81.48 388 THR A C 1
ATOM 5082 O O . THR A 1 399 ? 33.641 39.200 67.976 1.00 82.49 388 THR A O 1
ATOM 5093 N N . SER A 1 400 ? 35.255 38.924 66.431 1.00 78.78 389 SER A N 1
ATOM 5094 C CA . SER A 1 400 ? 35.157 40.284 65.917 1.00 85.93 389 SER A CA 1
ATOM 5095 C C . SER A 1 400 ? 33.726 40.623 65.520 1.00 90.32 389 SER A C 1
ATOM 5096 O O . SER A 1 400 ? 33.069 41.435 66.180 1.00 93.51 389 SER A O 1
ATOM 5104 N N . SER A 1 401 ? 33.235 40.009 64.445 1.00 87.55 390 SER A N 1
ATOM 5105 C CA . SER A 1 401 ? 31.877 40.255 63.959 1.00 84.39 390 SER A CA 1
ATOM 5106 C C . SER A 1 401 ? 30.943 39.312 64.707 1.00 88.27 390 SER A C 1
ATOM 5107 O O . SER A 1 401 ? 30.713 38.173 64.299 1.00 99.54 390 SER A O 1
ATOM 5115 N N . LEU A 1 402 ? 30.395 39.799 65.817 1.00 84.08 391 LEU A N 1
ATOM 5116 C CA . LEU A 1 402 ? 29.637 38.961 66.736 1.00 85.09 391 LEU A CA 1
ATOM 5117 C C . LEU A 1 402 ? 29.022 39.848 67.816 1.00 83.62 391 LEU A C 1
ATOM 5118 O O . LEU A 1 402 ? 29.727 40.678 68.402 1.00 91.91 391 LEU A O 1
ATOM 5134 N N . PRO A 1 403 ? 27.713 39.717 68.106 1.00 84.76 392 PRO A N 1
ATOM 5135 C CA . PRO A 1 403 ? 27.065 40.658 69.034 1.00 91.65 392 PRO A CA 1
ATOM 5136 C C . PRO A 1 403 ? 27.781 40.803 70.369 1.00 90.18 392 PRO A C 1
ATOM 5137 O O . PRO A 1 403 ? 28.551 39.927 70.777 1.00 85.97 392 PRO A O 1
ATOM 5148 N N . SER A 1 404 ? 27.522 41.920 71.055 1.00 92.82 393 SER A N 1
ATOM 5149 C CA . SER A 1 404 ? 28.169 42.183 72.336 1.00 92.41 393 SER A CA 1
ATOM 5150 C C . SER A 1 404 ? 27.888 41.082 73.349 1.00 88.83 393 SER A C 1
ATOM 5151 O O . SER A 1 404 ? 28.701 40.845 74.249 1.00 84.57 393 SER A O 1
ATOM 5159 N N . VAL A 1 405 ? 26.747 40.401 73.221 1.00 91.90 394 VAL A N 1
ATOM 5160 C CA . VAL A 1 405 ? 26.367 39.379 74.187 1.00 91.90 394 VAL A CA 1
ATOM 5161 C C . VAL A 1 405 ? 27.250 38.141 74.091 1.00 80.66 394 VAL A C 1
ATOM 5162 O O . VAL A 1 405 ? 27.307 37.351 75.041 1.00 75.55 394 VAL A O 1
ATOM 5175 N N . LEU A 1 406 ? 27.952 37.953 72.973 1.00 79.45 395 LEU A N 1
ATOM 5176 C CA . LEU A 1 406 ? 28.674 36.713 72.714 1.00 87.05 395 LEU A CA 1
ATOM 5177 C C . LEU A 1 406 ? 30.183 36.902 72.613 1.00 80.71 395 LEU A C 1
ATOM 5178 O O . LEU A 1 406 ? 30.890 35.945 72.277 1.00 72.03 395 LEU A O 1
ATOM 5194 N N . GLN A 1 407 ? 30.703 38.094 72.899 1.00 79.55 396 GLN A N 1
ATOM 5195 C CA . GLN A 1 407 ? 32.128 38.340 72.714 1.00 80.79 396 GLN A CA 1
ATOM 5196 C C . GLN A 1 407 ? 32.989 37.702 73.797 1.00 69.98 396 GLN A C 1
ATOM 5197 O O . GLN A 1 407 ? 34.212 37.639 73.631 1.00 77.67 396 GLN A O 1
ATOM 5211 N N . LYS A 1 408 ? 32.392 37.225 74.888 1.00 65.73 397 LYS A N 1
ATOM 5212 C CA . LYS A 1 408 ? 33.105 36.386 75.844 1.00 61.83 397 LYS A CA 1
ATOM 5213 C C . LYS A 1 408 ? 33.295 34.959 75.339 1.00 67.50 397 LYS A C 1
ATOM 5214 O O . LYS A 1 408 ? 33.728 34.097 76.112 1.00 66.19 397 LYS A O 1
ATOM 5233 N N . THR A 1 409 ? 32.979 34.691 74.074 1.00 62.09 398 THR A N 1
ATOM 5234 C CA . THR A 1 409 ? 33.049 33.335 73.543 1.00 69.45 398 THR A CA 1
ATOM 5235 C C . THR A 1 409 ? 34.493 32.851 73.536 1.00 64.24 398 THR A C 1
ATOM 5236 O O . THR A 1 409 ? 35.357 33.455 72.892 1.00 62.38 398 THR A O 1
ATOM 5247 N N . SER A 1 410 ? 34.751 31.756 74.249 1.00 63.43 399 SER A N 1
ATOM 5248 C CA . SER A 1 410 ? 36.068 31.132 74.249 1.00 58.57 399 SER A CA 1
ATOM 5249 C C . SER A 1 410 ? 36.194 30.068 73.166 1.00 61.32 399 SER A C 1
ATOM 5250 O O . SER A 1 410 ? 37.251 29.947 72.538 1.00 59.00 399 SER A O 1
ATOM 5258 N N . PHE A 1 411 ? 35.134 29.296 72.933 1.00 53.83 400 PHE A N 1
ATOM 5259 C CA . PHE A 1 411 ? 35.165 28.249 71.922 1.00 55.31 400 PHE A CA 1
ATOM 5260 C C . PHE A 1 411 ? 33.743 27.919 71.494 1.00 56.08 400 PHE A C 1
ATOM 5261 O O . PHE A 1 411 ? 32.776 28.203 72.207 1.00 50.72 400 PHE A O 1
ATOM 5278 N N . MET A 1 412 ? 33.634 27.314 70.315 1.00 54.09 401 MET A N 1
ATOM 5279 C CA . MET A 1 412 ? 32.392 26.713 69.848 1.00 40.35 401 MET A CA 1
ATOM 5280 C C . MET A 1 412 ? 32.437 25.216 70.114 1.00 46.48 401 MET A C 1
ATOM 5281 O O . MET A 1 412 ? 33.439 24.557 69.815 1.00 52.64 401 MET A O 1
ATOM 5295 N N . TYR A 1 413 ? 31.353 24.686 70.672 1.00 48.49 402 TYR A N 1
ATOM 5296 C CA . TYR A 1 413 ? 31.164 23.243 70.811 1.00 43.79 402 TYR A CA 1
ATOM 5297 C C . TYR A 1 413 ? 30.441 22.768 69.555 1.00 48.37 402 TYR A C 1
ATOM 5298 O O . TYR A 1 413 ? 29.234 22.965 69.405 1.00 50.34 402 TYR A O 1
ATOM 5316 N N . ILE A 1 414 ? 31.188 22.138 68.648 1.00 47.79 403 ILE A N 1
ATOM 5317 C CA . ILE A 1 414 ? 30.699 21.897 67.296 1.00 39.59 403 ILE A CA 1
ATOM 5318 C C . ILE A 1 414 ? 29.622 20.822 67.318 1.00 53.06 403 ILE A C 1
ATOM 5319 O O . ILE A 1 414 ? 29.814 19.732 67.873 1.00 47.83 403 ILE A O 1
ATOM 5335 N N . SER A 1 415 ? 28.482 21.127 66.700 1.00 45.97 404 SER A N 1
ATOM 5336 C CA . SER A 1 415 ? 27.393 20.173 66.540 1.00 47.98 404 SER A CA 1
ATOM 5337 C C . SER A 1 415 ? 27.352 19.542 65.160 1.00 39.53 404 SER A C 1
ATOM 5338 O O . SER A 1 415 ? 26.963 18.376 65.034 1.00 41.12 404 SER A O 1
ATOM 5346 N N . ASP A 1 416 ? 27.746 20.281 64.127 1.00 42.52 405 ASP A N 1
ATOM 5347 C CA . ASP A 1 416 ? 27.543 19.845 62.755 1.00 41.99 405 ASP A CA 1
ATOM 5348 C C . ASP A 1 416 ? 28.521 20.589 61.859 1.00 33.39 405 ASP A C 1
ATOM 5349 O O . ASP A 1 416 ? 28.789 21.774 62.075 1.00 43.02 405 ASP A O 1
ATOM 5358 N N . ILE A 1 417 ? 29.053 19.883 60.865 1.00 39.20 406 ILE A N 1
ATOM 5359 C CA . ILE A 1 417 ? 29.925 20.462 59.850 1.00 41.21 406 ILE A CA 1
ATOM 5360 C C . ILE A 1 417 ? 29.361 20.059 58.497 1.00 36.19 406 ILE A C 1
ATOM 5361 O O . ILE A 1 417 ? 29.206 18.864 58.219 1.00 48.13 406 ILE A O 1
ATOM 5377 N N . TYR A 1 418 ? 29.051 21.046 57.660 1.00 39.84 407 TYR A N 1
ATOM 5378 C CA . TYR A 1 418 ? 28.369 20.766 56.408 1.00 42.70 407 TYR A CA 1
ATOM 5379 C C . TYR A 1 418 ? 28.685 21.845 55.387 1.00 44.08 407 TYR A C 1
ATOM 5380 O O . TYR A 1 418 ? 29.085 22.962 55.729 1.00 44.16 407 TYR A O 1
ATOM 5398 N N . VAL A 1 419 ? 28.496 21.487 54.122 1.00 45.07 408 VAL A N 1
ATOM 5399 C CA . VAL A 1 419 ? 28.594 22.415 53.004 1.00 51.70 408 VAL A CA 1
ATOM 5400 C C . VAL A 1 419 ? 27.178 22.828 52.629 1.00 53.33 408 VAL A C 1
ATOM 5401 O O . VAL A 1 419 ? 26.375 21.991 52.198 1.00 51.83 408 VAL A O 1
ATOM 5414 N N . ASN A 1 420 ? 26.865 24.108 52.792 1.00 46.92 409 ASN A N 1
ATOM 5415 C CA . ASN A 1 420 ? 25.523 24.592 52.504 1.00 52.51 409 ASN A CA 1
ATOM 5416 C C . ASN A 1 420 ? 25.321 24.614 50.988 1.00 58.51 409 ASN A C 1
ATOM 5417 O O . ASN A 1 420 ? 26.160 24.152 50.211 1.00 55.39 409 ASN A O 1
ATOM 5428 N N . GLU A 1 421 ? 24.189 25.159 50.550 1.00 58.22 410 GLU A N 1
ATOM 5429 C CA . GLU A 1 421 ? 23.865 25.176 49.129 1.00 61.99 410 GLU A CA 1
ATOM 5430 C C . GLU A 1 421 ? 24.595 26.276 48.367 1.00 56.91 410 GLU A C 1
ATOM 5431 O O . GLU A 1 421 ? 24.539 26.289 47.132 1.00 56.19 410 GLU A O 1
ATOM 5443 N N . ASP A 1 422 ? 25.278 27.187 49.059 1.00 58.50 411 ASP A N 1
ATOM 5444 C CA . ASP A 1 422 ? 26.219 28.102 48.427 1.00 54.98 411 ASP A CA 1
ATOM 5445 C C . ASP A 1 422 ? 27.634 27.535 48.378 1.00 56.54 411 ASP A C 1
ATOM 5446 O O . ASP A 1 422 ? 28.578 28.281 48.099 1.00 60.55 411 ASP A O 1
ATOM 5455 N N . ASP A 1 423 ? 27.799 26.240 48.653 1.00 55.12 412 ASP A N 1
ATOM 5456 C CA . ASP A 1 423 ? 29.087 25.552 48.620 1.00 56.73 412 ASP A CA 1
ATOM 5457 C C . ASP A 1 423 ? 30.037 26.016 49.718 1.00 52.67 412 ASP A C 1
ATOM 5458 O O . ASP A 1 423 ? 31.249 25.804 49.615 1.00 57.39 412 ASP A O 1
ATOM 5467 N N . ILE A 1 424 ? 29.520 26.630 50.779 1.00 46.81 413 ILE A N 1
ATOM 5468 C CA . ILE A 1 424 ? 30.343 27.170 51.856 1.00 49.54 413 ILE A CA 1
ATOM 5469 C C . ILE A 1 424 ? 30.370 26.168 53.001 1.00 53.22 413 ILE A C 1
ATOM 5470 O O . ILE A 1 424 ? 29.327 25.630 53.393 1.00 52.75 413 ILE A O 1
ATOM 5486 N N . VAL A 1 425 ? 31.565 25.909 53.530 1.00 50.94 414 VAL A N 1
ATOM 5487 C CA . VAL A 1 425 ? 31.715 25.045 54.696 1.00 49.40 414 VAL A CA 1
ATOM 5488 C C . VAL A 1 425 ? 31.245 25.809 55.928 1.00 54.76 414 VAL A C 1
ATOM 5489 O O . VAL A 1 425 ? 31.751 26.896 56.231 1.00 49.53 414 VAL A O 1
ATOM 5502 N N . CYS A 1 426 ? 30.277 25.243 56.645 1.00 43.60 415 CYS A N 1
ATOM 5503 C CA . CYS A 1 426 ? 29.694 25.882 57.817 1.00 40.68 415 CYS A CA 1
ATOM 5504 C C . CYS A 1 426 ? 29.930 25.036 59.059 1.00 40.47 415 CYS A C 1
ATOM 5505 O O . CYS A 1 426 ? 29.804 23.807 59.022 1.00 44.43 415 CYS A O 1
ATOM 5513 N N . PHE A 1 427 ? 30.272 25.707 60.156 1.00 47.41 416 PHE A N 1
ATOM 5514 C CA . PHE A 1 427 ? 30.347 25.096 61.477 1.00 50.09 416 PHE A CA 1
ATOM 5515 C C . PHE A 1 427 ? 29.138 25.535 62.292 1.00 50.77 416 PHE A C 1
ATOM 5516 O O . PHE A 1 427 ? 28.894 26.736 62.444 1.00 46.42 416 PHE A O 1
ATOM 5533 N N . GLN A 1 428 ? 28.391 24.568 62.816 1.00 48.50 417 GLN A N 1
ATOM 5534 C CA . GLN A 1 428 ? 27.252 24.839 63.684 1.00 42.27 417 GLN A CA 1
ATOM 5535 C C . GLN A 1 428 ? 27.542 24.278 65.067 1.00 44.84 417 GLN A C 1
ATOM 5536 O O . GLN A 1 428 ? 27.957 23.120 65.195 1.00 50.10 417 GLN A O 1
ATOM 5550 N N . GLY A 1 429 ? 27.321 25.091 66.093 1.00 44.59 418 GLY A N 1
ATOM 5551 C CA . GLY A 1 429 ? 27.504 24.625 67.455 1.00 51.11 418 GLY A CA 1
ATOM 5552 C C . GLY A 1 429 ? 27.139 25.707 68.446 1.00 54.34 418 GLY A C 1
ATOM 5553 O O . GLY A 1 429 ? 26.773 26.828 68.078 1.00 43.46 418 GLY A O 1
ATOM 5557 N N . SER A 1 430 ? 27.243 25.347 69.722 1.00 48.30 419 SER A N 1
ATOM 5558 C CA . SER A 1 430 ? 26.978 26.267 70.816 1.00 43.69 419 SER A CA 1
ATOM 5559 C C . SER A 1 430 ? 28.253 27.001 71.212 1.00 54.45 419 SER A C 1
ATOM 5560 O O . SER A 1 430 ? 29.362 26.474 71.088 1.00 54.61 419 SER A O 1
ATOM 5568 N N . LEU A 1 431 ? 28.081 28.227 71.698 1.00 46.68 420 LEU A N 1
ATOM 5569 C CA . LEU A 1 431 ? 29.186 29.101 72.062 1.00 53.22 420 LEU A CA 1
ATOM 5570 C C . LEU A 1 431 ? 29.318 29.159 73.578 1.00 54.99 420 LEU A C 1
ATOM 5571 O O . LEU A 1 431 ? 28.317 29.266 74.293 1.00 58.26 420 LEU A O 1
ATOM 5587 N N . TRP A 1 432 ? 30.557 29.093 74.061 1.00 56.32 421 TRP A N 1
ATOM 5588 C CA . TRP A 1 432 ? 30.836 29.018 75.486 1.00 52.75 421 TRP A CA 1
ATOM 5589 C C . TRP A 1 432 ? 31.917 30.018 75.868 1.00 56.34 421 TRP A C 1
ATOM 5590 O O . TRP A 1 432 ? 32.666 30.515 75.024 1.00 66.32 421 TRP A O 1
ATOM 5611 N N . THR A 1 433 ? 31.986 30.298 77.166 1.00 56.86 422 THR A N 1
ATOM 5612 C CA . THR A 1 433 ? 33.097 31.017 77.766 1.00 65.43 422 THR A CA 1
ATOM 5613 C C . THR A 1 433 ? 33.690 30.156 78.873 1.00 61.71 422 THR A C 1
ATOM 5614 O O . THR A 1 433 ? 32.996 29.334 79.479 1.00 60.70 422 THR A O 1
ATOM 5625 N N . GLN A 1 434 ? 34.981 30.344 79.131 1.00 63.78 423 GLN A N 1
ATOM 5626 C CA . GLN A 1 434 ? 35.681 29.609 80.175 1.00 69.52 423 GLN A CA 1
ATOM 5627 C C . GLN A 1 434 ? 36.217 30.586 81.210 1.00 58.43 423 GLN A C 1
ATOM 5628 O O . GLN A 1 434 ? 36.679 31.679 80.867 1.00 64.86 423 GLN A O 1
ATOM 5642 N N . ILE A 1 435 ? 36.149 30.187 82.477 1.00 66.65 424 ILE A N 1
ATOM 5643 C CA . ILE A 1 435 ? 36.576 31.021 83.594 1.00 72.61 424 ILE A CA 1
ATOM 5644 C C . ILE A 1 435 ? 37.581 30.230 84.417 1.00 75.13 424 ILE A C 1
ATOM 5645 O O . ILE A 1 435 ? 37.257 29.149 84.924 1.00 76.98 424 ILE A O 1
ATOM 5661 N N . ASP A 1 436 ? 38.791 30.766 84.552 1.00 88.09 425 ASP A N 1
ATOM 5662 C CA . ASP A 1 436 ? 39.813 30.177 85.412 1.00 91.41 425 ASP A CA 1
ATOM 5663 C C . ASP A 1 436 ? 39.713 30.836 86.782 1.00 91.97 425 ASP A C 1
ATOM 5664 O O . ASP A 1 436 ? 40.004 32.028 86.928 1.00 92.16 425 ASP A O 1
ATOM 5673 N N . LYS A 1 437 ? 39.305 30.060 87.789 1.00 95.76 426 LYS A N 1
ATOM 5674 C CA . LYS A 1 437 ? 39.072 30.632 89.111 1.00 101.62 426 LYS A CA 1
ATOM 5675 C C . LYS A 1 437 ? 40.360 31.168 89.720 1.00 113.84 426 LYS A C 1
ATOM 5676 O O . LYS A 1 437 ? 40.333 32.164 90.453 1.00 114.69 426 LYS A O 1
ATOM 5695 N N . ASN A 1 438 ? 41.488 30.528 89.432 1.00 106.11 427 ASN A N 1
ATOM 5696 C CA . ASN A 1 438 ? 42.781 30.965 89.944 1.00 103.02 427 ASN A CA 1
ATOM 5697 C C . ASN A 1 438 ? 43.041 32.430 89.605 1.00 105.24 427 ASN A C 1
ATOM 5698 O O . ASN A 1 438 ? 42.501 32.959 88.634 1.00 100.22 427 ASN A O 1
ATOM 5709 N N . LEU A 1 456 ? 27.803 20.043 86.046 1.00 108.09 445 LEU A N 1
ATOM 5710 C CA . LEU A 1 456 ? 28.501 19.159 85.122 1.00 97.34 445 LEU A CA 1
ATOM 5711 C C . LEU A 1 456 ? 27.566 18.218 84.374 1.00 90.81 445 LEU A C 1
ATOM 5712 O O . LEU A 1 456 ? 27.993 17.599 83.392 1.00 85.82 445 LEU A O 1
ATOM 5728 N N . LYS A 1 457 ? 26.312 18.087 84.815 1.00 99.85 446 LYS A N 1
ATOM 5729 C CA . LYS A 1 457 ? 25.344 17.266 84.092 1.00 103.70 446 LYS A CA 1
ATOM 5730 C C . LYS A 1 457 ? 25.317 17.621 82.610 1.00 96.18 446 LYS A C 1
ATOM 5731 O O . LYS A 1 457 ? 25.384 16.740 81.745 1.00 92.08 446 LYS A O 1
ATOM 5750 N N . GLU A 1 458 ? 25.224 18.913 82.301 1.00 92.36 447 GLU A N 1
ATOM 5751 C CA . GLU A 1 458 ? 24.964 19.381 80.947 1.00 92.21 447 GLU A CA 1
ATOM 5752 C C . GLU A 1 458 ? 26.232 19.620 80.136 1.00 82.39 447 GLU A C 1
ATOM 5753 O O . GLU A 1 458 ? 26.143 20.111 79.006 1.00 76.87 447 GLU A O 1
ATOM 5765 N N . LEU A 1 459 ? 27.405 19.291 80.679 1.00 82.58 448 LEU A N 1
ATOM 5766 C CA . LEU A 1 459 ? 28.617 19.454 79.892 1.00 69.11 448 LEU A CA 1
ATOM 5767 C C . LEU A 1 459 ? 28.954 18.161 79.156 1.00 63.79 448 LEU A C 1
ATOM 5768 O O . LEU A 1 459 ? 28.584 17.071 79.602 1.00 63.43 448 LEU A O 1
ATOM 5784 N N . PRO A 1 460 ? 29.646 18.242 78.022 1.00 61.62 449 PRO A N 1
ATOM 5785 C CA . PRO A 1 460 ? 30.226 17.031 77.438 1.00 58.11 449 PRO A CA 1
ATOM 5786 C C . PRO A 1 460 ? 31.313 16.466 78.338 1.00 56.42 449 PRO A C 1
ATOM 5787 O O . PRO A 1 460 ? 31.926 17.172 79.142 1.00 53.68 449 PRO A O 1
ATOM 5798 N N . ARG A 1 461 ? 31.543 15.159 78.194 1.00 59.30 450 ARG A N 1
ATOM 5799 C CA . ARG A 1 461 ? 32.499 14.474 79.058 1.00 55.14 450 ARG A CA 1
ATOM 5800 C C . ARG A 1 461 ? 33.858 15.162 79.034 1.00 62.12 450 ARG A C 1
ATOM 5801 O O . ARG A 1 461 ? 34.528 15.272 80.067 1.00 66.49 450 ARG A O 1
ATOM 5822 N N . ARG A 1 462 ? 34.279 15.634 77.859 1.00 57.26 451 ARG A N 1
ATOM 5823 C CA . ARG A 1 462 ? 35.569 16.305 77.738 1.00 52.02 451 ARG A CA 1
ATOM 5824 C C . ARG A 1 462 ? 35.671 17.480 78.704 1.00 57.37 451 ARG A C 1
ATOM 5825 O O . ARG A 1 462 ? 36.675 17.632 79.409 1.00 61.29 451 ARG A O 1
ATOM 5846 N N . LEU A 1 463 ? 34.638 18.324 78.752 1.00 60.43 452 LEU A N 1
ATOM 5847 C CA . LEU A 1 463 ? 34.673 19.488 79.631 1.00 59.65 452 LEU A CA 1
ATOM 5848 C C . LEU A 1 463 ? 34.441 19.112 81.090 1.00 56.69 452 LEU A C 1
ATOM 5849 O O . LEU A 1 463 ? 34.989 19.764 81.986 1.00 56.01 452 LEU A O 1
ATOM 5865 N N . GLN A 1 464 ? 33.638 18.078 81.352 1.00 51.95 453 GLN A N 1
ATOM 5866 C CA . GLN A 1 464 ? 33.504 17.583 82.718 1.00 63.43 453 GLN A CA 1
ATOM 5867 C C . GLN A 1 464 ? 34.861 17.203 83.294 1.00 67.48 453 GLN A C 1
ATOM 5868 O O . GLN A 1 464 ? 35.145 17.470 84.467 1.00 79.71 453 GLN A O 1
ATOM 5882 N N . MET A 1 465 ? 35.714 16.578 82.479 1.00 61.23 454 MET A N 1
ATOM 5883 C CA . MET A 1 465 ? 37.023 16.151 82.959 1.00 62.93 454 MET A CA 1
ATOM 5884 C C . MET A 1 465 ? 37.961 17.338 83.134 1.00 65.74 454 MET A C 1
ATOM 5885 O O . MET A 1 465 ? 38.713 17.402 84.113 1.00 67.92 454 MET A O 1
ATOM 5899 N N . VAL A 1 466 ? 37.935 18.290 82.197 1.00 61.71 455 VAL A N 1
ATOM 5900 C CA . VAL A 1 466 ? 38.733 19.502 82.354 1.00 62.95 455 VAL A CA 1
ATOM 5901 C C . VAL A 1 466 ? 38.364 20.215 83.646 1.00 69.44 455 VAL A C 1
ATOM 5902 O O . VAL A 1 466 ? 39.223 20.815 84.303 1.00 72.86 455 VAL A O 1
ATOM 5915 N N . SER A 1 467 ? 37.088 20.165 84.034 1.00 67.02 456 SER A N 1
ATOM 5916 C CA . SER A 1 467 ? 36.661 20.821 85.264 1.00 80.22 456 SER A CA 1
ATOM 5917 C C . SER A 1 467 ? 37.208 20.102 86.491 1.00 71.45 456 SER A C 1
ATOM 5918 O O . SER A 1 467 ? 37.666 20.745 87.442 1.00 72.67 456 SER A O 1
ATOM 5926 N N . LYS A 1 468 ? 37.171 18.767 86.487 1.00 67.49 457 LYS A N 1
ATOM 5927 C CA . LYS A 1 468 ? 37.698 18.006 87.615 1.00 71.09 457 LYS A CA 1
ATOM 5928 C C . LYS A 1 468 ? 39.205 18.179 87.756 1.00 76.94 457 LYS A C 1
ATOM 5929 O O . LYS A 1 468 ? 39.730 18.144 88.874 1.00 84.17 457 LYS A O 1
ATOM 5948 N N . LEU A 1 469 ? 39.913 18.367 86.644 1.00 72.87 458 LEU A N 1
ATOM 5949 C CA . LEU A 1 469 ? 41.370 18.375 86.637 1.00 65.45 458 LEU A CA 1
ATOM 5950 C C . LEU A 1 469 ? 41.969 19.775 86.597 1.00 69.68 458 LEU A C 1
ATOM 5951 O O . LEU A 1 469 ? 43.194 19.904 86.507 1.00 74.36 458 LEU A O 1
ATOM 5967 N N . SER A 1 470 ? 41.150 20.820 86.660 1.00 65.93 459 SER A N 1
ATOM 5968 C CA . SER A 1 470 ? 41.663 22.181 86.667 1.00 73.23 459 SER A CA 1
ATOM 5969 C C . SER A 1 470 ? 40.682 23.075 87.409 1.00 72.99 459 SER A C 1
ATOM 5970 O O . SER A 1 470 ? 39.563 22.671 87.737 1.00 80.63 459 SER A O 1
ATOM 5978 N N . ASN A 1 471 ? 41.119 24.301 87.678 1.00 81.44 460 ASN A N 1
ATOM 5979 C CA . ASN A 1 471 ? 40.250 25.318 88.265 1.00 89.27 460 ASN A CA 1
ATOM 5980 C C . ASN A 1 471 ? 39.608 26.169 87.174 1.00 89.70 460 ASN A C 1
ATOM 5981 O O . ASN A 1 471 ? 39.683 27.397 87.176 1.00 92.48 460 ASN A O 1
ATOM 5992 N N . THR A 1 472 ? 38.968 25.492 86.223 1.00 86.25 461 THR A N 1
ATOM 5993 C CA . THR A 1 472 ? 38.368 26.127 85.058 1.00 78.56 461 THR A CA 1
ATOM 5994 C C . THR A 1 472 ? 36.889 25.771 84.998 1.00 81.69 461 THR A C 1
ATOM 5995 O O . THR A 1 472 ? 36.516 24.606 85.172 1.00 77.53 461 THR A O 1
ATOM 6006 N N . TYR A 1 473 ? 36.058 26.780 84.746 1.00 74.90 462 TYR A N 1
ATOM 6007 C CA . TYR A 1 473 ? 34.608 26.656 84.746 1.00 80.70 462 TYR A CA 1
ATOM 6008 C C . TYR A 1 473 ? 34.072 27.112 83.396 1.00 74.33 462 TYR A C 1
ATOM 6009 O O . TYR A 1 473 ? 34.581 28.075 82.813 1.00 70.50 462 TYR A O 1
ATOM 6027 N N . PHE A 1 474 ? 33.051 26.418 82.895 1.00 73.34 463 PHE A N 1
ATOM 6028 C CA . PHE A 1 474 ? 32.532 26.653 81.554 1.00 73.67 463 PHE A CA 1
ATOM 6029 C C . PHE A 1 474 ? 31.050 26.997 81.610 1.00 66.04 463 PHE A C 1
ATOM 6030 O O . PHE A 1 474 ? 30.285 26.372 82.352 1.00 71.12 463 PHE A O 1
ATOM 6047 N N . ARG A 1 475 ? 30.652 27.992 80.816 1.00 66.20 464 ARG A N 1
ATOM 6048 C CA . ARG A 1 475 ? 29.269 28.441 80.743 1.00 70.76 464 ARG A CA 1
ATOM 6049 C C . ARG A 1 475 ? 28.884 28.688 79.293 1.00 66.93 464 ARG A C 1
ATOM 6050 O O . ARG A 1 475 ? 29.674 29.233 78.516 1.00 60.08 464 ARG A O 1
ATOM 6071 N N . CYS A 1 476 ? 27.665 28.290 78.938 1.00 63.73 465 CYS A N 1
ATOM 6072 C CA . CYS A 1 476 ? 27.112 28.605 77.628 1.00 58.19 465 CYS A CA 1
ATOM 6073 C C . CYS A 1 476 ? 26.591 30.036 77.618 1.00 56.48 465 CYS A C 1
ATOM 6074 O O . CYS A 1 476 ? 25.944 30.483 78.569 1.00 64.46 465 CYS A O 1
ATOM 6082 N N . LEU A 1 477 ? 26.875 30.756 76.535 1.00 56.89 466 LEU A N 1
ATOM 6083 C CA . LEU A 1 477 ? 26.566 32.177 76.445 1.00 58.62 466 LEU A CA 1
ATOM 6084 C C . LEU A 1 477 ? 25.187 32.471 75.867 1.00 64.30 466 LEU A C 1
ATOM 6085 O O . LEU A 1 477 ? 24.841 33.648 75.714 1.00 66.93 466 LEU A O 1
ATOM 6101 N N . HIS A 1 478 ? 24.391 31.456 75.541 1.00 57.47 467 HIS A N 1
ATOM 6102 C CA . HIS A 1 478 ? 23.145 31.691 74.826 1.00 60.05 467 HIS A CA 1
ATOM 6103 C C . HIS A 1 478 ? 22.112 30.653 75.241 1.00 62.53 467 HIS A C 1
ATOM 6104 O O . HIS A 1 478 ? 22.389 29.742 76.027 1.00 58.95 467 HIS A O 1
ATOM 6118 N N . ASP A 1 479 ? 20.908 30.802 74.692 1.00 69.06 468 ASP A N 1
ATOM 6119 C CA . ASP A 1 479 ? 19.807 29.914 75.030 1.00 58.31 468 ASP A CA 1
ATOM 6120 C C . ASP A 1 479 ? 20.119 28.486 74.599 1.00 64.19 468 ASP A C 1
ATOM 6121 O O . ASP A 1 479 ? 20.640 28.244 73.506 1.00 59.98 468 ASP A O 1
ATOM 6130 N N . LYS A 1 480 ? 19.782 27.536 75.471 1.00 63.12 469 LYS A N 1
ATOM 6131 C CA . LYS A 1 480 ? 20.108 26.134 75.242 1.00 60.30 469 LYS A CA 1
ATOM 6132 C C . LYS A 1 480 ? 19.478 25.583 73.969 1.00 70.15 469 LYS A C 1
ATOM 6133 O O . LYS A 1 480 ? 19.953 24.569 73.447 1.00 70.16 469 LYS A O 1
ATOM 6152 N N . SER A 1 481 ? 18.428 26.223 73.455 1.00 70.00 470 SER A N 1
ATOM 6153 C CA . SER A 1 481 ? 17.658 25.673 72.347 1.00 64.70 470 SER A CA 1
ATOM 6154 C C . SER A 1 481 ? 18.087 26.201 70.983 1.00 52.56 470 SER A C 1
ATOM 6155 O O . SER A 1 481 ? 17.578 25.718 69.967 1.00 53.08 470 SER A O 1
ATOM 6163 N N . VAL A 1 482 ? 18.998 27.171 70.929 1.00 54.64 471 VAL A N 1
ATOM 6164 C CA . VAL A 1 482 ? 19.535 27.650 69.664 1.00 55.62 471 VAL A CA 1
ATOM 6165 C C . VAL A 1 482 ? 21.027 27.352 69.628 1.00 54.01 471 VAL A C 1
ATOM 6166 O O . VAL A 1 482 ? 21.669 27.116 70.653 1.00 54.32 471 VAL A O 1
ATOM 6179 N N . GLU A 1 483 ? 21.569 27.356 68.416 1.00 51.84 472 GLU A N 1
ATOM 6180 C CA . GLU A 1 483 ? 23.002 27.306 68.179 1.00 52.67 472 GLU A CA 1
ATOM 6181 C C . GLU A 1 483 ? 23.328 28.349 67.119 1.00 58.41 472 GLU A C 1
ATOM 6182 O O . GLU A 1 483 ? 22.436 29.005 66.575 1.00 48.64 472 GLU A O 1
ATOM 6194 N N . TYR A 1 484 ? 24.613 28.511 66.825 1.00 45.18 473 TYR A N 1
ATOM 6195 C CA . TYR A 1 484 ? 25.057 29.513 65.870 1.00 49.52 473 TYR A CA 1
ATOM 6196 C C . TYR A 1 484 ? 25.864 28.862 64.757 1.00 54.12 473 TYR A C 1
ATOM 6197 O O . TYR A 1 484 ? 26.463 27.796 64.936 1.00 52.71 473 TYR A O 1
ATOM 6215 N N . VAL A 1 485 ? 25.862 29.515 63.598 1.00 48.45 474 VAL A N 1
ATOM 6216 C CA . VAL A 1 485 ? 26.505 29.001 62.396 1.00 49.22 474 VAL A CA 1
ATOM 6217 C C . VAL A 1 485 ? 27.480 30.055 61.897 1.00 56.97 474 VAL A C 1
ATOM 6218 O O . VAL A 1 485 ? 27.085 31.198 61.637 1.00 56.90 474 VAL A O 1
ATOM 6231 N N . CYS A 1 486 ? 28.746 29.675 61.761 1.00 55.55 475 CYS A N 1
ATOM 6232 C CA . CYS A 1 486 ? 29.750 30.532 61.158 1.00 54.12 475 CYS A CA 1
ATOM 6233 C C . CYS A 1 486 ? 30.444 29.776 60.037 1.00 51.69 475 CYS A C 1
ATOM 6234 O O . CYS A 1 486 ? 30.506 28.542 60.062 1.00 53.22 475 CYS A O 1
ATOM 6242 N N . PRO A 1 487 ? 30.966 30.481 59.039 1.00 48.71 476 PRO A N 1
ATOM 6243 C CA . PRO A 1 487 ? 31.702 29.798 57.975 1.00 50.89 476 PRO A CA 1
ATOM 6244 C C . PRO A 1 487 ? 33.057 29.317 58.468 1.00 50.53 476 PRO A C 1
ATOM 6245 O O . PRO A 1 487 ? 33.603 29.803 59.461 1.00 46.62 476 PRO A O 1
ATOM 6256 N N . PHE A 1 488 ? 33.595 28.331 57.749 1.00 49.28 477 PHE A N 1
ATOM 6257 C CA . PHE A 1 488 ? 34.949 27.861 58.019 1.00 53.94 477 PHE A CA 1
ATOM 6258 C C . PHE A 1 488 ? 35.937 29.020 58.070 1.00 53.84 477 PHE A C 1
ATOM 6259 O O . PHE A 1 488 ? 36.955 28.941 58.766 1.00 57.40 477 PHE A O 1
ATOM 6276 N N . ALA A 1 489 ? 35.644 30.108 57.352 1.00 53.26 478 ALA A N 1
ATOM 6277 C CA . ALA A 1 489 ? 36.529 31.269 57.339 1.00 58.08 478 ALA A CA 1
ATOM 6278 C C . ALA A 1 489 ? 36.720 31.866 58.728 1.00 55.73 478 ALA A C 1
ATOM 6279 O O . ALA A 1 489 ? 37.751 32.494 58.992 1.00 60.72 478 ALA A O 1
ATOM 6286 N N . ASP A 1 490 ? 35.748 31.695 59.623 1.00 56.36 479 ASP A N 1
ATOM 6287 C CA . ASP A 1 490 ? 35.809 32.284 60.955 1.00 49.60 479 ASP A CA 1
ATOM 6288 C C . ASP A 1 490 ? 36.261 31.297 62.022 1.00 51.57 479 ASP A C 1
ATOM 6289 O O . ASP A 1 490 ? 36.282 31.652 63.205 1.00 48.67 479 ASP A O 1
ATOM 6298 N N . VAL A 1 491 ? 36.613 30.074 61.641 1.00 50.11 480 VAL A N 1
ATOM 6299 C CA . VAL A 1 491 ? 37.225 29.120 62.558 1.00 54.40 480 VAL A CA 1
ATOM 6300 C C . VAL A 1 491 ? 38.728 29.358 62.555 1.00 57.50 480 VAL A C 1
ATOM 6301 O O . VAL A 1 491 ? 39.365 29.353 61.494 1.00 55.49 480 VAL A O 1
ATOM 6314 N N . LEU A 1 492 ? 39.295 29.569 63.740 1.00 56.86 481 LEU A N 1
ATOM 6315 C CA . LEU A 1 492 ? 40.705 29.914 63.870 1.00 60.12 481 LEU A CA 1
ATOM 6316 C C . LEU A 1 492 ? 41.588 28.718 64.188 1.00 59.31 481 LEU A C 1
ATOM 6317 O O . LEU A 1 492 ? 42.767 28.719 63.818 1.00 57.89 481 LEU A O 1
ATOM 6333 N N . GLY A 1 493 ? 41.055 27.707 64.856 1.00 54.43 482 GLY A N 1
ATOM 6334 C CA . GLY A 1 493 ? 41.831 26.525 65.165 1.00 56.13 482 GLY A CA 1
ATOM 6335 C C . GLY A 1 493 ? 41.182 25.742 66.289 1.00 59.06 482 GLY A C 1
ATOM 6336 O O . GLY A 1 493 ? 40.062 26.028 66.709 1.00 61.17 482 GLY A O 1
ATOM 6340 N N . ARG A 1 494 ? 41.917 24.740 66.757 1.00 52.33 483 ARG A N 1
ATOM 6341 C CA . ARG A 1 494 ? 41.449 23.927 67.867 1.00 50.72 483 ARG A CA 1
ATOM 6342 C C . ARG A 1 494 ? 41.489 24.708 69.174 1.00 53.64 483 ARG A C 1
ATOM 6343 O O . ARG A 1 494 ? 42.329 25.588 69.376 1.00 55.24 483 ARG A O 1
ATOM 6364 N N . TRP A 1 495 ? 40.563 24.371 70.065 1.00 55.92 484 TRP A N 1
ATOM 6365 C CA . TRP A 1 495 ? 40.668 24.733 71.470 1.00 53.28 484 TRP A CA 1
ATOM 6366 C C . TRP A 1 495 ? 41.386 23.608 72.202 1.00 54.38 484 TRP A C 1
ATOM 6367 O O . TRP A 1 495 ? 41.048 22.433 72.028 1.00 53.94 484 TRP A O 1
ATOM 6388 N N . TYR A 1 496 ? 42.381 23.966 73.005 1.00 56.26 485 TYR A N 1
ATOM 6389 C CA . TYR A 1 496 ? 43.154 22.993 73.759 1.00 59.23 485 TYR A CA 1
ATOM 6390 C C . TYR A 1 496 ? 42.872 23.138 75.248 1.00 52.33 485 TYR A C 1
ATOM 6391 O O . TYR A 1 496 ? 42.612 24.237 75.747 1.00 59.96 485 TYR A O 1
ATOM 6409 N N . GLU A 1 497 ? 42.929 22.011 75.951 1.00 49.00 486 GLU A N 1
ATOM 6410 C CA . GLU A 1 497 ? 42.713 22.017 77.386 1.00 59.87 486 GLU A CA 1
ATOM 6411 C C . GLU A 1 497 ? 43.704 22.984 78.038 1.00 61.74 486 GLU A C 1
ATOM 6412 O O . GLU A 1 497 ? 44.804 23.198 77.519 1.00 60.91 486 GLU A O 1
ATOM 6424 N N . PRO A 1 498 ? 43.336 23.594 79.168 1.00 61.90 487 PRO A N 1
ATOM 6425 C CA . PRO A 1 498 ? 44.163 24.693 79.698 1.00 67.18 487 PRO A CA 1
ATOM 6426 C C . PRO A 1 498 ? 45.578 24.276 80.061 1.00 64.26 487 PRO A C 1
ATOM 6427 O O . PRO A 1 498 ? 46.488 25.114 80.013 1.00 57.16 487 PRO A O 1
ATOM 6438 N N . TRP A 1 499 ? 45.797 23.011 80.419 1.00 57.27 488 TRP A N 1
ATOM 6439 C CA . TRP A 1 499 ? 47.141 22.528 80.715 1.00 61.01 488 TRP A CA 1
ATOM 6440 C C . TRP A 1 499 ? 47.910 22.124 79.465 1.00 67.12 488 TRP A C 1
ATOM 6441 O O . TRP A 1 499 ? 49.117 21.873 79.553 1.00 67.08 488 TRP A O 1
ATOM 6462 N N . PHE A 1 500 ? 47.243 22.065 78.311 1.00 72.84 489 PHE A N 1
ATOM 6463 C CA . PHE A 1 500 ? 47.837 21.454 77.128 1.00 66.99 489 PHE A CA 1
ATOM 6464 C C . PHE A 1 500 ? 49.034 22.242 76.611 1.00 68.04 489 PHE A C 1
ATOM 6465 O O . PHE A 1 500 ? 49.954 21.652 76.033 1.00 66.69 489 PHE A O 1
ATOM 6482 N N . VAL A 1 501 ? 49.049 23.561 76.800 1.00 62.95 490 VAL A N 1
ATOM 6483 C CA . VAL A 1 501 ? 50.072 24.414 76.202 1.00 69.09 490 VAL A CA 1
ATOM 6484 C C . VAL A 1 501 ? 50.465 25.484 77.211 1.00 72.18 490 VAL A C 1
ATOM 6485 O O . VAL A 1 501 ? 49.678 26.397 77.489 1.00 76.21 490 VAL A O 1
ATOM 6498 N N . LYS A 1 502 ? 51.675 25.380 77.752 1.00 86.56 491 LYS A N 1
ATOM 6499 C CA . LYS A 1 502 ? 52.294 26.507 78.435 1.00 91.31 491 LYS A CA 1
ATOM 6500 C C . LYS A 1 502 ? 52.598 27.587 77.402 1.00 82.45 491 LYS A C 1
ATOM 6501 O O . LYS A 1 502 ? 53.273 27.322 76.402 1.00 86.16 491 LYS A O 1
ATOM 6520 N N . GLY A 1 503 ? 52.092 28.791 77.626 1.00 85.94 492 GLY A N 1
ATOM 6521 C CA . GLY A 1 503 ? 52.227 29.863 76.662 1.00 95.75 492 GLY A CA 1
ATOM 6522 C C . GLY A 1 503 ? 50.975 30.051 75.828 1.00 91.39 492 GLY A C 1
ATOM 6523 O O . GLY A 1 503 ? 49.884 29.585 76.164 1.00 87.70 492 GLY A O 1
ATOM 6527 N N . ASP A 1 504 ? 51.149 30.748 74.705 1.00 94.11 493 ASP A N 1
ATOM 6528 C CA . ASP A 1 504 ? 50.036 31.109 73.840 1.00 87.17 493 ASP A CA 1
ATOM 6529 C C . ASP A 1 504 ? 50.336 30.709 72.403 1.00 90.14 493 ASP A C 1
ATOM 6530 O O . ASP A 1 504 ? 51.478 30.419 72.037 1.00 90.61 493 ASP A O 1
ATOM 6539 N N . LEU A 1 505 ? 49.282 30.701 71.590 1.00 85.73 494 LEU A N 1
ATOM 6540 C CA . LEU A 1 505 ? 49.359 30.343 70.176 1.00 78.80 494 LEU A CA 1
ATOM 6541 C C . LEU A 1 505 ? 49.017 31.589 69.364 1.00 84.24 494 LEU A C 1
ATOM 6542 O O . LEU A 1 505 ? 47.842 31.927 69.194 1.00 99.11 494 LEU A O 1
ATOM 6558 N N . ASN A 1 506 ? 50.047 32.269 68.866 1.00 86.85 495 ASN A N 1
ATOM 6559 C CA . ASN A 1 506 ? 49.876 33.486 68.084 1.00 101.14 495 ASN A CA 1
ATOM 6560 C C . ASN A 1 506 ? 50.256 33.312 66.622 1.00 95.86 495 ASN A C 1
ATOM 6561 O O . ASN A 1 506 ? 50.105 34.257 65.840 1.00 104.73 495 ASN A O 1
ATOM 6572 N N . TYR A 1 507 ? 50.744 32.136 66.230 1.00 89.85 496 TYR A N 1
ATOM 6573 C CA . TYR A 1 507 ? 51.260 31.920 64.881 1.00 102.31 496 TYR A CA 1
ATOM 6574 C C . TYR A 1 507 ? 50.157 31.317 64.017 1.00 99.19 496 TYR A C 1
ATOM 6575 O O . TYR A 1 507 ? 50.134 30.123 63.716 1.00 96.64 496 TYR A O 1
ATOM 6593 N N . THR A 1 508 ? 49.228 32.177 63.612 1.00 105.30 497 THR A N 1
ATOM 6594 C CA . THR A 1 508 ? 48.219 31.792 62.639 1.00 104.20 497 THR A CA 1
ATOM 6595 C C . THR A 1 508 ? 48.869 31.599 61.275 1.00 105.19 497 THR A C 1
ATOM 6596 O O . THR A 1 508 ? 49.852 32.260 60.932 1.00 99.47 497 THR A O 1
ATOM 6607 N N . SER A 1 509 ? 48.315 30.676 60.495 1.00 110.89 498 SER A N 1
ATOM 6608 C CA . SER A 1 509 ? 48.777 30.430 59.139 1.00 102.29 498 SER A CA 1
ATOM 6609 C C . SER A 1 509 ? 47.660 30.741 58.151 1.00 99.48 498 SER A C 1
ATOM 6610 O O . SER A 1 509 ? 46.475 30.748 58.498 1.00 98.14 498 SER A O 1
ATOM 6618 N N . GLU A 1 510 ? 48.057 31.004 56.909 1.00 92.35 499 GLU A N 1
ATOM 6619 C CA . GLU A 1 510 ? 47.118 31.355 55.846 1.00 88.19 499 GLU A CA 1
ATOM 6620 C C . GLU A 1 510 ? 46.618 30.067 55.204 1.00 81.91 499 GLU A C 1
ATOM 6621 O O . GLU A 1 510 ? 47.268 29.507 54.317 1.00 74.78 499 GLU A O 1
ATOM 6633 N N . VAL A 1 511 ? 45.459 29.597 55.654 1.00 76.23 500 VAL A N 1
ATOM 6634 C CA . VAL A 1 511 ? 44.838 28.393 55.114 1.00 74.74 500 VAL A CA 1
ATOM 6635 C C . VAL A 1 511 ? 43.998 28.819 53.915 1.00 70.37 500 VAL A C 1
ATOM 6636 O O . VAL A 1 511 ? 42.932 29.419 54.076 1.00 70.80 500 VAL A O 1
ATOM 6649 N N . LYS A 1 512 ? 44.479 28.512 52.708 1.00 70.92 501 LYS A N 1
ATOM 6650 C CA . LYS A 1 512 ? 43.856 29.027 51.497 1.00 63.80 501 LYS A CA 1
ATOM 6651 C C . LYS A 1 512 ? 43.812 28.038 50.340 1.00 58.84 501 LYS A C 1
ATOM 6652 O O . LYS A 1 512 ? 43.351 28.414 49.258 1.00 67.26 501 LYS A O 1
ATOM 6671 N N . GLU A 1 513 ? 44.261 26.799 50.522 1.00 66.03 502 GLU A N 1
ATOM 6672 C CA . GLU A 1 513 ? 44.315 25.816 49.447 1.00 67.21 502 GLU A CA 1
ATOM 6673 C C . GLU A 1 513 ? 43.537 24.579 49.873 1.00 65.48 502 GLU A C 1
ATOM 6674 O O . GLU A 1 513 ? 43.839 23.982 50.910 1.00 68.03 502 GLU A O 1
ATOM 6686 N N . ARG A 1 514 ? 42.541 24.195 49.081 1.00 57.81 503 ARG A N 1
ATOM 6687 C CA . ARG A 1 514 ? 41.808 22.965 49.342 1.00 56.42 503 ARG A CA 1
ATOM 6688 C C . ARG A 1 514 ? 42.502 21.796 48.659 1.00 58.20 503 ARG A C 1
ATOM 6689 O O . ARG A 1 514 ? 43.005 21.924 47.539 1.00 64.49 503 ARG A O 1
ATOM 6710 N N . THR A 1 515 ? 42.526 20.658 49.344 1.00 54.07 504 THR A N 1
ATOM 6711 C CA . THR A 1 515 ? 43.051 19.422 48.789 1.00 53.92 504 THR A CA 1
ATOM 6712 C C . THR A 1 515 ? 42.012 18.322 48.961 1.00 55.62 504 THR A C 1
ATOM 6713 O O . THR A 1 515 ? 41.077 18.439 49.756 1.00 60.34 504 THR A O 1
ATOM 6724 N N . SER A 1 516 ? 42.187 17.247 48.196 1.00 52.94 505 SER A N 1
ATOM 6725 C CA . SER A 1 516 ? 41.264 16.123 48.235 1.00 56.13 505 SER A CA 1
ATOM 6726 C C . SER A 1 516 ? 41.555 15.159 49.374 1.00 55.32 505 SER A C 1
ATOM 6727 O O . SER A 1 516 ? 40.753 14.250 49.616 1.00 55.55 505 SER A O 1
ATOM 6735 N N . SER A 1 517 ? 42.666 15.339 50.079 1.00 62.94 506 SER A N 1
ATOM 6736 C CA . SER A 1 517 ? 43.159 14.330 51.003 1.00 53.93 506 SER A CA 1
ATOM 6737 C C . SER A 1 517 ? 44.319 14.918 51.787 1.00 49.45 506 SER A C 1
ATOM 6738 O O . SER A 1 517 ? 44.978 15.854 51.326 1.00 57.05 506 SER A O 1
ATOM 6746 N N . ARG A 1 518 ? 44.561 14.364 52.977 1.00 48.41 507 ARG A N 1
ATOM 6747 C CA . ARG A 1 518 ? 45.751 14.746 53.729 1.00 60.41 507 ARG A CA 1
ATOM 6748 C C . ARG A 1 518 ? 47.013 14.265 53.026 1.00 53.00 507 ARG A C 1
ATOM 6749 O O . ARG A 1 518 ? 47.997 15.005 52.930 1.00 55.59 507 ARG A O 1
ATOM 6770 N N . LEU A 1 519 ? 46.998 13.029 52.522 1.00 58.30 508 LEU A N 1
ATOM 6771 C CA . LEU A 1 519 ? 48.150 12.508 51.794 1.00 56.73 508 LEU A CA 1
ATOM 6772 C C . LEU A 1 519 ? 48.469 13.369 50.579 1.00 60.25 508 LEU A C 1
ATOM 6773 O O . LEU A 1 519 ? 49.642 13.569 50.241 1.00 66.97 508 LEU A O 1
ATOM 6789 N N . SER A 1 520 ? 47.438 13.888 49.907 1.00 61.08 509 SER A N 1
ATOM 6790 C CA . SER A 1 520 ? 47.666 14.737 48.742 1.00 61.56 509 SER A CA 1
ATOM 6791 C C . SER A 1 520 ? 48.399 16.016 49.126 1.00 59.33 509 SER A C 1
ATOM 6792 O O . SER A 1 520 ? 49.260 16.495 48.378 1.00 64.41 509 SER A O 1
ATOM 6800 N N . ALA A 1 521 ? 48.072 16.585 50.288 1.00 61.19 510 ALA A N 1
ATOM 6801 C CA . ALA A 1 521 ? 48.765 17.782 50.751 1.00 59.99 510 ALA A CA 1
ATOM 6802 C C . ALA A 1 521 ? 50.146 17.459 51.306 1.00 56.96 510 ALA A C 1
ATOM 6803 O O . ALA A 1 521 ? 51.073 18.261 51.153 1.00 60.76 510 ALA A O 1
ATOM 6810 N N . VAL A 1 522 ? 50.299 16.303 51.953 1.00 63.56 511 VAL A N 1
ATOM 6811 C CA . VAL A 1 522 ? 51.604 15.900 52.464 1.00 58.70 511 VAL A CA 1
ATOM 6812 C C . VAL A 1 522 ? 52.548 15.567 51.315 1.00 71.01 511 VAL A C 1
ATOM 6813 O O . VAL A 1 522 ? 53.716 15.974 51.316 1.00 59.53 511 VAL A O 1
ATOM 6826 N N . GLY A 1 523 ? 52.062 14.830 50.321 1.00 71.86 512 GLY A N 1
ATOM 6827 C CA . GLY A 1 523 ? 52.917 14.319 49.269 1.00 68.40 512 GLY A CA 1
ATOM 6828 C C . GLY A 1 523 ? 53.474 12.964 49.651 1.00 62.17 512 GLY A C 1
ATOM 6829 O O . GLY A 1 523 ? 54.039 12.807 50.737 1.00 60.18 512 GLY A O 1
ATOM 6833 N N . SER A 1 524 ? 53.317 11.973 48.772 1.00 62.21 513 SER A N 1
ATOM 6834 C CA . SER A 1 524 ? 53.707 10.612 49.124 1.00 73.72 513 SER A CA 1
ATOM 6835 C C . SER A 1 524 ? 55.201 10.505 49.406 1.00 69.22 513 SER A C 1
ATOM 6836 O O . SER A 1 524 ? 55.625 9.622 50.160 1.00 61.00 513 SER A O 1
ATOM 6844 N N . GLU A 1 525 ? 56.014 11.386 48.814 1.00 68.75 514 GLU A N 1
ATOM 6845 C CA . GLU A 1 525 ? 57.445 11.372 49.097 1.00 86.97 514 GLU A CA 1
ATOM 6846 C C . GLU A 1 525 ? 57.752 11.806 50.524 1.00 77.64 514 GLU A C 1
ATOM 6847 O O . GLU A 1 525 ? 58.835 11.498 51.033 1.00 60.26 514 GLU A O 1
ATOM 6859 N N . ASN A 1 526 ? 56.827 12.509 51.175 1.00 68.46 515 ASN A N 1
ATOM 6860 C CA . ASN A 1 526 ? 57.010 12.980 52.540 1.00 59.35 515 ASN A CA 1
ATOM 6861 C C . ASN A 1 526 ? 56.281 12.117 53.560 1.00 52.38 515 ASN A C 1
ATOM 6862 O O . ASN A 1 526 ? 56.398 12.372 54.762 1.00 57.35 515 ASN A O 1
ATOM 6873 N N . TRP A 1 527 ? 55.538 11.109 53.114 1.00 57.81 516 TRP A N 1
ATOM 6874 C CA . TRP A 1 527 ? 54.851 10.191 54.006 1.00 53.46 516 TRP A CA 1
ATOM 6875 C C . TRP A 1 527 ? 55.813 9.057 54.367 1.00 61.15 516 TRP A C 1
ATOM 6876 O O . TRP A 1 527 ? 56.993 9.082 54.008 1.00 65.20 516 TRP A O 1
ATOM 6897 N N . VAL A 1 528 ? 55.328 8.052 55.086 1.00 55.47 517 VAL A N 1
ATOM 6898 C CA . VAL A 1 528 ? 56.183 6.984 55.579 1.00 61.49 517 VAL A CA 1
ATOM 6899 C C . VAL A 1 528 ? 56.183 5.826 54.589 1.00 74.80 517 VAL A C 1
ATOM 6900 O O . VAL A 1 528 ? 55.311 5.706 53.724 1.00 71.49 517 VAL A O 1
ATOM 6913 N N . ASP A 1 529 ? 57.183 4.960 54.722 1.00 65.49 518 ASP A N 1
ATOM 6914 C CA . ASP A 1 529 ? 57.257 3.715 53.974 1.00 60.28 518 ASP A CA 1
ATOM 6915 C C . ASP A 1 529 ? 56.843 2.552 54.871 1.00 57.13 518 ASP A C 1
ATOM 6916 O O . ASP A 1 529 ? 56.706 2.691 56.089 1.00 59.42 518 ASP A O 1
ATOM 6925 N N . ASP A 1 530 ? 56.646 1.387 54.251 1.00 60.71 519 ASP A N 1
ATOM 6926 C CA . ASP A 1 530 ? 56.123 0.237 54.983 1.00 71.48 519 ASP A CA 1
ATOM 6927 C C . ASP A 1 530 ? 57.017 -0.183 56.143 1.00 65.76 519 ASP A C 1
ATOM 6928 O O . ASP A 1 530 ? 56.532 -0.829 57.078 1.00 59.14 519 ASP A O 1
ATOM 6937 N N . ASP A 1 531 ? 58.308 0.158 56.109 1.00 66.91 520 ASP A N 1
ATOM 6938 C CA . ASP A 1 531 ? 59.188 -0.207 57.215 1.00 72.87 520 ASP A CA 1
ATOM 6939 C C . ASP A 1 531 ? 58.766 0.477 58.509 1.00 64.41 520 ASP A C 1
ATOM 6940 O O . ASP A 1 531 ? 58.947 -0.086 59.596 1.00 56.28 520 ASP A O 1
ATOM 6949 N N . PHE A 1 532 ? 58.213 1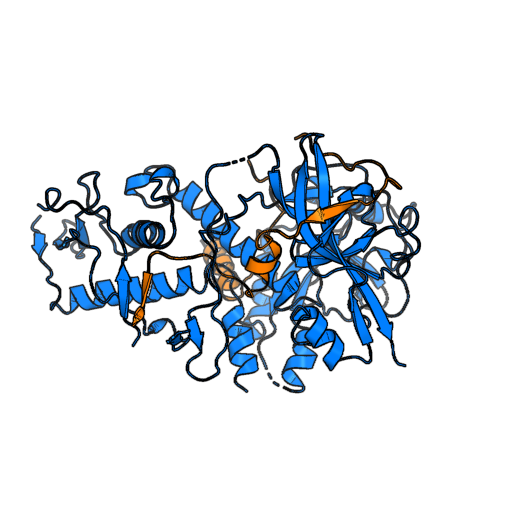.689 58.410 1.00 67.10 521 PHE A N 1
ATOM 6950 C CA . PHE A 1 532 ? 57.698 2.405 59.573 1.00 55.53 521 PHE A CA 1
ATOM 6951 C C . PHE A 1 532 ? 56.903 1.490 60.494 1.00 56.34 521 PHE A C 1
ATOM 6952 O O . PHE A 1 532 ? 57.110 1.477 61.712 1.00 56.13 521 PHE A O 1
ATOM 6969 N N . TYR A 1 533 ? 55.985 0.713 59.921 1.00 58.29 522 TYR A N 1
ATOM 6970 C CA . TYR A 1 533 ? 55.091 -0.113 60.718 1.00 57.55 522 TYR A CA 1
ATOM 6971 C C . TYR A 1 533 ? 55.761 -1.384 61.221 1.00 62.49 522 TYR A C 1
ATOM 6972 O O . TYR A 1 533 ? 55.315 -1.944 62.229 1.00 61.37 522 TYR A O 1
ATOM 6990 N N . GLU A 1 534 ? 56.886 -1.748 60.617 1.00 71.74 523 GLU A N 1
ATOM 6991 C CA . GLU A 1 534 ? 57.677 -2.861 61.100 1.00 71.28 523 GLU A CA 1
ATOM 6992 C C . GLU A 1 534 ? 58.352 -2.329 62.368 1.00 60.42 523 GLU A C 1
ATOM 6993 O O . GLU A 1 534 ? 58.228 -2.917 63.432 1.00 58.90 523 GLU A O 1
ATOM 7005 N N . TYR A 1 535 ? 59.049 -1.199 62.248 1.00 52.28 524 TYR A N 1
ATOM 7006 C CA . TYR A 1 535 ? 59.679 -0.560 63.398 1.00 61.56 524 TYR A CA 1
ATOM 7007 C C . TYR A 1 535 ? 58.667 -0.313 64.510 1.00 64.75 524 TYR A C 1
ATOM 7008 O O . TYR A 1 535 ? 58.911 -0.651 65.675 1.00 58.43 524 TYR A O 1
ATOM 7026 N N . LEU A 1 536 ? 57.522 0.282 64.165 1.00 64.75 525 LEU A N 1
ATOM 7027 C CA . LEU A 1 536 ? 56.517 0.622 65.168 1.00 58.85 525 LEU A CA 1
ATOM 7028 C C . LEU A 1 536 ? 56.140 -0.599 65.997 1.00 53.49 525 LEU A C 1
ATOM 7029 O O . LEU A 1 536 ? 56.136 -0.549 67.232 1.00 56.62 525 LEU A O 1
ATOM 7045 N N . LEU A 1 537 ? 55.817 -1.692 65.328 1.00 57.30 526 LEU A N 1
ATOM 7046 C CA . LEU A 1 537 ? 55.419 -2.899 66.025 1.00 63.08 526 LEU A CA 1
ATOM 7047 C C . LEU A 1 537 ? 56.446 -3.316 67.060 1.00 68.84 526 LEU A C 1
ATOM 7048 O O . LEU A 1 537 ? 56.096 -3.750 68.150 1.00 70.47 526 LEU A O 1
ATOM 7064 N N . SER A 1 538 ? 57.716 -3.182 66.715 1.00 68.31 527 SER A N 1
ATOM 7065 C CA . SER A 1 538 ? 58.781 -3.561 67.623 1.00 69.57 527 SER A CA 1
ATOM 7066 C C . SER A 1 538 ? 58.887 -2.587 68.769 1.00 61.91 527 SER A C 1
ATOM 7067 O O . SER A 1 538 ? 59.238 -2.961 69.878 1.00 60.29 527 SER A O 1
ATOM 7075 N N . GLU A 1 539 ? 58.584 -1.329 68.492 1.00 67.12 528 GLU A N 1
ATOM 7076 C CA . GLU A 1 539 ? 58.693 -0.296 69.515 1.00 60.62 528 GLU A CA 1
ATOM 7077 C C . GLU A 1 539 ? 57.593 -0.415 70.564 1.00 68.13 528 GLU A C 1
ATOM 7078 O O . GLU A 1 539 ? 57.827 -0.108 71.739 1.00 73.54 528 GLU A O 1
ATOM 7090 N N . ILE A 1 540 ? 56.397 -0.854 70.168 1.00 74.17 529 ILE A N 1
ATOM 7091 C CA . ILE A 1 540 ? 55.236 -0.889 71.053 1.00 67.88 529 ILE A CA 1
ATOM 7092 C C . ILE A 1 540 ? 54.807 -2.314 71.382 1.00 70.98 529 ILE A C 1
ATOM 7093 O O . ILE A 1 540 ? 53.770 -2.507 72.026 1.00 76.84 529 ILE A O 1
ATOM 7109 N N . ASP A 1 541 ? 55.574 -3.321 70.957 1.00 76.62 530 ASP A N 1
ATOM 7110 C CA . ASP A 1 541 ? 55.108 -4.703 71.046 1.00 83.05 530 ASP A CA 1
ATOM 7111 C C . ASP A 1 541 ? 54.653 -5.055 72.457 1.00 75.79 530 ASP A C 1
ATOM 7112 O O . ASP A 1 541 ? 53.649 -5.754 72.637 1.00 80.88 530 ASP A O 1
ATOM 7121 N N . MET A 1 542 ? 55.373 -4.578 73.471 1.00 77.83 531 MET A N 1
ATOM 7122 C CA . MET A 1 542 ? 55.055 -4.928 74.851 1.00 90.58 531 MET A CA 1
ATOM 7123 C C . MET A 1 542 ? 54.169 -3.892 75.532 1.00 90.65 531 MET A C 1
ATOM 7124 O O . MET A 1 542 ? 53.288 -4.255 76.319 1.00 92.72 531 MET A O 1
ATOM 7138 N N . VAL A 1 543 ? 54.370 -2.609 75.233 1.00 88.03 532 VAL A N 1
ATOM 7139 C CA . VAL A 1 543 ? 53.815 -1.558 76.077 1.00 90.21 532 VAL A CA 1
ATOM 7140 C C . VAL A 1 543 ? 52.359 -1.279 75.723 1.00 87.73 532 VAL A C 1
ATOM 7141 O O . VAL A 1 543 ? 51.519 -1.090 76.609 1.00 86.71 532 VAL A O 1
ATOM 7154 N N . SER A 1 544 ? 52.034 -1.264 74.434 1.00 88.43 533 SER A N 1
ATOM 7155 C CA . SER A 1 544 ? 50.770 -0.697 73.986 1.00 85.78 533 SER A CA 1
ATOM 7156 C C . SER A 1 544 ? 49.576 -1.503 74.491 1.00 81.70 533 SER A C 1
ATOM 7157 O O . SER A 1 544 ? 49.672 -2.703 74.767 1.00 83.63 533 SER A O 1
ATOM 7165 N N . ALA A 1 545 ? 48.441 -0.818 74.617 1.00 75.74 534 ALA A N 1
ATOM 7166 C CA . ALA A 1 545 ? 47.180 -1.475 74.914 1.00 77.37 534 ALA A CA 1
ATOM 7167 C C . ALA A 1 545 ? 46.736 -2.322 73.725 1.00 78.80 534 ALA A C 1
ATOM 7168 O O . ALA A 1 545 ? 47.140 -2.096 72.580 1.00 77.19 534 ALA A O 1
ATOM 7175 N N . VAL A 1 546 ? 45.888 -3.305 74.009 1.00 73.77 535 VAL A N 1
ATOM 7176 C CA . VAL A 1 546 ? 45.420 -4.256 73.009 1.00 82.53 535 VAL A CA 1
ATOM 7177 C C . VAL A 1 546 ? 43.908 -4.138 72.887 1.00 90.73 535 VAL A C 1
ATOM 7178 O O . VAL A 1 546 ? 43.203 -3.970 73.889 1.00 82.67 535 VAL A O 1
ATOM 7191 N N . GLN B 2 12 ? 54.276 -12.046 52.634 1.00 102.24 1162 GLN B N 1
ATOM 7192 C CA . GLN B 2 12 ? 53.530 -12.770 53.657 1.00 105.47 1162 GLN B CA 1
ATOM 7193 C C . GLN B 2 12 ? 53.804 -12.198 55.043 1.00 107.34 1162 GLN B C 1
ATOM 7194 O O . GLN B 2 12 ? 52.896 -12.115 55.879 1.00 103.06 1162 GLN B O 1
ATOM 7208 N N . SER B 2 13 ? 55.051 -11.795 55.305 1.00 98.63 1163 SER B N 1
ATOM 7209 C CA . SER B 2 13 ? 55.416 -11.294 56.625 1.00 94.39 1163 SER B CA 1
ATOM 7210 C C . SER B 2 13 ? 54.823 -9.920 56.908 1.00 96.75 1163 SER B C 1
ATOM 7211 O O . SER B 2 13 ? 54.693 -9.546 58.078 1.00 85.45 1163 SER B O 1
ATOM 7219 N N . LYS B 2 14 ? 54.470 -9.157 55.870 1.00 91.47 1164 LYS B N 1
ATOM 7220 C CA . LYS B 2 14 ? 53.821 -7.870 56.093 1.00 88.43 1164 LYS B CA 1
ATOM 7221 C C . LYS B 2 14 ? 52.414 -8.047 56.647 1.00 86.28 1164 LYS B C 1
ATOM 7222 O O . LYS B 2 14 ? 51.960 -7.231 57.458 1.00 82.41 1164 LYS B O 1
ATOM 7241 N N . ASP B 2 15 ? 51.712 -9.103 56.227 1.00 88.22 1165 ASP B N 1
ATOM 7242 C CA . ASP B 2 15 ? 50.350 -9.327 56.699 1.00 83.66 1165 ASP B CA 1
ATOM 7243 C C . ASP B 2 15 ? 50.310 -9.610 58.195 1.00 80.24 1165 ASP B C 1
ATOM 7244 O O . ASP B 2 15 ? 49.326 -9.270 58.861 1.00 80.33 1165 ASP B O 1
ATOM 7253 N N . LYS B 2 16 ? 51.359 -10.228 58.742 1.00 83.86 1166 LYS B N 1
ATOM 7254 C CA . LYS B 2 16 ? 51.370 -10.547 60.165 1.00 82.08 1166 LYS B CA 1
ATOM 7255 C C . LYS B 2 16 ? 51.664 -9.313 61.011 1.00 73.86 1166 LYS B C 1
ATOM 7256 O O . LYS B 2 16 ? 51.101 -9.158 62.100 1.00 66.81 1166 LYS B O 1
ATOM 7275 N N . ILE B 2 17 ? 52.542 -8.430 60.532 1.00 69.22 1167 ILE B N 1
ATOM 7276 C CA . ILE B 2 17 ? 52.799 -7.177 61.238 1.00 72.13 1167 ILE B CA 1
ATOM 7277 C C . ILE B 2 17 ? 51.523 -6.349 61.313 1.00 68.32 1167 ILE B C 1
ATOM 7278 O O . ILE B 2 17 ? 51.093 -5.929 62.394 1.00 66.28 1167 ILE B O 1
ATOM 7294 N N . ILE B 2 18 ? 50.903 -6.096 60.157 1.00 70.13 1168 ILE B N 1
ATOM 7295 C CA . ILE B 2 18 ? 49.666 -5.318 60.111 1.00 70.08 1168 ILE B CA 1
ATOM 7296 C C . ILE B 2 18 ? 48.628 -5.916 61.052 1.00 64.08 1168 ILE B C 1
ATOM 7297 O O . ILE B 2 18 ? 47.982 -5.203 61.829 1.00 58.47 1168 ILE B O 1
ATOM 7313 N N . ALA B 2 19 ? 48.448 -7.237 60.993 1.00 62.97 1169 ALA B N 1
ATOM 7314 C CA . ALA B 2 19 ? 47.468 -7.887 61.857 1.00 58.37 1169 ALA B CA 1
ATOM 7315 C C . ALA B 2 19 ? 47.791 -7.658 63.328 1.00 70.85 1169 ALA B C 1
ATOM 7316 O O . ALA B 2 19 ? 46.884 -7.502 64.154 1.00 75.79 1169 ALA B O 1
ATOM 7323 N N . ALA B 2 20 ? 49.080 -7.634 63.676 1.00 68.22 1170 ALA B N 1
ATOM 7324 C CA . ALA B 2 20 ? 49.465 -7.417 65.066 1.00 70.52 1170 ALA B CA 1
ATOM 7325 C C . ALA B 2 20 ? 49.250 -5.965 65.477 1.00 63.60 1170 ALA B C 1
ATOM 7326 O O . ALA B 2 20 ? 48.826 -5.690 66.606 1.00 61.87 1170 ALA B O 1
ATOM 7333 N N . LEU B 2 21 ? 49.537 -5.022 64.577 1.00 59.82 1171 LEU B N 1
ATOM 7334 C CA . LEU B 2 21 ? 49.274 -3.618 64.873 1.00 68.17 1171 LEU B CA 1
ATOM 7335 C C . LEU B 2 21 ? 47.782 -3.354 65.030 1.00 71.17 1171 LEU B C 1
ATOM 7336 O O . LEU B 2 21 ? 47.387 -2.467 65.795 1.00 63.68 1171 LEU B O 1
ATOM 7352 N N . ALA B 2 22 ? 46.942 -4.109 64.319 1.00 60.65 1172 ALA B N 1
ATOM 7353 C CA . ALA B 2 22 ? 45.501 -3.917 64.432 1.00 66.62 1172 ALA B CA 1
ATOM 7354 C C . ALA B 2 22 ? 44.992 -4.299 65.815 1.00 69.54 1172 ALA B C 1
ATOM 7355 O O . ALA B 2 22 ? 44.050 -3.676 66.319 1.00 68.62 1172 ALA B O 1
ATOM 7362 N N . LYS B 2 23 ? 45.589 -5.316 66.442 1.00 70.92 1173 LYS B N 1
ATOM 7363 C CA . LYS B 2 23 ? 45.284 -5.596 67.840 1.00 70.17 1173 LYS B CA 1
ATOM 7364 C C . LYS B 2 23 ? 45.615 -4.407 68.731 1.00 65.92 1173 LYS B C 1
ATOM 7365 O O . LYS B 2 23 ? 45.035 -4.273 69.813 1.00 71.97 1173 LYS B O 1
ATOM 7384 N N . ARG B 2 24 ? 46.532 -3.544 68.296 1.00 69.80 1174 ARG B N 1
ATOM 7385 C CA . ARG B 2 24 ? 46.899 -2.336 69.021 1.00 66.66 1174 ARG B CA 1
ATOM 7386 C C . ARG B 2 24 ? 46.134 -1.109 68.542 1.00 65.93 1174 ARG B C 1
ATOM 7387 O O . ARG B 2 24 ? 46.494 0.015 68.905 1.00 58.07 1174 ARG B O 1
ATOM 7408 N N . ASN B 2 25 ? 45.090 -1.298 67.735 1.00 58.89 1175 ASN B N 1
ATOM 7409 C CA . ASN B 2 25 ? 44.331 -0.185 67.168 1.00 58.66 1175 ASN B CA 1
ATOM 7410 C C . ASN B 2 25 ? 45.238 0.749 66.371 1.00 54.81 1175 ASN B C 1
ATOM 7411 O O . ASN B 2 25 ? 45.097 1.973 66.421 1.00 55.84 1175 ASN B O 1
ATOM 7422 N N . VAL B 2 26 ? 46.178 0.169 65.631 1.00 54.44 1176 VAL B N 1
ATOM 7423 C CA . VAL B 2 26 ? 47.082 0.918 64.767 1.00 57.15 1176 VAL B CA 1
ATOM 7424 C C . VAL B 2 26 ? 46.866 0.444 63.338 1.00 56.71 1176 VAL B C 1
ATOM 7425 O O . VAL B 2 26 ? 46.815 -0.765 63.081 1.00 52.41 1176 VAL B O 1
ATOM 7438 N N . TYR B 2 27 ? 46.735 1.395 62.417 1.00 50.59 1177 TYR B N 1
ATOM 7439 C CA . TYR B 2 27 ? 46.439 1.098 61.025 1.00 51.88 1177 TYR B CA 1
ATOM 7440 C C . TYR B 2 27 ? 47.218 2.049 60.131 1.00 45.18 1177 TYR B C 1
ATOM 7441 O O . TYR B 2 27 ? 47.583 3.151 60.543 1.00 54.95 1177 TYR B O 1
ATOM 7459 N N . LYS B 2 28 ? 47.468 1.611 58.895 1.00 57.56 1178 LYS B N 1
ATOM 7460 C CA . LYS B 2 28 ? 48.102 2.481 57.912 1.00 61.77 1178 LYS B CA 1
ATOM 7461 C C . LYS B 2 28 ? 47.175 3.587 57.431 1.00 64.70 1178 LYS B C 1
ATOM 7462 O O . LYS B 2 28 ? 47.635 4.495 56.730 1.00 59.01 1178 LYS B O 1
ATOM 7481 N N . SER B 2 29 ? 45.894 3.538 57.791 1.00 64.83 1179 SER B N 1
ATOM 7482 C CA . SER B 2 29 ? 44.903 4.483 57.305 1.00 60.72 1179 SER B CA 1
ATOM 7483 C C . SER B 2 29 ? 44.147 5.088 58.478 1.00 55.16 1179 SER B C 1
ATOM 7484 O O . SER B 2 29 ? 43.946 4.441 59.510 1.00 51.99 1179 SER B O 1
ATOM 7492 N N . PHE B 2 30 ? 43.729 6.340 58.306 1.00 54.93 1180 PHE B N 1
ATOM 7493 C CA . PHE B 2 30 ? 42.858 6.997 59.268 1.00 51.90 1180 PHE B CA 1
ATOM 7494 C C . PHE B 2 30 ? 42.035 8.050 58.539 1.00 50.31 1180 PHE B C 1
ATOM 7495 O O . PHE B 2 30 ? 42.256 8.340 57.360 1.00 48.41 1180 PHE B O 1
ATOM 7512 N N . ALA B 2 31 ? 41.073 8.620 59.260 1.00 51.91 1181 ALA B N 1
ATOM 7513 C CA . ALA B 2 31 ? 40.132 9.554 58.657 1.00 45.40 1181 ALA B CA 1
ATOM 7514 C C . ALA B 2 31 ? 40.862 10.723 58.007 1.00 46.23 1181 ALA B C 1
ATOM 7515 O O . ALA B 2 31 ? 41.706 11.373 58.633 1.00 45.74 1181 ALA B O 1
ATOM 7522 N N . GLY B 2 32 ? 40.531 10.988 56.743 1.00 46.57 1182 GLY B N 1
ATOM 7523 C CA . GLY B 2 32 ? 41.065 12.128 56.030 1.00 42.15 1182 GLY B CA 1
ATOM 7524 C C . GLY B 2 32 ? 42.366 11.890 55.294 1.00 46.84 1182 GLY B C 1
ATOM 7525 O O . GLY B 2 32 ? 42.836 12.803 54.604 1.00 47.43 1182 GLY B O 1
ATOM 7529 N N . LEU B 2 33 ? 42.960 10.701 55.405 1.00 52.87 1183 LEU B N 1
ATOM 7530 C CA . LEU B 2 33 ? 44.276 10.479 54.814 1.00 53.63 1183 LEU B CA 1
ATOM 7531 C C . LEU B 2 33 ? 44.188 10.288 53.304 1.00 48.17 1183 LEU B C 1
ATOM 7532 O O . LEU B 2 33 ? 44.873 10.983 52.546 1.00 51.45 1183 LEU B O 1
ATOM 7548 N N . TYR B 2 34 ? 43.356 9.356 52.849 1.00 55.08 1184 TYR B N 1
ATOM 7549 C CA . TYR B 2 34 ? 43.216 9.061 51.431 1.00 56.34 1184 TYR B CA 1
ATOM 7550 C C . TYR B 2 34 ? 41.932 9.673 50.881 1.00 61.46 1184 TYR B C 1
ATOM 7551 O O . TYR B 2 34 ? 40.964 9.897 51.612 1.00 61.70 1184 TYR B O 1
ATOM 7569 N N . ASP B 2 35 ? 41.938 9.944 49.576 1.00 62.63 1185 ASP B N 1
ATOM 7570 C CA . ASP B 2 35 ? 40.753 10.472 48.914 1.00 68.37 1185 ASP B CA 1
ATOM 7571 C C . ASP B 2 35 ? 39.586 9.506 49.087 1.00 70.22 1185 ASP B C 1
ATOM 7572 O O . ASP B 2 35 ? 39.738 8.292 48.926 1.00 65.08 1185 ASP B O 1
ATOM 7581 N N . SER B 2 36 ? 38.414 10.054 49.419 1.00 76.64 1186 SER B N 1
ATOM 7582 C CA . SER B 2 36 ? 37.250 9.214 49.685 1.00 86.54 1186 SER B CA 1
ATOM 7583 C C . SER B 2 36 ? 36.798 8.458 48.442 1.00 82.78 1186 SER B C 1
ATOM 7584 O O . SER B 2 36 ? 36.300 7.332 48.552 1.00 76.14 1186 SER B O 1
ATOM 7592 N N . LYS B 2 37 ? 36.956 9.053 47.257 1.00 84.49 1187 LYS B N 1
ATOM 7593 C CA . LYS B 2 37 ? 36.580 8.367 46.025 1.00 82.63 1187 LYS B CA 1
ATOM 7594 C C . LYS B 2 37 ? 37.668 7.414 45.550 1.00 80.85 1187 LYS B C 1
ATOM 7595 O O . LYS B 2 37 ? 37.359 6.379 44.948 1.00 70.20 1187 LYS B O 1
ATOM 7614 N N . GLY B 2 38 ? 38.932 7.738 45.808 1.00 84.37 1188 GLY B N 1
ATOM 7615 C CA . GLY B 2 38 ? 40.041 6.902 45.386 1.00 76.65 1188 GLY B CA 1
ATOM 7616 C C . GLY B 2 38 ? 40.619 7.331 44.053 1.00 78.50 1188 GLY B C 1
ATOM 7617 O O . GLY B 2 38 ? 41.475 6.649 43.489 1.00 92.80 1188 GLY B O 1
ATOM 7621 N N . ASN B 2 50 ? 35.373 18.784 43.180 1.00 88.78 1200 ASN B N 1
ATOM 7622 C CA . ASN B 2 50 ? 34.975 19.260 44.497 1.00 80.02 1200 ASN B CA 1
ATOM 7623 C C . ASN B 2 50 ? 34.747 20.766 44.446 1.00 69.83 1200 ASN B C 1
ATOM 7624 O O . ASN B 2 50 ? 35.402 21.480 43.682 1.00 64.51 1200 ASN B O 1
ATOM 7635 N N . TYR B 2 51 ? 33.816 21.244 45.280 1.00 66.31 1201 TYR B N 1
ATOM 7636 C CA . TYR B 2 51 ? 33.377 22.635 45.224 1.00 61.57 1201 TYR B CA 1
ATOM 7637 C C . TYR B 2 51 ? 33.328 23.348 46.566 1.00 53.35 1201 TYR B C 1
ATOM 7638 O O . TYR B 2 51 ? 33.082 24.559 46.580 1.00 61.50 1201 TYR B O 1
ATOM 7656 N N . ALA B 2 52 ? 33.535 22.657 47.685 1.00 63.51 1202 ALA B N 1
ATOM 7657 C CA . ALA B 2 52 ? 33.513 23.319 48.981 1.00 54.84 1202 ALA B CA 1
ATOM 7658 C C . ALA B 2 52 ? 34.477 24.497 48.987 1.00 55.90 1202 ALA B C 1
ATOM 7659 O O . ALA B 2 52 ? 35.565 24.431 48.409 1.00 61.76 1202 ALA B O 1
ATOM 7666 N N . ARG B 2 53 ? 34.056 25.577 49.629 1.00 48.82 1203 ARG B N 1
ATOM 7667 C CA . ARG B 2 53 ? 34.880 26.763 49.743 1.00 57.29 1203 ARG B CA 1
ATOM 7668 C C . ARG B 2 53 ? 34.833 27.299 51.167 1.00 64.22 1203 ARG B C 1
ATOM 7669 O O . ARG B 2 53 ? 33.905 27.032 51.917 1.00 52.88 1203 ARG B O 1
ATOM 7690 N N . VAL B 2 54 ? 35.864 28.050 51.519 1.00 62.90 1204 VAL B N 1
ATOM 7691 C CA . VAL B 2 54 ? 36.039 28.597 52.862 1.00 61.72 1204 VAL B CA 1
ATOM 7692 C C . VAL B 2 54 ? 34.979 29.571 53.352 1.00 55.75 1204 VAL B C 1
ATOM 7693 O O . VAL B 2 54 ? 34.595 29.524 54.512 1.00 57.27 1204 VAL B O 1
ATOM 7706 N N . GLY B 2 55 ? 34.519 30.461 52.494 1.00 60.71 1205 GLY B N 1
ATOM 7707 C CA . GLY B 2 55 ? 33.527 31.424 52.912 1.00 65.73 1205 GLY B CA 1
ATOM 7708 C C . GLY B 2 55 ? 34.137 32.796 53.089 1.00 76.02 1205 GLY B C 1
ATOM 7709 O O . GLY B 2 55 ? 35.257 33.043 52.659 1.00 73.38 1205 GLY B O 1
ATOM 7713 N N . ARG B 2 56 ? 33.395 33.693 53.722 1.00 75.80 1206 ARG B N 1
ATOM 7714 C CA . ARG B 2 56 ? 33.858 35.061 53.911 1.00 81.93 1206 ARG B CA 1
ATOM 7715 C C . ARG B 2 56 ? 34.202 35.311 55.373 1.00 77.37 1206 ARG B C 1
ATOM 7716 O O . ARG B 2 56 ? 33.376 35.078 56.262 1.00 75.52 1206 ARG B O 1
ATOM 7737 N N . HIS B 2 57 ? 35.419 35.794 55.608 1.00 77.79 1207 HIS B N 1
ATOM 7738 C CA . HIS B 2 57 ? 35.850 36.155 56.950 1.00 77.36 1207 HIS B CA 1
ATOM 7739 C C . HIS B 2 57 ? 35.032 37.331 57.473 1.00 78.82 1207 HIS B C 1
ATOM 7740 O O . HIS B 2 57 ? 34.518 38.151 56.707 1.00 71.59 1207 HIS B O 1
ATOM 7754 N N . GLY B 2 58 ? 34.908 37.404 58.796 1.00 74.70 1208 GLY B N 1
ATOM 7755 C CA . GLY B 2 58 ? 34.261 38.539 59.428 1.00 73.97 1208 GLY B CA 1
ATOM 7756 C C . GLY B 2 58 ? 32.806 38.731 59.067 1.00 88.04 1208 GLY B C 1
ATOM 7757 O O . GLY B 2 58 ? 32.274 39.830 59.245 1.00 92.16 1208 GLY B O 1
ATOM 7761 N N . SER B 2 59 ? 32.141 37.697 58.564 1.00 86.18 1209 SER B N 1
ATOM 7762 C CA . SER B 2 59 ? 30.723 37.787 58.242 1.00 85.64 1209 SER B CA 1
ATOM 7763 C C . SER B 2 59 ? 29.914 37.758 59.539 1.00 91.44 1209 SER B C 1
ATOM 7764 O O . SER B 2 59 ? 30.457 37.767 60.647 1.00 91.08 1209 SER B O 1
ATOM 7772 N N . PHE B 2 60 ? 28.591 37.726 59.410 1.00 93.07 1210 PHE B N 1
ATOM 7773 C CA . PHE B 2 60 ? 27.716 37.629 60.567 1.00 83.16 1210 PHE B CA 1
ATOM 7774 C C . PHE B 2 60 ? 27.524 36.171 60.963 1.00 82.34 1210 PHE B C 1
ATOM 7775 O O . PHE B 2 60 ? 27.520 35.269 60.121 1.00 70.96 1210 PHE B O 1
ATOM 7792 N N . ILE B 2 61 ? 27.359 35.953 62.263 1.00 73.98 1211 ILE B N 1
ATOM 7793 C CA . ILE B 2 61 ? 27.213 34.625 62.846 1.00 71.37 1211 ILE B CA 1
ATOM 7794 C C . ILE B 2 61 ? 25.792 34.538 63.387 1.00 77.21 1211 ILE B C 1
ATOM 7795 O O . ILE B 2 61 ? 25.435 35.239 64.341 1.00 83.69 1211 ILE B O 1
ATOM 7811 N N . LEU B 2 62 ? 24.979 33.676 62.779 1.00 69.44 1212 LEU B N 1
ATOM 7812 C CA . LEU B 2 62 ? 23.540 33.748 62.959 1.00 71.72 1212 LEU B CA 1
ATOM 7813 C C . LEU B 2 62 ? 23.018 32.581 63.794 1.00 66.75 1212 LEU B C 1
ATOM 7814 O O . LEU B 2 62 ? 23.548 31.468 63.720 1.00 53.58 1212 LEU B O 1
ATOM 7830 N N . PRO B 2 63 ? 21.977 32.801 64.594 1.00 62.13 1213 PRO B N 1
ATOM 7831 C CA . PRO B 2 63 ? 21.384 31.698 65.355 1.00 53.65 1213 PRO B CA 1
ATOM 7832 C C . PRO B 2 63 ? 20.501 30.812 64.491 1.00 49.68 1213 PRO B C 1
ATOM 7833 O O . PRO B 2 63 ? 19.904 31.253 63.507 1.00 55.88 1213 PRO B O 1
ATOM 7844 N N . VAL B 2 64 ? 20.428 29.537 64.878 1.00 53.01 1214 VAL B N 1
ATOM 7845 C CA . VAL B 2 64 ? 19.533 28.567 64.259 1.00 39.16 1214 VAL B CA 1
ATOM 7846 C C . VAL B 2 64 ? 18.995 27.656 65.355 1.00 48.44 1214 VAL B C 1
ATOM 7847 O O . VAL B 2 64 ? 19.447 27.690 66.501 1.00 47.25 1214 VAL B O 1
ATOM 7860 N N . SER B 2 65 ? 18.018 26.831 64.989 1.00 54.69 1215 SER B N 1
ATOM 7861 C CA . SER B 2 65 ? 17.298 26.014 65.955 1.00 60.95 1215 SER B CA 1
ATOM 7862 C C . SER B 2 65 ? 17.985 24.669 66.150 1.00 66.40 1215 SER B C 1
ATOM 7863 O O . SER B 2 65 ? 18.374 24.014 65.178 1.00 73.88 1215 SER B O 1
ATOM 7871 N N . LYS B 2 66 ? 18.130 24.264 67.414 1.00 70.28 1216 LYS B N 1
ATOM 7872 C CA . LYS B 2 66 ? 18.546 22.904 67.759 1.00 83.17 1216 LYS B CA 1
ATOM 7873 C C . LYS B 2 66 ? 17.281 22.062 67.900 1.00 89.08 1216 LYS B C 1
ATOM 7874 O O . LYS B 2 66 ? 16.831 21.725 68.997 1.00 91.97 1216 LYS B O 1
ATOM 7893 N N . SER B 2 67 ? 16.695 21.723 66.751 1.00 81.67 1217 SER B N 1
ATOM 7894 C CA . SER B 2 67 ? 15.408 21.037 66.742 1.00 84.62 1217 SER B CA 1
ATOM 7895 C C . SER B 2 67 ? 15.552 19.566 67.115 1.00 97.51 1217 SER B C 1
ATOM 7896 O O . SER B 2 67 ? 14.905 19.092 68.055 1.00 108.60 1217 SER B O 1
ATOM 7904 N N . VAL B 2 68 ? 16.387 18.832 66.392 1.00 90.27 1218 VAL B N 1
ATOM 7905 C CA . VAL B 2 68 ? 16.554 17.399 66.623 1.00 87.00 1218 VAL B CA 1
ATOM 7906 C C . VAL B 2 68 ? 18.006 17.158 66.998 1.00 75.06 1218 VAL B C 1
ATOM 7907 O O . VAL B 2 68 ? 18.873 18.028 66.795 1.00 66.78 1218 VAL B O 1
ATOM 7920 N N . PRO B 2 69 ? 18.316 15.989 67.558 1.00 70.23 1219 PRO B N 1
ATOM 7921 C CA . PRO B 2 69 ? 19.696 15.716 67.979 1.00 64.01 1219 PRO B CA 1
ATOM 7922 C C . PRO B 2 69 ? 20.672 15.879 66.823 1.00 46.36 1219 PRO B C 1
ATOM 7923 O O . PRO B 2 69 ? 20.504 15.286 65.755 1.00 51.51 1219 PRO B O 1
ATOM 7934 N N . THR B 2 70 ? 21.697 16.691 67.045 1.00 45.85 1220 THR B N 1
ATOM 7935 C CA . THR B 2 70 ? 22.695 16.944 66.022 1.00 57.33 1220 THR B CA 1
ATOM 7936 C C . THR B 2 70 ? 23.658 15.767 65.910 1.00 49.07 1220 THR B C 1
ATOM 7937 O O . THR B 2 70 ? 23.745 14.934 66.817 1.00 46.09 1220 THR B O 1
ATOM 7948 N N . PRO B 2 71 ? 24.390 15.669 64.797 1.00 51.68 1221 PRO B N 1
ATOM 7949 C CA . PRO B 2 71 ? 25.362 14.571 64.657 1.00 55.59 1221 PRO B CA 1
ATOM 7950 C C . PRO B 2 71 ? 26.303 14.430 65.842 1.00 43.76 1221 PRO B C 1
ATOM 7951 O O . PRO B 2 71 ? 26.661 13.307 66.215 1.00 49.49 1221 PRO B O 1
ATOM 7962 N N . SER B 2 72 ? 26.708 15.546 66.452 1.00 54.60 1222 SER B N 1
ATOM 7963 C CA . SER B 2 72 ? 27.702 15.497 67.519 1.00 48.67 1222 SER B CA 1
ATOM 7964 C C . SER B 2 72 ? 27.264 14.605 68.673 1.00 55.86 1222 SER B C 1
ATOM 7965 O O . SER B 2 72 ? 28.109 13.990 69.333 1.00 55.45 1222 SER B O 1
ATOM 7973 N N . LEU B 2 73 ? 25.959 14.520 68.937 1.00 52.87 1223 LEU B N 1
ATOM 7974 C CA . LEU B 2 73 ? 25.483 13.790 70.105 1.00 53.32 1223 LEU B CA 1
ATOM 7975 C C . LEU B 2 73 ? 25.545 12.279 69.923 1.00 45.15 1223 LEU B C 1
ATOM 7976 O O . LEU B 2 73 ? 25.601 11.555 70.922 1.00 51.01 1223 LEU B O 1
ATOM 7992 N N . LEU B 2 74 ? 25.531 11.786 68.683 1.00 46.63 1224 LEU B N 1
ATOM 7993 C CA . LEU B 2 74 ? 25.786 10.366 68.461 1.00 48.65 1224 LEU B CA 1
ATOM 7994 C C . LEU B 2 74 ? 27.236 10.017 68.766 1.00 49.65 1224 LEU B C 1
ATOM 7995 O O . LEU B 2 74 ? 27.527 8.888 69.177 1.00 48.03 1224 LEU B O 1
ATOM 8011 N N . ILE B 2 75 ? 28.151 10.969 68.573 1.00 44.87 1225 ILE B N 1
ATOM 8012 C CA . ILE B 2 75 ? 29.545 10.754 68.944 1.00 44.94 1225 ILE B CA 1
ATOM 8013 C C . ILE B 2 75 ? 29.689 10.746 70.460 1.00 55.00 1225 ILE B C 1
ATOM 8014 O O . ILE B 2 75 ? 30.424 9.928 71.025 1.00 49.90 1225 ILE B O 1
ATOM 8030 N N . GLU B 2 76 ? 28.989 11.656 71.141 1.00 52.08 1226 GLU B N 1
ATOM 8031 C CA . GLU B 2 76 ? 29.094 11.753 72.592 1.00 54.76 1226 GLU B CA 1
ATOM 8032 C C . GLU B 2 76 ? 28.488 10.539 73.282 1.00 51.85 1226 GLU B C 1
ATOM 8033 O O . GLU B 2 76 ? 28.960 10.136 74.350 1.00 60.23 1226 GLU B O 1
ATOM 8045 N N . GLY B 2 77 ? 27.452 9.945 72.693 1.00 54.35 1227 GLY B N 1
ATOM 8046 C CA . GLY B 2 77 ? 26.732 8.852 73.308 1.00 51.70 1227 GLY B CA 1
ATOM 8047 C C . GLY B 2 77 ? 25.485 9.269 74.056 1.00 51.58 1227 GLY B C 1
ATOM 8048 O O . GLY B 2 77 ? 24.718 8.395 74.478 1.00 54.40 1227 GLY B O 1
ATOM 8052 N N . SER B 2 78 ? 25.263 10.574 74.235 1.00 55.81 1228 SER B N 1
ATOM 8053 C CA . SER B 2 78 ? 24.043 11.041 74.885 1.00 56.28 1228 SER B CA 1
ATOM 8054 C C . SER B 2 78 ? 22.804 10.525 74.170 1.00 55.62 1228 SER B C 1
ATOM 8055 O O . SER B 2 78 ? 21.745 10.374 74.789 1.00 62.61 1228 SER B O 1
ATOM 8063 N N . ILE B 2 79 ? 22.917 10.250 72.873 1.00 51.10 1229 ILE B N 1
ATOM 8064 C CA . ILE B 2 79 ? 21.807 9.761 72.069 1.00 55.63 1229 ILE B CA 1
ATOM 8065 C C . ILE B 2 79 ? 22.344 8.695 71.128 1.00 53.88 1229 ILE B C 1
ATOM 8066 O O . ILE B 2 79 ? 23.475 8.782 70.641 1.00 60.93 1229 ILE B O 1
ATOM 8082 N N . VAL B 2 80 ? 21.519 7.677 70.879 1.00 53.90 1230 VAL B N 1
ATOM 8083 C CA . VAL B 2 80 ? 21.929 6.513 70.109 1.00 50.03 1230 VAL B CA 1
ATOM 8084 C C . VAL B 2 80 ? 20.924 6.262 68.995 1.00 57.66 1230 VAL B C 1
ATOM 8085 O O . VAL B 2 80 ? 19.757 6.653 69.070 1.00 52.83 1230 VAL B O 1
ATOM 8098 N N . GLN B 2 81 ? 21.400 5.589 67.952 1.00 51.40 1231 GLN B N 1
ATOM 8099 C CA . GLN B 2 81 ? 20.560 5.214 66.826 1.00 48.24 1231 GLN B CA 1
ATOM 8100 C C . GLN B 2 81 ? 19.786 3.943 67.149 1.00 56.26 1231 GLN B C 1
ATOM 8101 O O . GLN B 2 81 ? 20.332 2.998 67.727 1.00 56.53 1231 GLN B O 1
ATOM 8115 N N . ARG B 2 82 ? 18.509 3.923 66.773 1.00 57.68 1232 ARG B N 1
ATOM 8116 C CA . ARG B 2 82 ? 17.694 2.738 66.988 1.00 55.18 1232 ARG B CA 1
ATOM 8117 C C . ARG B 2 82 ? 18.284 1.544 66.244 1.00 50.85 1232 ARG B C 1
ATOM 8118 O O . ARG B 2 82 ? 19.032 1.686 65.273 1.00 54.82 1232 ARG B O 1
ATOM 8139 N N . LYS B 2 83 ? 17.935 0.351 66.717 1.00 56.15 1233 LYS B N 1
ATOM 8140 C CA . LYS B 2 83 ? 18.368 -0.893 66.100 1.00 51.45 1233 LYS B CA 1
ATOM 8141 C C . LYS B 2 83 ? 17.200 -1.867 66.072 1.00 57.86 1233 LYS B C 1
ATOM 8142 O O . LYS B 2 83 ? 16.331 -1.845 66.949 1.00 51.35 1233 LYS B O 1
ATOM 8161 N N . ASN B 2 84 ? 17.182 -2.717 65.049 1.00 50.61 1234 ASN B N 1
ATOM 8162 C CA . ASN B 2 84 ? 16.151 -3.745 64.911 1.00 52.90 1234 ASN B CA 1
ATOM 8163 C C . ASN B 2 84 ? 16.547 -4.987 65.712 1.00 51.47 1234 ASN B C 1
ATOM 8164 O O . ASN B 2 84 ? 16.739 -6.078 65.177 1.00 58.84 1234 ASN B O 1
ATOM 8175 N N . ILE B 2 85 ? 16.671 -4.799 67.025 1.00 55.71 1235 ILE B N 1
ATOM 8176 C CA . ILE B 2 85 ? 17.225 -5.822 67.904 1.00 61.40 1235 ILE B CA 1
ATOM 8177 C C . ILE B 2 85 ? 16.452 -5.842 69.217 1.00 65.53 1235 ILE B C 1
ATOM 8178 O O . ILE B 2 85 ? 16.112 -4.790 69.770 1.00 64.24 1235 ILE B O 1
ATOM 8194 N N . LYS B 2 86 ? 16.178 -7.048 69.711 1.00 74.23 1236 LYS B N 1
ATOM 8195 C CA . LYS B 2 86 ? 15.622 -7.268 71.040 1.00 67.52 1236 LYS B CA 1
ATOM 8196 C C . LYS B 2 86 ? 16.613 -8.103 71.837 1.00 70.66 1236 LYS B C 1
ATOM 8197 O O . LYS B 2 86 ? 17.083 -9.139 71.356 1.00 70.63 1236 LYS B O 1
ATOM 8216 N N . ILE B 2 87 ? 16.929 -7.655 73.051 1.00 70.71 1237 ILE B N 1
ATOM 8217 C CA . ILE B 2 87 ? 17.883 -8.340 73.914 1.00 71.14 1237 ILE B CA 1
ATOM 8218 C C . ILE B 2 87 ? 17.245 -8.527 75.282 1.00 75.25 1237 ILE B C 1
ATOM 8219 O O . ILE B 2 87 ? 16.733 -7.567 75.870 1.00 78.31 1237 ILE B O 1
ATOM 8235 N N . GLU B 2 88 ? 17.278 -9.757 75.786 1.00 79.65 1238 GLU B N 1
ATOM 8236 C CA . GLU B 2 88 ? 16.725 -10.066 77.099 1.00 80.54 1238 GLU B CA 1
ATOM 8237 C C . GLU B 2 88 ? 17.839 -10.416 78.081 1.00 84.02 1238 GLU B C 1
ATOM 8238 O O . GLU B 2 88 ? 18.235 -11.575 78.199 1.00 75.64 1238 GLU B O 1
#

GO terms:
  GO:0140720 subtelomeric heterochromatin (C, IDA)
  GO:0031934 mating-type region heterochromatin (C, IDA)
  GO:0033553 rDNA heterochromatin (C, IDA)
  GO:0061638 CENP-A containing chromatin (C, IDA)
  GO:0005721 pericentric heterochromatin (C, IDA)
  GO:0070824 SHREC complex (C, IDA)
  GO:0070824 SHREC complex (C, EXP)
  GO:0030466 silent mating-type cassette heterochromatin formation (P, IMP)
  GO:0031508 pericentric heterochromatin formation (P, IMP)
  GO:0031509 subtelomeric heterochromatin formation (P, IMP)
  GO:0006325 chromatin organization (P, IMP)
  GO:0000183 rDNA heterochromatin formation (P, IMP)
  GO:0005634 nucleus (C, EXP)

B-factor: mean 72.79, std 19.48, range [20.0, 158.86]

Sequence (514 aa):
MPAITCVWSDGRSDTWPPSLKPLPHQDSKNLLYRQICGRLLAQHVFGGAGSTQPILNQLCKRQIYLTDSFENYYLASLPTNYQLYQRDSGNGKREFWLYGHPSGRPFRSVNDFLHHLYWLISDLTRNESTCCCVLCSGNMTRVRKNLQKENERMFHECKDDTYTWPSSYRLGEVVWIDINNELIPAIIVARNLINYVKLISDTFVEPYQYHCKQLGNSRYYFDMAAADIEPWSRHPLDLQKQEHLVAHSICQTWNLFGIFQPLEGIDMEEPKFHDENYSIPLTVLPTFGGESSLDDHFYGIFRGAEKLWINDLCVISTSSLPSVLQKTSFMYISDIYVNEDDIVCFQGSLWTQIDKNLKELPRRLQMVSKLSNTYFRCLHDKSVEYVCPFADVLGRWYEPWFVKGDLNYTSEVKERTSSRLSAVGSENWVDDDFYEYLLSEIDMVSAVQSKDKIIAALAKRNVYKSFAGLYDSKGNYARVGRHGSFILPVSKSVPTPSLLIEGSIVQRKNIKIE

Radius of gyration: 24.37 Å; Cα contacts (8 Å, |Δi|>4): 1047; chains: 2; bounding box: 57×76×47 Å

Nearest PDB structures (foldseek):
  5ikj-assembly1_B  TM=1.015E+00  e=6.834E-11  Schizosaccharomyces pombe 972h-
  5ikj-assembly1_A  TM=1.002E+00  e=3.140E-98  Schizosaccharomyces pombe 972h-
  6vil-assembly3_C  TM=6.490E-01  e=1.040E-03  Mus musculus
  6vil-assembly7_G  TM=6.105E-01  e=9.826E-04  Mus musculus
  3pt6-assembly2_B  TM=2.662E-01  e=6.377E-03  Mus musculus

Secondary structure (DSSP, 8-state):
--EEEES-----GGG----EEE--TTSHHHHHHHHHHHHHHHHHHTT-TT--HHHHHHHH---EEE-S-GGG-EESS--TT-EEEEE-------EEEEE--TTS--B-SHHHHHHHHHHHHH-TT--GGG--SHHHHGGGHHHHHHHHHHHHHHHHHHHIIIIIS-SS--TT-EEEEEETTEEEEEEEEEEEEBP--HHHHHHHHS-EEEEEEETTS--EEEEE-GGGEEEGGGSPPPSS-GGGHHHHHHTTEEEEEEEE-PPPGGGEES--EEETTT-PBPPPPP---------EEEEEEEETTEEEETT-EEEE--SSS-GGGTT--EEEEEEEEE-TTSBEEEEEEEEEEEE---TTS-HHHHHHHHHSSEEEEE-S-TTEEEEEEGGGEEEE---TTS-SS---------EE-S-HHHHH-GGGS--THHHHHHHHHHTTTB--/-HHHHHHHHHHHTT--S--TTSS-S-----B---TT---EEEE--S--HHHHHHSSSEE--SEEE-